Protein AF-A0A535MNW2-F1 (afdb_monomer_lite)

pLDDT: mean 70.36, std 29.39, range [22.08, 98.69]

Secondary structure (DSSP, 8-state):
-TT--EEEEE--SSTTSSHHHHHHHHHHHHHHTT--EEEEE--TT-HHHHHTT--TTSSS--HHHHHHTSS-GGGG-EE-SSTTEEEE---GGGGGHHHHS-S-TTGGGHHHHHTTSSHHHH-SEEEEE--SSSSHHHHHHHHH-SEEEEEEE-STTHHHHHHHHHHHHHHHHHHT-TT-EEEEEEEES--SSHHHHHHHHHHHTSTT-PBPS--B---HHHHHHHHHTS-HHHH-TTSHHHHHHHHHHHHHHHHHGGGSPPP--S-------------PPPPPPPP--PPP-------------------EEE---SSTT-PPEEESSHHHHHHHHHTS---S-PEEEEEETTTEEEEEEPPP----------------------TTSHHHHHHTTS------------

Sequence (410 aa):
MAGQAWRVAVIAGKGGVGKTTTVINLGAGLAALGRRVLLVDCDPQGNLTSGLGLDPYARRRTIADVIVGRCAAVDAILETETPGLHLIPAHPDLSAVESELPARVNAELRLRNALREGLDAHYDVVLFDTPPNFGFHTISALGAARSALVPLQMSAFALRGLKEVIRVIAAARRHLNPELELLGVVPTFVNNTRFSRDMLEALSDVSQVRVFRSEIGLTVKLQESALQGVPVLVSAPSSKAARGYAALATEVCEVAGSRLRPVRHGRAARVEEAPAIVEEPAPEPVDATVPEDDAADPTMEMAAAEDLDDGYAVTLAGEPTHGAVPLGNAAEAIHHLEGQPVRNRVMLELEVGHGGIAIAELPPLELHAVEEHSGNGHDDVEDDEDAAEVTREAETRQRRRFLFFGRKAS

Structure (mmCIF, N/CA/C/O backbone):
data_AF-A0A535MNW2-F1
#
_entry.id   AF-A0A535MNW2-F1
#
loop_
_atom_site.group_PDB
_atom_site.id
_atom_site.type_symbol
_atom_site.label_atom_id
_atom_site.label_alt_id
_atom_site.label_comp_id
_atom_site.label_asym_id
_atom_site.label_entity_id
_atom_site.label_seq_id
_atom_site.pdbx_PDB_ins_code
_atom_site.Cartn_x
_atom_site.Cartn_y
_atom_site.Cartn_z
_atom_site.occupancy
_atom_site.B_iso_or_equiv
_atom_site.auth_seq_id
_atom_site.auth_comp_id
_atom_site.auth_asym_id
_atom_site.auth_atom_id
_atom_site.pdbx_PDB_model_num
ATOM 1 N N . MET A 1 1 ? -15.260 2.009 -19.936 1.00 43.75 1 MET A N 1
ATOM 2 C CA . MET A 1 1 ? -14.993 1.994 -18.479 1.00 43.75 1 MET A CA 1
ATOM 3 C C . MET A 1 1 ? -15.540 0.748 -17.786 1.00 43.75 1 MET A C 1
ATOM 5 O O . MET A 1 1 ? -14.897 0.282 -16.857 1.00 43.75 1 MET A O 1
ATOM 9 N N . ALA A 1 2 ? -16.664 0.156 -18.219 1.00 39.72 2 ALA A N 1
ATOM 10 C CA . ALA A 1 2 ? -17.061 -1.164 -17.721 1.00 39.72 2 ALA A CA 1
ATOM 11 C C . ALA A 1 2 ? -16.024 -2.213 -18.163 1.00 39.72 2 ALA A C 1
ATOM 13 O O . ALA A 1 2 ? -15.814 -2.381 -19.361 1.00 39.72 2 ALA A O 1
ATOM 14 N N . GLY A 1 3 ? -15.348 -2.864 -17.212 1.00 61.97 3 GLY A N 1
ATOM 15 C CA . GLY A 1 3 ? -14.419 -3.959 -17.515 1.00 61.97 3 GLY A CA 1
ATOM 16 C C . GLY A 1 3 ? -12.938 -3.734 -17.197 1.00 61.97 3 GLY A C 1
ATOM 17 O O . GLY A 1 3 ? -12.155 -4.611 -17.539 1.00 61.97 3 GLY A O 1
ATOM 18 N N . GLN A 1 4 ? -12.543 -2.683 -16.458 1.00 76.88 4 GLN A N 1
ATOM 19 C CA . GLN A 1 4 ? -11.182 -2.572 -15.879 1.00 76.88 4 GLN A CA 1
ATOM 20 C C . GLN A 1 4 ? -11.170 -2.721 -14.353 1.00 76.88 4 GLN A C 1
ATOM 22 O O . GLN A 1 4 ? -12.219 -2.537 -13.729 1.00 76.88 4 GLN A O 1
ATOM 27 N N . ALA A 1 5 ? -10.055 -3.179 -13.778 1.00 88.81 5 ALA A N 1
ATOM 28 C CA . ALA A 1 5 ? -9.879 -3.230 -12.328 1.00 88.81 5 ALA A CA 1
ATOM 29 C C . ALA A 1 5 ? -9.635 -1.808 -11.806 1.00 88.81 5 ALA A C 1
ATOM 31 O O . ALA A 1 5 ? -8.985 -0.999 -12.475 1.00 88.81 5 ALA A O 1
ATOM 32 N N . TRP A 1 6 ? -10.131 -1.477 -10.615 1.00 93.75 6 TRP A N 1
ATOM 33 C CA . TRP A 1 6 ? -9.832 -0.182 -10.014 1.00 93.75 6 TRP A CA 1
ATOM 34 C C . TRP A 1 6 ? -8.443 -0.209 -9.375 1.00 93.75 6 TRP A C 1
ATOM 36 O O . TRP A 1 6 ? -8.200 -0.938 -8.417 1.00 93.75 6 TRP A O 1
ATOM 46 N N . ARG A 1 7 ? -7.516 0.574 -9.928 1.00 95.31 7 ARG A N 1
ATOM 47 C CA . ARG A 1 7 ? -6.107 0.578 -9.523 1.00 95.31 7 ARG A CA 1
ATOM 48 C C . ARG A 1 7 ? -5.820 1.766 -8.613 1.00 95.31 7 ARG A C 1
ATOM 50 O O . ARG A 1 7 ? -6.065 2.908 -9.011 1.00 95.31 7 ARG A O 1
ATOM 57 N N . VAL A 1 8 ? -5.293 1.513 -7.423 1.00 98.00 8 VAL A N 1
ATOM 58 C CA . VAL A 1 8 ? -5.051 2.530 -6.398 1.00 98.00 8 VAL A CA 1
ATOM 59 C C . VAL A 1 8 ? -3.600 2.456 -5.942 1.00 98.00 8 VAL A C 1
ATOM 61 O O . VAL A 1 8 ? -3.157 1.426 -5.445 1.00 98.00 8 VAL A O 1
ATOM 64 N N . ALA A 1 9 ? -2.852 3.544 -6.097 1.00 98.44 9 ALA A N 1
ATOM 65 C CA . ALA A 1 9 ? -1.517 3.660 -5.521 1.00 98.44 9 ALA A CA 1
ATOM 66 C C . ALA A 1 9 ? -1.619 4.176 -4.086 1.00 98.44 9 ALA A C 1
ATOM 68 O O . ALA A 1 9 ? -2.278 5.188 -3.838 1.00 98.44 9 ALA A O 1
ATOM 69 N N . VAL A 1 10 ? -0.973 3.495 -3.143 1.00 98.38 10 VAL A N 1
ATOM 70 C CA . VAL A 1 10 ? -0.888 3.949 -1.755 1.00 98.38 10 VAL A CA 1
ATOM 71 C C . VAL A 1 10 ? 0.469 4.612 -1.564 1.00 98.38 10 VAL A C 1
ATOM 73 O O . VAL A 1 10 ? 1.495 3.944 -1.609 1.00 98.38 10 VAL A O 1
ATOM 76 N N . ILE A 1 11 ? 0.463 5.932 -1.377 1.00 96.31 11 ILE A N 1
ATOM 77 C CA . ILE A 1 11 ? 1.660 6.783 -1.393 1.00 96.31 11 ILE A CA 1
ATOM 78 C C . ILE A 1 11 ? 1.781 7.582 -0.097 1.00 96.31 11 ILE A C 1
ATOM 80 O O . ILE A 1 11 ? 0.788 8.039 0.467 1.00 96.31 11 ILE A O 1
ATOM 84 N N . ALA A 1 12 ? 3.013 7.787 0.361 1.00 89.81 12 ALA A N 1
ATOM 85 C CA . ALA A 1 12 ? 3.322 8.612 1.518 1.00 89.81 12 ALA A CA 1
ATOM 86 C C . ALA A 1 12 ? 4.639 9.363 1.312 1.00 89.81 12 ALA A C 1
ATOM 88 O O . ALA A 1 12 ? 5.546 8.835 0.685 1.00 89.81 12 ALA A O 1
ATOM 89 N N . GLY A 1 13 ? 4.752 10.570 1.872 1.00 74.88 13 GLY A N 1
ATOM 90 C CA . GLY A 1 13 ? 5.968 11.390 1.776 1.00 74.88 13 GLY A CA 1
ATOM 91 C C . GLY A 1 13 ? 7.012 11.128 2.856 1.00 74.88 13 GLY A C 1
ATOM 92 O O . GLY A 1 13 ? 7.938 11.911 3.009 1.00 74.88 13 GLY A O 1
ATOM 93 N N . LYS A 1 14 ? 6.832 10.083 3.667 1.00 78.88 14 LYS A N 1
ATOM 94 C CA . LYS A 1 14 ? 7.829 9.648 4.647 1.00 78.88 14 LYS A CA 1
ATOM 95 C C . LYS A 1 14 ? 7.695 8.156 4.928 1.00 78.88 14 LYS A C 1
ATOM 97 O O . LYS A 1 14 ? 6.602 7.586 4.825 1.00 78.88 14 LYS A O 1
ATOM 102 N N . GLY A 1 15 ? 8.799 7.545 5.348 1.00 79.00 15 GLY A N 1
ATOM 103 C CA . GLY A 1 15 ? 8.806 6.184 5.875 1.00 79.00 15 GLY A CA 1
ATOM 104 C C . GLY A 1 15 ? 7.967 6.051 7.150 1.00 79.00 15 GLY A C 1
ATOM 105 O O . GLY A 1 15 ? 7.748 7.014 7.883 1.00 79.00 15 GLY A O 1
ATOM 106 N N . GLY A 1 16 ? 7.468 4.842 7.412 1.00 81.69 16 GLY A N 1
ATOM 107 C CA . GLY A 1 16 ? 6.862 4.506 8.704 1.00 81.69 16 GLY A CA 1
ATOM 108 C C . GLY A 1 16 ? 5.458 5.058 8.979 1.00 81.69 16 GLY A C 1
ATOM 109 O O . GLY A 1 16 ? 4.991 4.932 10.101 1.00 81.69 16 GLY A O 1
ATOM 110 N N . VAL A 1 17 ? 4.728 5.612 8.002 1.00 85.94 17 VAL A N 1
ATOM 111 C CA . VAL A 1 17 ? 3.342 6.110 8.219 1.00 85.94 17 VAL A CA 1
ATOM 112 C C . VAL A 1 17 ? 2.262 5.024 8.274 1.00 85.94 17 VAL A C 1
ATOM 114 O O . VAL A 1 17 ? 1.075 5.336 8.357 1.00 85.94 17 VAL A O 1
ATOM 117 N N . GLY A 1 18 ? 2.642 3.752 8.155 1.00 90.62 18 GLY A N 1
ATOM 118 C CA . GLY A 1 18 ? 1.695 2.641 8.038 1.00 90.62 18 GLY A CA 1
ATOM 119 C C . GLY A 1 18 ? 1.168 2.407 6.618 1.00 90.62 18 GLY A C 1
ATOM 120 O O . GLY A 1 18 ? 0.078 1.867 6.468 1.00 90.62 18 GLY A O 1
ATOM 121 N N . LYS A 1 19 ? 1.919 2.791 5.577 1.00 95.56 19 LYS A N 1
ATOM 122 C CA . LYS A 1 19 ? 1.565 2.586 4.159 1.00 95.56 19 LYS A CA 1
ATOM 123 C C . LYS A 1 19 ? 1.397 1.105 3.803 1.00 95.56 19 LYS A C 1
AT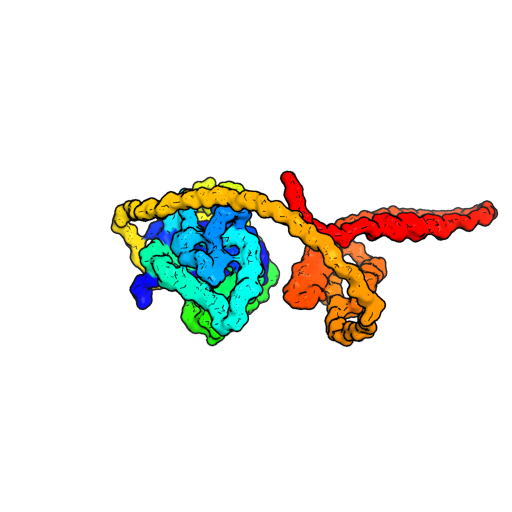OM 125 O O . LYS A 1 19 ? 0.287 0.686 3.501 1.00 95.56 19 LYS A O 1
ATOM 130 N N . THR A 1 20 ? 2.450 0.308 3.962 1.00 96.81 20 THR A N 1
ATOM 131 C CA . THR A 1 20 ? 2.425 -1.146 3.734 1.00 96.81 20 THR A CA 1
ATOM 132 C C . THR A 1 20 ? 1.375 -1.833 4.606 1.00 96.81 20 THR A C 1
ATOM 134 O O . THR A 1 20 ? 0.569 -2.626 4.127 1.00 96.81 20 THR A O 1
ATOM 137 N N . THR A 1 21 ? 1.295 -1.449 5.885 1.00 96.88 21 THR A N 1
ATOM 138 C CA . THR A 1 21 ? 0.258 -1.934 6.807 1.00 96.88 21 THR A CA 1
ATOM 139 C C . THR A 1 21 ? -1.149 -1.620 6.296 1.00 96.88 21 THR A C 1
ATOM 141 O O . THR A 1 21 ? -2.042 -2.458 6.415 1.00 96.88 21 THR A O 1
ATOM 144 N N . THR A 1 22 ? -1.349 -0.437 5.713 1.00 98.19 22 THR A N 1
ATOM 145 C CA . THR A 1 22 ? -2.621 -0.049 5.103 1.00 98.19 22 THR A CA 1
ATOM 146 C C . THR A 1 22 ? -2.906 -0.895 3.876 1.00 98.19 22 THR A C 1
ATOM 148 O O . THR A 1 22 ? -4.011 -1.410 3.778 1.00 98.19 22 THR A O 1
ATOM 151 N N . VAL A 1 23 ? -1.935 -1.105 2.983 1.00 98.62 23 VAL A N 1
ATOM 152 C CA . VAL A 1 23 ? -2.110 -1.925 1.771 1.00 98.62 23 VAL A CA 1
ATOM 153 C C . VAL A 1 23 ? -2.551 -3.348 2.121 1.00 98.62 23 VAL A C 1
ATOM 155 O O . VAL A 1 23 ? -3.569 -3.805 1.603 1.00 98.62 23 VAL A O 1
ATOM 158 N N . ILE A 1 24 ? -1.856 -4.005 3.056 1.00 98.50 24 ILE A N 1
ATOM 159 C CA . ILE A 1 24 ? -2.179 -5.369 3.511 1.00 98.50 24 ILE A CA 1
ATOM 160 C C . ILE A 1 24 ? -3.611 -5.438 4.049 1.00 98.50 24 ILE A C 1
ATOM 162 O O . ILE A 1 24 ? -4.422 -6.257 3.615 1.00 98.50 24 ILE A O 1
ATOM 166 N N . ASN A 1 25 ? -3.940 -4.568 5.006 1.00 98.50 25 ASN A N 1
ATOM 167 C CA . ASN A 1 25 ? -5.178 -4.706 5.769 1.00 98.50 25 ASN A CA 1
ATOM 168 C C . ASN A 1 25 ? -6.397 -4.117 5.054 1.00 98.50 25 ASN A C 1
ATOM 170 O O . ASN A 1 25 ? -7.495 -4.656 5.187 1.00 98.50 25 ASN A O 1
ATOM 174 N N . LEU A 1 26 ? -6.217 -3.064 4.253 1.00 98.62 26 LEU A N 1
ATOM 175 C CA . LEU A 1 26 ? -7.245 -2.600 3.324 1.00 98.62 26 LEU A CA 1
ATOM 176 C C . LEU A 1 26 ? -7.518 -3.668 2.265 1.00 98.62 26 LEU A C 1
ATOM 178 O O . LEU A 1 26 ? -8.679 -3.953 1.989 1.00 98.62 26 LEU A O 1
ATOM 182 N N . GLY A 1 27 ? -6.471 -4.292 1.715 1.00 98.56 27 GLY A N 1
ATOM 183 C CA . GLY A 1 27 ? -6.601 -5.391 0.763 1.00 98.56 27 GLY A CA 1
ATOM 184 C C . GLY A 1 27 ? -7.412 -6.555 1.325 1.00 98.56 27 GLY A C 1
ATOM 185 O O . GLY A 1 27 ? -8.404 -6.963 0.722 1.00 98.56 27 GLY A O 1
ATOM 186 N N . ALA A 1 28 ? -7.058 -7.021 2.524 1.00 98.44 28 ALA A N 1
ATOM 187 C CA . ALA A 1 28 ? -7.803 -8.061 3.230 1.00 98.44 28 ALA A CA 1
ATOM 188 C C . ALA A 1 28 ? -9.254 -7.647 3.537 1.00 98.44 28 ALA A C 1
ATOM 190 O O . ALA A 1 28 ? -10.172 -8.449 3.381 1.00 98.44 28 ALA A O 1
ATOM 191 N N . GLY A 1 29 ? -9.490 -6.389 3.927 1.00 98.31 29 GLY A N 1
ATOM 192 C CA . GLY A 1 29 ? -10.838 -5.871 4.176 1.00 98.31 29 GLY A CA 1
ATOM 193 C C . GLY A 1 29 ? -11.700 -5.827 2.918 1.00 98.31 29 GLY A C 1
ATOM 194 O O . GLY A 1 29 ? -12.860 -6.228 2.948 1.00 98.31 29 GLY A O 1
ATOM 195 N N . LEU A 1 30 ? -11.133 -5.405 1.788 1.00 98.06 30 LEU A N 1
ATOM 196 C CA . LEU A 1 30 ? -11.813 -5.432 0.493 1.00 98.06 30 LEU A CA 1
ATOM 197 C C . LEU A 1 30 ? -12.106 -6.874 0.050 1.00 98.06 30 LEU A C 1
ATOM 199 O O . LEU A 1 30 ? -13.207 -7.145 -0.429 1.00 98.06 30 LEU A O 1
ATOM 203 N N . ALA A 1 31 ? -11.171 -7.804 0.259 1.00 97.44 31 ALA A N 1
ATOM 204 C CA . ALA A 1 31 ? -11.391 -9.224 -0.012 1.00 97.44 31 ALA A CA 1
ATOM 205 C C . ALA A 1 31 ? -12.531 -9.803 0.843 1.00 97.44 31 ALA A C 1
ATOM 207 O O . ALA A 1 31 ? -13.416 -10.479 0.317 1.00 97.44 31 ALA A O 1
ATOM 208 N N . ALA A 1 32 ? -12.597 -9.443 2.130 1.00 96.62 32 ALA A N 1
ATOM 209 C CA . ALA A 1 32 ? -13.692 -9.821 3.026 1.00 96.62 32 ALA A CA 1
ATOM 210 C C . ALA A 1 32 ? -15.061 -9.255 2.590 1.00 96.62 32 ALA A C 1
ATOM 212 O O . ALA A 1 32 ? -16.093 -9.869 2.852 1.00 96.62 32 ALA A O 1
ATOM 213 N N . LEU A 1 33 ? -15.080 -8.127 1.869 1.00 96.31 33 LEU A N 1
ATOM 214 C CA . LEU A 1 33 ? -16.276 -7.570 1.219 1.00 96.31 33 LEU A CA 1
ATOM 215 C C . LEU A 1 33 ? -16.599 -8.236 -0.138 1.00 96.31 33 LEU A C 1
ATOM 217 O O . LEU A 1 33 ? -17.435 -7.739 -0.896 1.00 96.31 33 LEU A O 1
ATOM 221 N N . GLY A 1 34 ? -15.940 -9.350 -0.469 1.00 95.00 34 GLY A N 1
ATOM 222 C CA . GLY A 1 34 ? -16.174 -10.134 -1.683 1.00 95.00 34 GLY A CA 1
ATOM 223 C C . GLY A 1 34 ? -15.477 -9.593 -2.933 1.00 95.00 34 GLY A C 1
ATOM 224 O O . GLY A 1 34 ? -15.865 -9.954 -4.046 1.00 95.00 34 GLY A O 1
ATOM 225 N N . ARG A 1 35 ? -14.482 -8.707 -2.789 1.00 94.94 35 ARG A N 1
ATOM 226 C CA . ARG A 1 35 ? -13.674 -8.216 -3.917 1.00 94.94 35 ARG A CA 1
ATOM 227 C C . ARG A 1 35 ? -12.548 -9.190 -4.236 1.00 94.94 35 ARG A C 1
ATOM 229 O O . ARG A 1 35 ? -11.900 -9.700 -3.332 1.00 94.94 35 ARG A O 1
ATOM 236 N N . ARG A 1 36 ? -12.244 -9.382 -5.520 1.00 96.00 36 ARG A N 1
ATOM 237 C CA . ARG A 1 36 ? -10.958 -9.975 -5.917 1.00 96.00 36 ARG A CA 1
ATOM 238 C C . ARG A 1 36 ? -9.899 -8.883 -5.920 1.00 96.00 36 ARG A C 1
ATOM 240 O O . ARG A 1 36 ? -9.994 -7.943 -6.715 1.00 96.00 36 ARG A O 1
ATOM 247 N N . VAL A 1 37 ? -8.916 -9.002 -5.034 1.00 97.81 37 VAL A N 1
ATOM 248 C CA . VAL A 1 37 ? -7.900 -7.975 -4.792 1.00 97.81 37 VAL A CA 1
ATOM 249 C C . VAL A 1 37 ? -6.523 -8.497 -5.182 1.00 97.81 37 VAL A C 1
ATOM 251 O O . VAL A 1 37 ? -6.142 -9.604 -4.802 1.00 97.81 37 VAL A O 1
ATOM 254 N N . LEU A 1 38 ? -5.783 -7.680 -5.925 1.00 98.06 38 LEU A N 1
ATOM 255 C CA . LEU A 1 38 ? -4.365 -7.876 -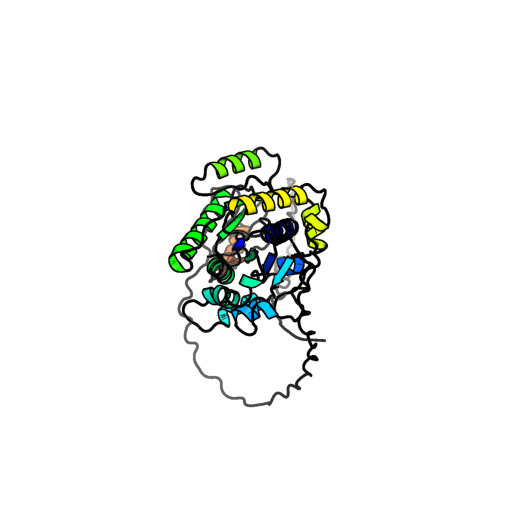6.190 1.00 98.06 38 LEU A CA 1
ATOM 256 C C . LEU A 1 38 ? -3.566 -6.795 -5.468 1.00 98.06 38 LEU A C 1
ATOM 258 O O . LEU A 1 38 ? -3.828 -5.606 -5.644 1.00 98.06 38 LEU A O 1
ATOM 262 N N . LEU A 1 39 ? -2.586 -7.196 -4.676 1.00 98.69 39 LEU A N 1
ATOM 263 C CA . LEU A 1 39 ? -1.581 -6.299 -4.126 1.00 98.69 39 LEU A CA 1
ATOM 264 C C . LEU A 1 39 ? -0.336 -6.370 -5.006 1.00 98.69 39 LEU A C 1
ATOM 266 O O . LEU A 1 39 ? -0.001 -7.430 -5.527 1.00 98.69 39 LEU A O 1
ATOM 270 N N . VAL A 1 40 ? 0.338 -5.246 -5.195 1.00 98.44 40 VAL A N 1
ATOM 271 C CA . VAL A 1 40 ? 1.573 -5.166 -5.973 1.00 98.44 40 VAL A CA 1
ATOM 272 C C . VAL A 1 40 ? 2.596 -4.433 -5.125 1.00 98.44 40 VAL A C 1
ATOM 274 O O . VAL A 1 40 ? 2.399 -3.265 -4.782 1.00 98.44 40 VAL A O 1
ATOM 277 N N . ASP A 1 41 ? 3.661 -5.135 -4.760 1.00 98.44 41 ASP A N 1
ATOM 278 C CA . ASP A 1 41 ? 4.761 -4.576 -3.985 1.00 98.44 41 ASP A CA 1
ATOM 279 C C . ASP A 1 41 ? 5.714 -3.853 -4.935 1.00 98.44 41 ASP A C 1
ATOM 281 O O . ASP A 1 41 ? 6.411 -4.492 -5.713 1.00 98.44 41 ASP A O 1
ATOM 285 N N . CYS A 1 42 ? 5.688 -2.521 -4.934 1.00 97.69 42 CYS A N 1
ATOM 286 C CA . CYS A 1 42 ? 6.575 -1.688 -5.745 1.00 97.69 42 CYS A CA 1
ATOM 287 C C . CYS A 1 42 ? 7.741 -1.121 -4.920 1.00 97.69 42 CYS A C 1
ATOM 289 O O . CYS A 1 42 ? 8.469 -0.266 -5.426 1.00 97.69 42 CYS A O 1
ATOM 291 N N . ASP A 1 43 ? 7.903 -1.533 -3.661 1.00 96.31 43 ASP A N 1
ATOM 292 C CA . ASP A 1 43 ? 8.987 -1.091 -2.791 1.00 96.31 43 ASP A CA 1
ATOM 293 C C . ASP A 1 43 ? 10.127 -2.125 -2.837 1.00 96.31 43 ASP A C 1
ATOM 295 O O . ASP A 1 43 ? 9.914 -3.278 -2.456 1.00 96.31 43 ASP A O 1
ATOM 299 N N . PRO A 1 44 ? 11.352 -1.756 -3.263 1.00 93.88 44 PRO A N 1
ATOM 300 C CA . PRO A 1 44 ? 12.476 -2.692 -3.281 1.00 93.88 44 PRO A CA 1
ATOM 301 C C . PRO A 1 44 ? 12.804 -3.315 -1.917 1.00 93.88 44 PRO A C 1
ATOM 303 O O . PRO A 1 44 ? 13.471 -4.343 -1.863 1.00 93.88 44 PRO A O 1
ATOM 306 N N . GLN A 1 45 ? 12.331 -2.723 -0.814 1.00 94.06 45 GLN A N 1
ATOM 307 C CA . GLN A 1 45 ? 12.468 -3.303 0.524 1.00 94.06 45 GLN A CA 1
ATOM 308 C C . GLN A 1 45 ? 11.606 -4.559 0.741 1.00 94.06 45 GLN A C 1
ATOM 310 O O . GLN A 1 45 ? 11.824 -5.274 1.715 1.00 94.06 45 GLN A O 1
ATOM 315 N N . GLY A 1 46 ? 10.614 -4.835 -0.114 1.00 95.31 46 GLY A N 1
ATOM 316 C CA . GLY A 1 46 ? 9.815 -6.061 -0.034 1.00 95.31 46 GLY A CA 1
ATOM 317 C C . GLY A 1 46 ? 8.968 -6.183 1.236 1.00 95.31 46 GLY A C 1
ATOM 318 O O . GLY A 1 46 ? 8.666 -7.293 1.685 1.00 95.31 46 GLY A O 1
ATOM 319 N N . ASN A 1 47 ? 8.612 -5.057 1.865 1.00 95.94 47 ASN A N 1
ATOM 320 C CA . ASN A 1 47 ? 7.890 -5.047 3.139 1.00 95.94 47 ASN A CA 1
ATOM 321 C C . ASN A 1 47 ? 6.462 -5.593 3.007 1.00 95.94 47 ASN A C 1
ATOM 323 O O . ASN A 1 47 ? 5.966 -6.229 3.938 1.00 95.94 47 ASN A O 1
ATOM 327 N N . LEU A 1 48 ? 5.787 -5.351 1.877 1.00 97.88 48 LEU A N 1
ATOM 328 C CA . LEU A 1 48 ? 4.464 -5.923 1.622 1.00 97.88 48 LEU A CA 1
ATOM 329 C C . LEU A 1 48 ? 4.572 -7.439 1.430 1.00 97.88 48 LEU A C 1
ATOM 331 O O . LEU A 1 48 ? 3.789 -8.182 2.018 1.00 97.88 48 LEU A O 1
ATOM 335 N N . THR A 1 49 ? 5.568 -7.885 0.663 1.00 97.38 49 THR A N 1
ATOM 336 C 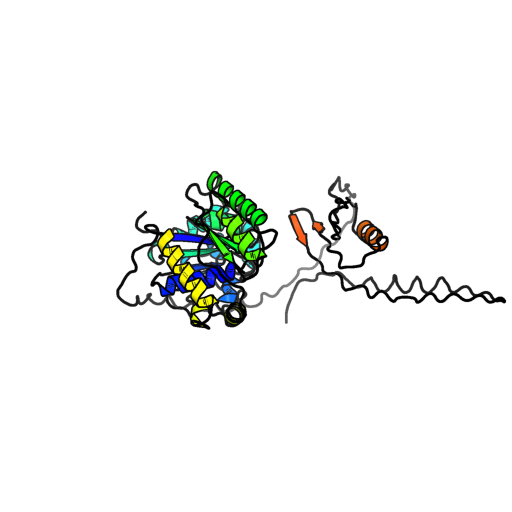CA . THR A 1 49 ? 5.861 -9.306 0.430 1.00 97.38 49 THR A CA 1
ATOM 337 C C . THR A 1 49 ? 6.115 -10.041 1.747 1.00 97.38 49 THR A C 1
ATOM 339 O O . THR A 1 49 ? 5.412 -11.000 2.070 1.00 97.38 49 THR A O 1
ATOM 342 N N . SER A 1 50 ? 7.030 -9.517 2.564 1.00 96.00 50 SER A N 1
ATOM 343 C CA . SER A 1 50 ? 7.363 -10.081 3.879 1.00 96.00 50 SER A CA 1
ATOM 344 C C . SER A 1 50 ? 6.186 -10.025 4.854 1.00 96.00 50 SER A C 1
ATOM 346 O O . SER A 1 50 ? 5.929 -10.979 5.583 1.00 96.00 50 SER A O 1
ATOM 348 N N . GLY A 1 51 ? 5.423 -8.927 4.845 1.00 95.19 51 GLY A N 1
ATOM 349 C CA . GLY A 1 51 ? 4.251 -8.743 5.705 1.00 95.19 51 GLY A CA 1
ATOM 350 C C . GLY A 1 51 ? 3.082 -9.688 5.402 1.00 95.19 51 GLY A C 1
ATOM 351 O O . GLY A 1 51 ? 2.136 -9.740 6.187 1.00 95.19 51 GLY A O 1
ATOM 352 N N . LEU A 1 52 ? 3.151 -10.432 4.294 1.00 96.38 52 LEU A N 1
ATOM 353 C CA . LEU A 1 52 ? 2.235 -11.515 3.924 1.00 96.38 52 LEU A CA 1
ATOM 354 C C . LEU A 1 52 ? 2.861 -12.912 4.086 1.00 96.38 52 LEU A C 1
ATOM 356 O O . LEU A 1 52 ? 2.361 -13.881 3.519 1.00 96.38 52 LEU A O 1
ATOM 360 N N . GLY A 1 53 ? 3.964 -13.016 4.834 1.00 94.69 53 GLY A N 1
ATOM 361 C CA . GLY A 1 53 ? 4.597 -14.292 5.180 1.00 94.69 53 GLY A CA 1
ATOM 362 C C . GLY A 1 53 ? 5.463 -14.889 4.072 1.00 94.69 53 GLY A C 1
ATOM 363 O O . GLY A 1 53 ? 5.888 -16.037 4.181 1.00 94.69 53 GLY A O 1
ATOM 364 N N . LEU A 1 54 ? 5.741 -14.135 3.005 1.00 94.88 54 LEU A N 1
ATOM 365 C CA . LEU A 1 54 ? 6.543 -14.594 1.874 1.00 94.88 54 LEU A CA 1
ATOM 366 C C . LEU A 1 54 ? 7.965 -14.037 1.961 1.00 94.88 54 LEU A C 1
ATOM 368 O O . LEU A 1 54 ? 8.158 -12.846 2.172 1.00 94.88 54 LEU A O 1
ATOM 372 N N . ASP A 1 55 ? 8.963 -14.892 1.738 1.00 94.06 55 ASP A N 1
ATOM 373 C CA . ASP A 1 55 ? 10.371 -14.479 1.709 1.00 94.06 55 ASP A CA 1
ATOM 374 C C . ASP A 1 55 ? 10.682 -13.574 0.491 1.00 94.06 55 ASP A C 1
ATOM 376 O O . ASP A 1 55 ? 10.625 -14.057 -0.649 1.00 94.06 55 ASP A O 1
ATOM 380 N N . PRO A 1 56 ? 11.046 -12.291 0.678 1.00 92.00 56 PRO A N 1
ATOM 381 C CA . PRO A 1 56 ? 11.346 -11.381 -0.428 1.00 92.00 56 PRO A CA 1
ATOM 382 C C . PRO A 1 56 ? 12.638 -11.735 -1.182 1.00 92.00 56 PRO A C 1
ATOM 384 O O . PRO A 1 56 ? 12.862 -11.185 -2.255 1.00 92.00 56 PRO A O 1
ATOM 387 N N . TYR A 1 57 ? 13.476 -12.639 -0.658 1.00 92.81 57 TYR A N 1
ATOM 388 C CA . TYR A 1 57 ? 14.729 -13.082 -1.285 1.00 92.81 57 TYR A CA 1
ATOM 389 C C . TYR A 1 57 ? 14.595 -14.403 -2.052 1.00 92.81 57 TYR A C 1
ATOM 391 O O . TYR A 1 57 ? 15.542 -14.842 -2.712 1.00 92.81 57 TYR A O 1
ATOM 399 N N . ALA A 1 58 ? 13.437 -15.063 -1.980 1.00 92.75 58 ALA A N 1
ATOM 400 C CA . ALA A 1 58 ? 13.239 -16.305 -2.708 1.00 92.75 58 ALA A CA 1
ATOM 401 C C . ALA A 1 58 ? 13.231 -16.046 -4.220 1.00 92.75 58 ALA A C 1
ATOM 403 O O . ALA A 1 58 ? 12.608 -15.096 -4.701 1.00 92.75 58 ALA A O 1
ATOM 404 N N . ARG A 1 59 ? 13.871 -16.937 -4.983 1.00 90.94 59 ARG A N 1
ATOM 405 C CA . ARG A 1 59 ? 13.910 -16.856 -6.447 1.00 90.94 59 ARG A CA 1
ATOM 406 C C . ARG A 1 59 ? 12.528 -17.129 -7.028 1.00 90.94 59 ARG A C 1
ATOM 408 O O . ARG A 1 59 ? 12.074 -18.269 -7.062 1.00 90.94 59 ARG A O 1
ATOM 415 N N . ARG A 1 60 ? 11.866 -16.073 -7.490 1.00 94.38 60 ARG A N 1
ATOM 416 C CA . ARG A 1 60 ? 10.544 -16.115 -8.121 1.00 94.38 60 ARG A CA 1
ATOM 417 C C . ARG A 1 60 ? 10.391 -14.935 -9.076 1.00 94.38 60 ARG A C 1
ATOM 419 O O . ARG A 1 60 ? 11.134 -13.964 -8.974 1.00 94.38 60 ARG A O 1
ATOM 426 N N . ARG A 1 61 ? 9.404 -15.004 -9.970 1.00 97.25 61 ARG A N 1
ATOM 427 C CA . ARG A 1 61 ? 9.017 -13.853 -10.798 1.00 97.25 61 ARG A CA 1
ATOM 428 C C . ARG A 1 61 ? 8.435 -12.762 -9.900 1.00 97.25 61 ARG A C 1
ATOM 430 O O . ARG A 1 61 ? 7.584 -13.045 -9.058 1.00 97.25 61 ARG A O 1
ATOM 437 N N . THR A 1 62 ? 8.893 -11.532 -10.081 1.00 97.56 62 THR A N 1
ATOM 438 C CA . THR A 1 62 ? 8.520 -10.377 -9.254 1.00 97.56 62 THR A CA 1
ATOM 439 C C . THR A 1 62 ? 8.060 -9.207 -10.109 1.00 97.56 62 THR A C 1
ATOM 441 O O . THR A 1 62 ? 8.107 -9.248 -11.341 1.00 97.56 62 THR A O 1
ATOM 444 N N . ILE A 1 63 ? 7.649 -8.114 -9.465 1.00 97.00 63 ILE A N 1
ATOM 445 C CA . ILE A 1 63 ? 7.316 -6.882 -10.178 1.00 97.00 63 ILE A CA 1
ATOM 446 C C . ILE A 1 63 ? 8.487 -6.350 -11.024 1.00 97.00 63 ILE A C 1
ATOM 448 O O . ILE A 1 63 ? 8.251 -5.705 -12.045 1.00 97.00 63 ILE A O 1
ATOM 452 N N . ALA A 1 64 ? 9.738 -6.635 -10.636 1.00 95.81 64 ALA A N 1
ATOM 453 C CA . ALA A 1 64 ? 10.918 -6.224 -11.392 1.00 95.81 64 ALA A CA 1
ATOM 454 C C . ALA A 1 64 ? 10.924 -6.874 -12.783 1.00 95.81 64 ALA A C 1
ATOM 456 O O . ALA A 1 64 ? 11.065 -6.186 -13.796 1.00 95.81 64 ALA A O 1
ATOM 457 N N . ASP A 1 65 ? 10.659 -8.181 -12.841 1.00 95.56 65 ASP A N 1
ATOM 458 C CA . ASP A 1 65 ? 10.580 -8.947 -14.086 1.00 95.56 65 ASP A CA 1
ATOM 459 C C . ASP A 1 65 ? 9.454 -8.443 -14.990 1.00 95.56 65 ASP A C 1
ATOM 461 O O . ASP A 1 65 ? 9.639 -8.304 -16.201 1.00 95.56 65 ASP A O 1
ATOM 465 N N . VAL A 1 66 ? 8.313 -8.092 -14.395 1.00 94.94 66 VAL A N 1
ATOM 466 C CA . VAL A 1 66 ? 7.157 -7.535 -15.108 1.00 94.94 66 VAL A CA 1
ATOM 467 C C . VAL A 1 66 ? 7.481 -6.166 -15.717 1.00 94.94 66 VAL A C 1
ATOM 469 O O . VAL A 1 66 ? 7.140 -5.908 -16.870 1.00 94.94 66 VAL A O 1
ATOM 472 N N . ILE A 1 67 ? 8.158 -5.277 -14.980 1.00 94.12 67 ILE A N 1
ATOM 473 C CA . ILE A 1 67 ? 8.511 -3.931 -15.472 1.00 94.12 67 ILE A CA 1
ATOM 474 C C . ILE A 1 67 ? 9.564 -4.005 -16.588 1.00 94.12 67 ILE A C 1
ATOM 476 O O . ILE A 1 67 ? 9.453 -3.300 -17.602 1.00 94.12 67 ILE A O 1
ATOM 480 N N . VAL A 1 68 ? 10.574 -4.863 -16.425 1.00 93.38 68 VAL A N 1
ATOM 481 C CA . VAL A 1 68 ? 11.626 -5.066 -17.433 1.00 93.38 68 VAL A CA 1
ATOM 482 C C . VAL A 1 68 ? 11.061 -5.752 -18.685 1.00 93.38 68 VAL A C 1
ATOM 484 O O . VAL A 1 68 ? 11.488 -5.444 -19.802 1.00 93.38 68 VAL A O 1
ATOM 487 N N . GLY A 1 69 ? 10.027 -6.583 -18.523 1.00 91.69 69 GLY A N 1
ATOM 488 C CA . GLY A 1 69 ? 9.364 -7.322 -19.599 1.00 91.69 69 GLY A CA 1
ATOM 489 C C . GLY A 1 69 ? 9.893 -8.747 -19.770 1.00 91.69 69 GLY A C 1
ATOM 490 O O . GLY A 1 69 ? 9.868 -9.275 -20.877 1.00 91.69 69 GLY A O 1
ATOM 491 N N . ARG A 1 70 ? 10.400 -9.357 -18.691 1.00 93.69 70 ARG A N 1
ATOM 492 C CA . ARG A 1 70 ? 10.880 -10.749 -18.664 1.00 93.69 70 ARG A CA 1
ATOM 493 C C . ARG A 1 70 ? 9.738 -11.762 -18.508 1.00 93.69 70 ARG A C 1
ATOM 495 O O . ARG A 1 70 ? 9.895 -12.912 -18.902 1.00 93.69 70 ARG A O 1
ATOM 502 N N . CYS A 1 71 ? 8.596 -11.348 -17.956 1.00 93.94 71 CYS A N 1
ATOM 503 C CA . CYS A 1 71 ? 7.376 -12.155 -17.870 1.00 93.94 71 CYS A CA 1
ATOM 504 C C . CYS A 1 71 ? 6.115 -11.283 -17.957 1.00 93.94 71 CYS A C 1
ATOM 506 O O . CYS A 1 71 ? 6.180 -10.058 -17.801 1.00 93.94 71 CYS A O 1
ATOM 508 N N . ALA A 1 72 ? 4.957 -11.908 -18.194 1.00 93.44 72 ALA A N 1
ATOM 509 C CA . ALA A 1 72 ? 3.679 -11.217 -18.078 1.00 93.44 72 ALA A CA 1
ATOM 510 C C . ALA A 1 72 ? 3.303 -11.032 -16.599 1.00 93.44 72 ALA A C 1
ATOM 512 O O . ALA A 1 72 ? 3.696 -11.815 -15.737 1.00 93.44 72 ALA A O 1
ATOM 513 N N . ALA A 1 73 ? 2.483 -10.024 -16.287 1.00 93.88 73 ALA A N 1
ATOM 514 C CA . ALA A 1 73 ? 2.082 -9.758 -14.903 1.00 93.88 73 ALA A CA 1
ATOM 515 C C . ALA A 1 73 ? 1.371 -10.950 -14.240 1.00 93.88 73 ALA A C 1
ATOM 517 O O . ALA A 1 73 ? 1.569 -11.199 -13.056 1.00 93.88 73 ALA A O 1
ATOM 518 N N . VAL A 1 74 ? 0.576 -11.701 -15.011 1.00 93.69 74 VAL A N 1
ATOM 519 C CA . VAL A 1 74 ? -0.140 -12.897 -14.538 1.00 93.69 74 VAL A CA 1
ATOM 520 C C . VAL A 1 74 ? 0.797 -14.006 -14.059 1.00 93.69 74 VAL A C 1
ATOM 522 O O . VAL A 1 74 ? 0.447 -14.738 -13.141 1.00 93.69 74 VAL A O 1
ATOM 525 N N . ASP A 1 75 ? 2.000 -14.082 -14.627 1.00 93.88 75 ASP A N 1
ATOM 526 C CA . ASP A 1 75 ? 3.006 -15.095 -14.305 1.00 93.88 75 ASP A CA 1
ATOM 527 C C . ASP A 1 75 ? 3.743 -14.817 -12.988 1.00 93.88 75 ASP A C 1
ATOM 529 O O . ASP A 1 75 ? 4.484 -15.673 -12.506 1.00 93.88 75 ASP A O 1
ATOM 533 N N . ALA A 1 76 ? 3.601 -13.604 -12.448 1.00 95.75 76 ALA A N 1
ATOM 534 C CA . ALA A 1 76 ? 4.220 -13.164 -11.200 1.00 95.75 76 ALA A CA 1
ATOM 535 C C . ALA A 1 76 ? 3.218 -13.107 -10.032 1.00 95.75 76 ALA A C 1
ATOM 537 O O . ALA A 1 76 ? 3.574 -12.671 -8.938 1.00 95.75 76 ALA A O 1
ATOM 538 N N . ILE A 1 77 ? 1.962 -13.509 -10.254 1.00 96.31 77 ILE A N 1
ATOM 539 C CA . ILE A 1 77 ? 0.931 -13.517 -9.215 1.00 96.31 77 ILE A CA 1
ATOM 540 C C . ILE A 1 77 ? 1.110 -14.729 -8.310 1.00 96.31 77 ILE A C 1
ATOM 542 O O . ILE A 1 77 ? 1.196 -15.864 -8.771 1.00 96.31 77 ILE A O 1
ATOM 546 N N . LEU A 1 78 ? 1.068 -14.472 -7.009 1.00 96.56 78 LEU A N 1
ATOM 547 C CA . LEU A 1 78 ? 1.041 -15.466 -5.953 1.00 96.56 78 LEU A CA 1
ATOM 548 C C . LEU A 1 78 ? -0.302 -15.430 -5.225 1.00 96.56 78 LEU A C 1
ATOM 550 O O . LEU A 1 78 ? -0.873 -14.360 -4.974 1.00 96.56 78 LEU A O 1
ATOM 554 N N . GLU A 1 79 ? -0.783 -16.609 -4.848 1.00 95.19 79 GLU A N 1
ATOM 555 C CA . GLU A 1 79 ? -1.850 -16.733 -3.861 1.00 95.19 79 GLU A CA 1
ATOM 556 C C . GLU A 1 79 ? -1.315 -16.373 -2.472 1.00 95.19 79 GLU A C 1
ATOM 558 O O . GLU A 1 79 ? -0.159 -16.636 -2.139 1.00 95.19 79 GLU A O 1
ATOM 563 N N . THR A 1 80 ? -2.166 -15.750 -1.662 1.00 95.38 80 THR A N 1
ATOM 564 C CA . THR A 1 80 ? -1.892 -15.544 -0.236 1.00 95.38 80 THR A CA 1
ATOM 565 C C . THR A 1 80 ? -2.745 -16.508 0.578 1.00 95.38 80 THR A C 1
ATOM 567 O O . THR A 1 80 ? -3.735 -17.042 0.082 1.00 95.38 80 THR A O 1
ATOM 570 N N . GLU A 1 81 ? -2.437 -16.670 1.864 1.00 90.75 81 GLU A N 1
ATOM 571 C CA . GLU A 1 81 ? -3.296 -17.445 2.771 1.00 90.75 81 GLU A CA 1
ATOM 572 C C . GLU A 1 81 ? -4.699 -16.832 2.951 1.00 90.75 81 GLU A C 1
ATOM 574 O O . GLU A 1 81 ? -5.610 -17.484 3.460 1.00 90.75 81 GLU A O 1
ATOM 579 N N . THR A 1 82 ? -4.900 -15.572 2.544 1.00 93.31 82 THR A N 1
ATOM 580 C CA . THR A 1 82 ? -6.188 -14.878 2.643 1.00 93.31 82 THR A CA 1
ATOM 581 C C . THR A 1 82 ? -7.004 -15.065 1.355 1.00 93.31 82 THR A C 1
ATOM 583 O O . THR A 1 82 ? -6.620 -14.545 0.304 1.00 93.31 82 THR A O 1
ATOM 586 N N . PRO A 1 83 ? -8.176 -15.731 1.402 1.00 94.38 83 PRO A N 1
ATOM 587 C CA . PRO A 1 83 ? -8.987 -15.970 0.211 1.00 94.38 83 PRO A CA 1
ATOM 588 C C . PRO A 1 83 ? -9.385 -14.678 -0.512 1.00 94.38 83 PRO A C 1
ATOM 590 O O . PRO A 1 83 ? -9.862 -13.724 0.100 1.00 94.38 83 PRO A O 1
ATOM 593 N N . GLY A 1 84 ? -9.226 -14.664 -1.838 1.00 95.06 84 GLY A N 1
ATOM 594 C CA . GLY A 1 84 ? -9.549 -13.503 -2.676 1.00 95.06 84 GLY A CA 1
ATOM 595 C C . GLY A 1 84 ? -8.488 -12.396 -2.679 1.00 95.06 84 GLY A C 1
ATOM 596 O O . GLY A 1 84 ? -8.653 -11.425 -3.423 1.00 95.06 84 GLY A O 1
ATOM 597 N N . LEU A 1 85 ? -7.401 -12.557 -1.915 1.00 97.88 85 LEU A N 1
ATOM 598 C CA . LEU A 1 85 ? -6.255 -11.655 -1.870 1.00 97.88 85 LEU A CA 1
ATOM 599 C C . LEU A 1 85 ? -5.033 -12.319 -2.520 1.00 97.88 85 LEU A C 1
ATOM 601 O O . LEU A 1 85 ? -4.623 -13.410 -2.130 1.00 97.88 85 LEU A O 1
ATOM 605 N N . HIS A 1 86 ? -4.447 -11.639 -3.499 1.00 97.94 86 HIS A N 1
ATOM 606 C CA . HIS A 1 86 ? -3.268 -12.102 -4.231 1.00 97.94 86 HIS A CA 1
ATOM 607 C C . HIS A 1 86 ? -2.167 -11.046 -4.191 1.00 97.94 86 HIS A C 1
ATOM 609 O O . HIS A 1 86 ? -2.438 -9.880 -3.891 1.00 97.94 86 HIS A O 1
ATOM 615 N N . LEU A 1 87 ? -0.943 -11.438 -4.538 1.00 98.31 87 LEU A N 1
ATOM 616 C CA . LEU A 1 87 ? 0.232 -10.572 -4.502 1.00 98.31 87 LEU A CA 1
ATOM 617 C C . LEU A 1 87 ? 1.074 -10.725 -5.777 1.00 98.31 87 LEU A C 1
ATOM 619 O O . LEU A 1 87 ? 1.370 -11.844 -6.172 1.00 98.31 87 LEU A O 1
ATOM 623 N N . ILE A 1 88 ? 1.536 -9.618 -6.362 1.00 98.12 88 ILE A N 1
ATOM 624 C CA . ILE A 1 88 ? 2.781 -9.603 -7.143 1.00 98.12 88 ILE A CA 1
ATOM 625 C C . ILE A 1 88 ? 3.895 -9.112 -6.207 1.00 98.12 88 ILE A C 1
ATOM 627 O O . ILE A 1 88 ? 3.818 -7.968 -5.742 1.00 98.12 88 ILE A O 1
ATOM 631 N N . PRO A 1 89 ? 4.888 -9.958 -5.887 1.00 98.31 89 PRO A N 1
ATOM 632 C CA . PRO A 1 89 ? 5.904 -9.657 -4.885 1.00 98.31 89 PRO A CA 1
ATOM 633 C C . PRO A 1 89 ? 6.993 -8.729 -5.436 1.00 98.31 89 PRO A C 1
ATOM 635 O O . PRO A 1 89 ? 7.187 -8.621 -6.652 1.00 98.31 89 PRO A O 1
ATOM 638 N N . ALA A 1 90 ? 7.746 -8.118 -4.525 1.00 97.25 90 ALA A N 1
ATOM 639 C CA . ALA A 1 90 ? 8.987 -7.413 -4.820 1.00 97.25 90 ALA A CA 1
ATOM 640 C C . ALA A 1 90 ? 10.200 -8.292 -4.492 1.00 97.25 90 ALA A C 1
ATOM 642 O O . ALA A 1 90 ? 10.105 -9.267 -3.748 1.00 97.25 90 ALA A O 1
ATOM 643 N N . HIS A 1 91 ? 11.345 -7.903 -5.045 1.00 95.38 91 HIS A N 1
ATOM 644 C CA . HIS A 1 91 ? 12.671 -8.421 -4.719 1.00 95.38 91 HIS A CA 1
ATOM 645 C C . HIS A 1 91 ? 13.640 -7.225 -4.655 1.00 95.38 91 HIS A C 1
ATOM 647 O O . HIS A 1 91 ? 13.411 -6.253 -5.384 1.00 95.38 91 HIS A O 1
ATOM 653 N N . PRO A 1 92 ? 14.722 -7.264 -3.853 1.00 93.19 92 PRO A N 1
ATOM 654 C CA . PRO A 1 92 ? 15.705 -6.173 -3.771 1.00 93.19 92 PRO A CA 1
ATOM 655 C C . PRO A 1 92 ? 16.264 -5.686 -5.116 1.00 93.19 92 PRO A C 1
ATOM 657 O O . PRO A 1 92 ? 16.548 -4.493 -5.272 1.00 93.19 92 PRO A O 1
ATOM 660 N N . ASP A 1 93 ? 16.346 -6.580 -6.106 1.00 91.25 93 ASP A N 1
ATOM 661 C CA . ASP A 1 93 ? 16.754 -6.272 -7.489 1.00 91.25 93 ASP A CA 1
ATOM 662 C C . ASP A 1 93 ? 15.849 -5.234 -8.170 1.00 91.25 93 ASP A C 1
ATOM 664 O O . ASP A 1 93 ? 16.259 -4.606 -9.144 1.00 91.25 93 ASP A O 1
ATOM 668 N N . LEU A 1 94 ? 14.642 -4.987 -7.644 1.00 94.00 94 LEU A N 1
ATOM 669 C CA . LEU A 1 94 ? 13.774 -3.903 -8.099 1.00 94.00 94 LEU A CA 1
ATOM 670 C C . LEU A 1 94 ? 14.515 -2.555 -8.110 1.00 94.00 94 LEU A C 1
ATOM 672 O O . LEU A 1 94 ? 14.293 -1.766 -9.023 1.00 94.00 94 LEU A O 1
ATOM 676 N N . SER A 1 95 ? 15.452 -2.334 -7.179 1.00 92.12 95 SER A N 1
ATOM 677 C CA . SER A 1 95 ? 16.282 -1.118 -7.114 1.00 92.12 95 SER A CA 1
ATOM 678 C C . SER A 1 95 ? 17.127 -0.874 -8.373 1.00 92.12 95 SER A C 1
ATOM 680 O O . SER A 1 95 ? 17.473 0.267 -8.658 1.00 92.12 95 SER A O 1
ATOM 682 N N . ALA A 1 96 ? 17.476 -1.928 -9.120 1.00 91.56 96 ALA A N 1
ATOM 683 C CA . ALA A 1 96 ? 18.278 -1.835 -10.342 1.00 91.56 96 ALA A CA 1
ATOM 684 C C . ALA A 1 96 ? 17.427 -1.627 -11.605 1.00 91.56 96 ALA A C 1
ATOM 686 O O . ALA A 1 96 ? 17.961 -1.323 -12.668 1.00 91.56 96 ALA A O 1
ATOM 687 N N . VAL A 1 97 ? 16.099 -1.752 -11.516 1.00 92.12 97 VAL A N 1
ATOM 688 C CA . VAL A 1 97 ? 15.231 -1.726 -12.702 1.00 92.12 97 VAL A CA 1
ATOM 689 C C . VAL A 1 97 ? 15.358 -0.420 -13.479 1.00 92.12 97 VAL A C 1
ATOM 691 O O . VAL A 1 97 ? 15.367 -0.458 -14.703 1.00 92.12 97 VAL A O 1
ATOM 694 N N . GLU A 1 98 ? 15.482 0.727 -12.810 1.00 89.00 98 GLU A N 1
ATOM 695 C CA . GLU A 1 98 ? 15.609 2.016 -13.501 1.00 89.00 98 GLU A CA 1
ATOM 696 C C . GLU A 1 98 ? 16.840 2.069 -14.420 1.00 89.00 98 GLU A C 1
ATOM 698 O O . GLU A 1 98 ? 16.727 2.538 -15.552 1.00 89.00 98 GLU A O 1
ATOM 703 N N . SER A 1 99 ? 17.983 1.530 -13.982 1.00 88.19 99 SER A N 1
ATOM 704 C CA . SER A 1 99 ? 19.220 1.522 -14.774 1.00 88.19 99 SER A CA 1
ATOM 705 C C . SER A 1 99 ? 19.249 0.430 -15.847 1.00 88.19 99 SER A C 1
ATOM 707 O O . SER A 1 99 ? 19.931 0.583 -16.859 1.00 88.19 99 SER A O 1
ATOM 709 N N . GLU A 1 100 ? 18.496 -0.657 -15.667 1.00 87.69 100 GLU A N 1
ATOM 710 C CA . GLU A 1 100 ? 18.345 -1.714 -16.674 1.00 87.69 100 GLU A CA 1
ATOM 711 C C . GLU A 1 100 ? 17.443 -1.312 -17.847 1.00 87.69 100 GLU A C 1
ATOM 713 O O . GLU A 1 100 ? 17.539 -1.865 -18.950 1.00 87.69 100 GLU A O 1
ATOM 718 N N . LEU A 1 101 ? 16.517 -0.379 -17.622 1.00 86.94 101 LEU A N 1
ATOM 719 C CA . LEU A 1 101 ? 15.600 0.048 -18.662 1.00 86.94 101 LEU A CA 1
ATOM 720 C C . LEU A 1 101 ? 16.349 0.870 -19.722 1.00 86.94 101 LEU A C 1
ATOM 722 O O . LEU A 1 101 ? 17.062 1.815 -19.393 1.00 86.94 101 LEU A O 1
ATOM 726 N N . PRO A 1 102 ? 16.152 0.578 -21.025 1.00 77.94 102 PRO A N 1
ATOM 727 C CA . PRO A 1 102 ? 16.722 1.411 -22.073 1.00 77.94 102 PRO A CA 1
ATOM 728 C C . PRO A 1 102 ? 16.261 2.856 -21.886 1.00 77.94 102 PRO A C 1
ATOM 730 O O . PRO A 1 102 ? 15.063 3.060 -21.669 1.00 77.94 102 PRO A O 1
ATOM 733 N N . ALA A 1 103 ? 17.171 3.826 -22.041 1.00 69.81 103 ALA A N 1
ATOM 734 C CA . ALA A 1 103 ? 16.872 5.258 -22.020 1.00 69.81 103 ALA A CA 1
ATOM 735 C C . ALA A 1 103 ? 15.838 5.597 -23.111 1.00 69.81 103 ALA A C 1
ATOM 737 O O . ALA A 1 103 ? 16.155 5.890 -24.264 1.00 69.81 103 ALA A O 1
ATOM 738 N N . ARG A 1 104 ? 14.563 5.450 -22.763 1.00 66.44 104 ARG A N 1
ATOM 739 C CA . ARG A 1 104 ? 13.405 5.598 -23.637 1.00 66.44 104 ARG A CA 1
ATOM 740 C C . ARG A 1 104 ? 12.415 6.502 -22.939 1.00 66.44 104 ARG A C 1
ATOM 742 O O . ARG A 1 104 ? 12.221 6.431 -21.730 1.00 66.44 104 ARG A O 1
ATOM 749 N N . VAL A 1 105 ? 11.731 7.299 -23.744 1.00 71.25 105 VAL A N 1
ATOM 750 C CA . VAL A 1 105 ? 10.600 8.104 -23.292 1.00 71.25 105 VAL A CA 1
ATOM 751 C C . VAL A 1 105 ? 9.547 7.174 -22.672 1.00 71.25 105 VAL A C 1
ATOM 753 O O . VAL A 1 105 ? 9.184 6.166 -23.284 1.00 71.25 105 VAL A O 1
ATOM 756 N N . ASN A 1 106 ? 9.029 7.535 -21.493 1.00 81.38 106 ASN A N 1
ATOM 757 C CA . ASN A 1 106 ? 7.959 6.837 -20.767 1.00 81.38 106 ASN A CA 1
ATOM 758 C C . ASN A 1 106 ? 8.339 5.495 -20.108 1.00 81.38 106 ASN A C 1
ATOM 760 O O . ASN A 1 106 ? 7.506 4.580 -20.063 1.00 81.38 106 ASN A O 1
ATOM 764 N N . ALA A 1 107 ? 9.560 5.349 -19.589 1.00 87.81 107 ALA A N 1
ATOM 765 C CA . ALA A 1 107 ? 9.963 4.167 -18.819 1.00 87.81 107 ALA A CA 1
ATOM 766 C C . ALA A 1 107 ? 9.000 3.874 -17.644 1.00 87.81 107 ALA A C 1
ATOM 768 O O . ALA A 1 107 ? 8.633 2.725 -17.399 1.00 87.81 107 ALA A O 1
ATOM 769 N N . GLU A 1 108 ? 8.483 4.922 -17.008 1.00 90.31 108 GLU A N 1
ATOM 770 C CA . GLU A 1 108 ? 7.534 4.897 -15.892 1.00 90.31 108 GLU A CA 1
ATOM 771 C C . GLU A 1 108 ? 6.153 4.357 -16.302 1.00 90.31 108 GLU A C 1
ATOM 773 O O . GLU A 1 108 ? 5.370 3.914 -15.468 1.00 90.31 108 GLU A O 1
ATOM 778 N N . LEU A 1 109 ? 5.827 4.347 -17.600 1.00 92.25 109 LEU A N 1
ATOM 779 C CA . LEU A 1 109 ? 4.564 3.792 -18.097 1.00 92.25 109 LEU A CA 1
ATOM 780 C C . LEU A 1 109 ? 4.631 2.288 -18.371 1.00 92.25 109 LEU A C 1
ATOM 782 O O . LEU A 1 109 ? 3.600 1.689 -18.691 1.00 92.25 109 LEU A O 1
ATOM 786 N N . ARG A 1 110 ? 5.801 1.653 -18.226 1.00 91.50 110 ARG A N 1
ATOM 787 C CA . ARG A 1 110 ? 5.954 0.207 -18.439 1.00 91.50 110 ARG A CA 1
ATOM 788 C C . ARG A 1 110 ? 5.080 -0.609 -17.504 1.00 91.50 110 ARG A C 1
ATOM 790 O O . ARG A 1 110 ? 4.374 -1.487 -17.990 1.00 91.50 110 ARG A O 1
ATOM 797 N N . LEU A 1 111 ? 5.031 -0.256 -16.217 1.00 93.31 111 LEU A N 1
ATOM 798 C CA . LEU A 1 111 ? 4.140 -0.917 -15.264 1.00 93.31 111 LEU A CA 1
ATOM 799 C C . LEU A 1 111 ? 2.678 -0.799 -15.708 1.00 93.31 111 LEU A C 1
ATOM 801 O O . LEU A 1 111 ? 1.971 -1.799 -15.793 1.00 93.31 111 LEU A O 1
ATOM 805 N N . ARG A 1 112 ? 2.224 0.407 -16.078 1.00 92.88 112 ARG A N 1
ATOM 806 C CA . ARG A 1 112 ? 0.855 0.605 -16.584 1.00 92.88 112 ARG A CA 1
ATOM 807 C C . ARG A 1 112 ? 0.554 -0.330 -17.751 1.00 92.88 112 ARG A C 1
ATOM 809 O O . ARG A 1 112 ? -0.524 -0.921 -17.781 1.00 92.88 112 ARG A O 1
ATOM 816 N N . ASN A 1 113 ? 1.474 -0.414 -18.708 1.00 90.50 113 ASN A N 1
ATOM 817 C CA . ASN A 1 113 ? 1.299 -1.192 -19.927 1.00 90.50 113 ASN A CA 1
ATOM 818 C C . ASN A 1 113 ? 1.294 -2.697 -19.635 1.00 90.50 113 ASN A C 1
ATOM 820 O O . ASN A 1 113 ? 0.370 -3.374 -20.073 1.00 90.50 113 ASN A O 1
ATOM 824 N N . ALA A 1 114 ? 2.232 -3.190 -18.824 1.00 90.06 114 ALA A N 1
ATOM 825 C CA . ALA A 1 114 ? 2.311 -4.598 -18.438 1.00 90.06 114 ALA A CA 1
ATOM 826 C C . ALA A 1 114 ? 1.050 -5.083 -17.700 1.00 90.06 114 ALA A C 1
ATOM 828 O O . ALA A 1 114 ? 0.628 -6.222 -17.860 1.00 90.06 114 ALA A O 1
ATOM 829 N N . LEU A 1 115 ? 0.396 -4.203 -16.933 1.00 87.69 115 LEU A N 1
ATOM 830 C CA . LEU A 1 115 ? -0.834 -4.530 -16.204 1.00 87.69 115 LEU A CA 1
ATOM 831 C C . LEU A 1 115 ? -2.116 -4.397 -17.048 1.00 87.69 115 LEU A C 1
ATOM 833 O O . LEU A 1 115 ? -3.201 -4.702 -16.552 1.00 87.69 115 LEU A O 1
ATOM 837 N N . ARG A 1 116 ? -2.063 -3.863 -18.279 1.00 82.38 116 ARG A N 1
ATOM 838 C CA . ARG A 1 116 ? -3.251 -3.782 -19.162 1.00 82.38 116 ARG A CA 1
ATOM 839 C C . ARG A 1 116 ? -3.653 -5.149 -19.703 1.00 82.38 116 ARG A C 1
ATOM 841 O O . ARG A 1 116 ? -4.829 -5.368 -19.982 1.00 82.38 116 ARG A O 1
ATOM 848 N N . GLU A 1 117 ? -2.693 -6.051 -19.845 1.00 70.19 117 GLU A N 1
ATOM 849 C CA . GLU A 1 117 ? -2.910 -7.378 -20.400 1.00 70.19 117 GLU A CA 1
ATOM 850 C C . GLU A 1 117 ? -3.310 -8.348 -19.274 1.00 70.19 117 GLU A C 1
ATOM 852 O O . GLU A 1 117 ? -2.590 -8.551 -18.300 1.00 70.19 117 GLU A O 1
ATOM 857 N N . GLY A 1 118 ? -4.518 -8.909 -19.363 1.00 68.19 118 GLY A N 1
ATOM 858 C CA . GLY A 1 118 ? -4.994 -9.985 -18.485 1.00 68.19 118 GLY A CA 1
ATOM 859 C C . GLY A 1 118 ? -5.622 -9.543 -17.159 1.00 68.19 118 GLY A C 1
ATOM 860 O O . GLY A 1 118 ? -6.730 -9.973 -16.848 1.00 68.19 118 GLY A O 1
ATOM 861 N N . LEU A 1 119 ? -4.995 -8.655 -16.383 1.00 77.94 119 LEU A N 1
ATOM 862 C CA . LEU A 1 119 ? -5.395 -8.427 -14.978 1.00 77.94 119 LEU A CA 1
ATOM 863 C C . LEU A 1 119 ? -6.805 -7.868 -14.782 1.00 77.94 119 LEU A C 1
ATOM 865 O O . LEU A 1 119 ? -7.512 -8.245 -13.843 1.00 77.94 119 LEU A O 1
ATOM 869 N N . ASP A 1 120 ? -7.233 -6.996 -15.687 1.00 75.38 120 ASP A N 1
ATOM 870 C CA . ASP A 1 120 ? -8.524 -6.324 -15.602 1.00 75.38 120 ASP A CA 1
ATOM 871 C C . ASP A 1 120 ? -9.705 -7.316 -15.611 1.00 75.38 120 ASP A C 1
ATOM 873 O O . ASP A 1 120 ? -10.754 -7.037 -15.035 1.00 75.38 120 ASP A O 1
ATOM 877 N N . ALA A 1 121 ? -9.571 -8.509 -16.195 1.00 77.19 121 ALA A N 1
ATOM 878 C CA . ALA A 1 121 ? -10.638 -9.514 -16.176 1.00 77.19 121 ALA A CA 1
ATOM 879 C C . ALA A 1 121 ? -10.758 -10.249 -14.822 1.00 77.19 121 ALA A C 1
ATOM 881 O O . ALA A 1 121 ? -11.853 -10.689 -14.437 1.00 77.19 121 ALA A O 1
ATOM 882 N N . HIS A 1 122 ? -9.656 -10.353 -14.076 1.00 86.31 122 HIS A N 1
ATOM 883 C CA . HIS A 1 122 ? -9.539 -11.211 -12.893 1.00 86.31 122 HIS A CA 1
ATOM 884 C C . HIS A 1 122 ? -9.648 -10.457 -11.571 1.00 86.31 122 HIS A C 1
ATOM 886 O O . HIS A 1 122 ? -10.039 -11.061 -10.576 1.00 86.31 122 HIS A O 1
ATOM 892 N N . TYR A 1 123 ? -9.421 -9.146 -11.561 1.00 93.06 123 TYR A N 1
ATOM 893 C CA . TYR A 1 123 ? -9.437 -8.357 -10.332 1.00 93.06 123 TYR A CA 1
ATOM 894 C C . TYR A 1 123 ? -10.474 -7.241 -10.364 1.00 93.06 123 TYR A C 1
ATOM 896 O O . TYR A 1 123 ? -10.787 -6.666 -11.408 1.00 93.06 123 TYR A O 1
ATOM 904 N N . ASP A 1 124 ? -11.032 -6.955 -9.192 1.00 94.12 124 ASP A N 1
ATOM 905 C CA . ASP A 1 124 ? -11.892 -5.795 -8.977 1.00 94.12 124 ASP A CA 1
ATOM 906 C C . ASP A 1 124 ? -11.058 -4.599 -8.510 1.00 94.12 124 ASP A C 1
ATOM 908 O O . ASP A 1 124 ? -11.353 -3.465 -8.891 1.00 94.12 124 ASP A O 1
ATOM 912 N N . VAL A 1 125 ? -10.007 -4.860 -7.720 1.00 96.12 125 VAL A N 1
ATOM 913 C CA . VAL A 1 125 ? -9.108 -3.847 -7.154 1.00 96.12 125 VAL A CA 1
ATOM 914 C C . VAL A 1 125 ? -7.652 -4.281 -7.285 1.00 96.12 125 VAL A C 1
ATOM 916 O O . VAL A 1 125 ? -7.324 -5.435 -7.014 1.00 96.12 125 VAL A O 1
ATOM 919 N N . VAL A 1 126 ? -6.782 -3.338 -7.646 1.00 97.25 126 VAL A N 1
ATOM 920 C CA . VAL A 1 126 ? -5.323 -3.480 -7.562 1.00 97.25 126 VAL A CA 1
ATOM 921 C C . VAL A 1 126 ? -4.784 -2.396 -6.632 1.00 97.25 126 VAL A C 1
ATOM 923 O O . VAL A 1 126 ? -5.057 -1.220 -6.868 1.00 97.25 126 VAL A O 1
ATOM 926 N N . LEU A 1 127 ? -4.035 -2.764 -5.593 1.00 98.56 127 LEU A N 1
ATOM 927 C CA . LEU A 1 127 ? -3.381 -1.821 -4.681 1.00 98.56 127 LEU A CA 1
ATOM 928 C C . LEU A 1 127 ? -1.864 -1.869 -4.880 1.00 98.56 127 LEU A C 1
ATOM 930 O O . LEU A 1 127 ? -1.272 -2.938 -4.763 1.00 98.56 127 LEU A O 1
ATOM 934 N N . PHE A 1 128 ? -1.237 -0.722 -5.136 1.00 98.62 128 PHE A N 1
ATOM 935 C CA . PHE A 1 128 ? 0.224 -0.612 -5.198 1.00 98.62 128 PHE A CA 1
ATOM 936 C C . PHE A 1 128 ? 0.779 -0.118 -3.864 1.00 98.62 128 PHE A C 1
ATOM 938 O O . PHE A 1 128 ? 0.363 0.945 -3.393 1.00 98.62 128 PHE A O 1
ATOM 945 N N . ASP A 1 129 ? 1.736 -0.849 -3.293 1.00 98.44 129 ASP A N 1
ATOM 946 C CA . ASP A 1 129 ? 2.563 -0.370 -2.185 1.00 98.44 129 ASP A CA 1
ATOM 947 C C . ASP A 1 129 ? 3.822 0.297 -2.747 1.00 98.44 129 ASP A C 1
ATOM 949 O O . ASP A 1 129 ? 4.664 -0.369 -3.338 1.00 98.44 129 ASP A O 1
ATOM 953 N N . THR A 1 130 ? 3.938 1.620 -2.634 1.00 97.38 13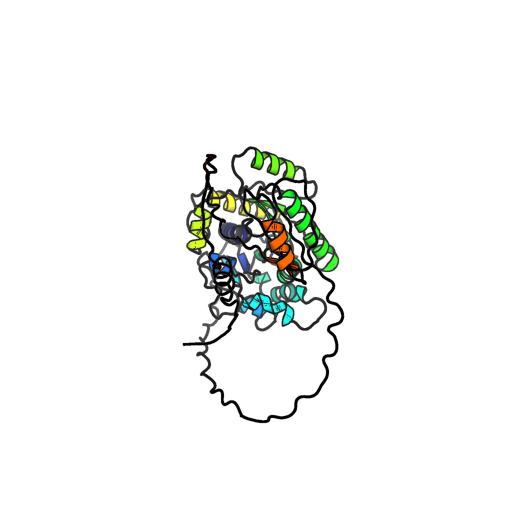0 THR A N 1
ATOM 954 C CA . THR A 1 130 ? 5.077 2.368 -3.205 1.00 97.38 130 THR A CA 1
ATOM 955 C C . THR A 1 130 ? 6.236 2.473 -2.212 1.00 97.38 130 THR A C 1
ATOM 957 O O . THR A 1 130 ? 5.993 2.351 -1.016 1.00 97.38 130 THR A O 1
ATOM 960 N N . PRO A 1 131 ? 7.478 2.782 -2.620 1.00 94.75 131 PRO A N 1
ATOM 961 C CA . PRO A 1 131 ? 8.525 3.142 -1.663 1.00 94.75 131 PRO A CA 1
ATOM 962 C C . PRO A 1 131 ? 8.219 4.476 -0.946 1.00 94.75 131 PRO A C 1
ATOM 964 O O . PRO A 1 131 ? 7.298 5.202 -1.339 1.00 94.75 131 PRO A O 1
ATOM 967 N N . PRO A 1 132 ? 8.961 4.818 0.129 1.00 89.19 132 PRO A N 1
ATOM 968 C CA . PRO A 1 132 ? 8.772 6.067 0.876 1.00 89.19 132 PRO A CA 1
ATOM 969 C C . PRO A 1 132 ? 9.328 7.316 0.170 1.00 89.19 132 PRO A C 1
ATOM 971 O O . PRO A 1 132 ? 9.128 8.422 0.665 1.00 89.19 132 PRO A O 1
ATOM 974 N N . ASN A 1 133 ? 10.036 7.147 -0.950 1.00 89.44 133 ASN A N 1
ATOM 975 C CA . ASN A 1 133 ? 10.552 8.232 -1.782 1.00 89.44 133 ASN A CA 1
ATOM 976 C C . ASN A 1 133 ? 9.650 8.474 -3.006 1.00 89.44 133 ASN A C 1
ATOM 978 O O . ASN A 1 133 ? 8.794 7.657 -3.350 1.00 89.44 133 ASN A O 1
ATOM 982 N N . PHE A 1 134 ? 9.857 9.594 -3.697 1.00 92.50 134 PHE A N 1
ATOM 983 C CA . PHE A 1 134 ? 9.119 9.945 -4.916 1.00 92.50 134 PHE A CA 1
ATOM 984 C C . PHE A 1 134 ? 9.882 9.603 -6.205 1.00 92.50 134 PHE A C 1
ATOM 986 O O . PHE A 1 134 ? 9.700 10.272 -7.220 1.00 92.50 134 PHE A O 1
ATOM 993 N N . GLY A 1 135 ? 10.740 8.578 -6.158 1.00 92.12 135 GLY A N 1
ATOM 994 C CA . GLY A 1 135 ? 11.542 8.126 -7.295 1.00 92.12 135 GLY A CA 1
ATOM 995 C C . GLY A 1 135 ? 10.763 7.274 -8.302 1.00 92.12 135 GLY A C 1
ATOM 996 O O . GLY A 1 135 ? 9.531 7.171 -8.250 1.00 92.12 135 GLY A O 1
ATOM 997 N N . PHE A 1 136 ? 11.504 6.622 -9.203 1.00 93.88 136 PHE A N 1
ATOM 998 C CA . PHE A 1 136 ? 10.978 5.877 -10.351 1.00 93.88 136 PHE A CA 1
ATOM 999 C C . PHE A 1 136 ? 9.799 4.952 -10.015 1.00 93.88 136 PHE A C 1
ATOM 1001 O O . PHE A 1 136 ? 8.752 5.030 -10.658 1.00 93.88 136 PHE A O 1
ATOM 1008 N N . HIS A 1 137 ? 9.907 4.111 -8.982 1.00 95.94 137 HIS A N 1
ATOM 1009 C CA . HIS A 1 137 ? 8.851 3.144 -8.649 1.00 95.94 137 HIS A CA 1
ATOM 1010 C C . HIS A 1 137 ? 7.550 3.804 -8.176 1.00 95.94 137 HIS A C 1
ATOM 1012 O O . HIS A 1 137 ? 6.461 3.351 -8.537 1.00 95.94 137 HIS A O 1
ATOM 1018 N N . THR A 1 138 ? 7.642 4.904 -7.424 1.00 96.62 138 THR A N 1
ATOM 1019 C CA . THR A 1 138 ? 6.467 5.678 -7.003 1.00 96.62 138 THR A CA 1
ATOM 1020 C C . THR A 1 138 ? 5.798 6.335 -8.204 1.00 96.62 138 THR A C 1
ATOM 1022 O O . THR A 1 138 ? 4.581 6.227 -8.366 1.00 96.62 138 THR A O 1
ATOM 1025 N N . ILE A 1 139 ? 6.577 6.957 -9.092 1.00 96.12 139 ILE A N 1
ATOM 1026 C CA . ILE A 1 139 ? 6.053 7.573 -10.318 1.00 96.12 139 ILE A CA 1
ATOM 1027 C C . ILE A 1 139 ? 5.435 6.519 -11.247 1.00 96.12 139 ILE A C 1
ATOM 1029 O O . ILE A 1 139 ? 4.347 6.734 -11.778 1.00 96.12 139 ILE A O 1
ATOM 1033 N N . SER A 1 140 ? 6.061 5.349 -11.368 1.00 95.81 140 SER A N 1
ATOM 1034 C CA . SER A 1 140 ? 5.560 4.210 -12.142 1.00 95.81 140 SER A CA 1
ATOM 1035 C C . SER A 1 140 ? 4.215 3.693 -11.611 1.00 95.81 140 SER A C 1
ATOM 1037 O O . SER A 1 140 ? 3.257 3.522 -12.374 1.00 95.81 140 SER A O 1
ATOM 1039 N N . ALA A 1 141 ? 4.077 3.552 -10.287 1.00 97.38 141 ALA A N 1
ATOM 1040 C CA . ALA A 1 141 ? 2.813 3.184 -9.647 1.00 97.38 141 ALA A CA 1
ATOM 1041 C C . ALA A 1 141 ? 1.713 4.242 -9.860 1.00 97.38 141 ALA A C 1
ATOM 1043 O O . ALA A 1 141 ? 0.580 3.893 -10.197 1.00 97.38 141 ALA A O 1
ATOM 1044 N N . LEU A 1 142 ? 2.033 5.537 -9.738 1.00 97.69 142 LEU A N 1
ATOM 1045 C CA . LEU A 1 142 ? 1.096 6.630 -10.047 1.00 97.69 142 LEU A CA 1
ATOM 1046 C C . LEU A 1 142 ? 0.709 6.660 -11.533 1.00 97.69 142 LEU A C 1
ATOM 1048 O O . LEU A 1 142 ? -0.438 6.957 -11.874 1.00 97.69 142 LEU A O 1
ATOM 1052 N N . GLY A 1 143 ? 1.644 6.316 -12.420 1.00 96.38 143 GLY A N 1
ATOM 1053 C CA . GLY A 1 143 ? 1.400 6.134 -13.846 1.00 96.38 143 GLY A CA 1
ATOM 1054 C C . GLY A 1 143 ? 0.417 4.998 -14.125 1.00 96.38 143 GLY A C 1
ATOM 1055 O O . GLY A 1 143 ? -0.401 5.119 -15.033 1.00 96.38 143 GLY A O 1
ATOM 1056 N N . ALA A 1 144 ? 0.458 3.923 -13.335 1.00 95.19 144 ALA A N 1
ATOM 1057 C CA . ALA A 1 144 ? -0.403 2.749 -13.472 1.00 95.19 144 ALA A CA 1
ATOM 1058 C C . ALA A 1 144 ? -1.757 2.843 -12.743 1.00 95.19 144 ALA A C 1
ATOM 1060 O O . ALA A 1 144 ? -2.673 2.084 -13.073 1.00 95.19 144 ALA A O 1
ATOM 1061 N N . ALA A 1 145 ? -1.896 3.739 -11.765 1.00 96.25 145 ALA A N 1
ATOM 1062 C CA . ALA A 1 145 ? -3.089 3.867 -10.932 1.00 96.25 145 ALA A CA 1
ATOM 1063 C C . ALA A 1 145 ? -4.162 4.792 -11.534 1.00 96.25 145 ALA A C 1
ATOM 1065 O O . ALA A 1 145 ? -3.875 5.710 -12.293 1.00 96.25 145 ALA A O 1
ATOM 1066 N N . ARG A 1 146 ? -5.425 4.591 -11.145 1.00 94.44 146 ARG A N 1
ATOM 1067 C CA . ARG A 1 146 ? -6.515 5.556 -11.382 1.00 94.44 146 ARG A CA 1
ATOM 1068 C C . ARG A 1 146 ? -6.696 6.500 -10.198 1.00 94.44 146 ARG A C 1
ATOM 1070 O O . ARG A 1 146 ? -7.166 7.625 -10.359 1.00 94.44 146 ARG A O 1
ATOM 1077 N N . SER A 1 147 ? -6.347 6.043 -9.001 1.00 96.75 147 SER A N 1
ATOM 1078 C CA . SER A 1 147 ? -6.501 6.832 -7.787 1.00 96.75 147 SER A CA 1
ATOM 1079 C C . SER A 1 147 ? -5.282 6.716 -6.876 1.00 96.75 147 SER A C 1
ATOM 1081 O O . SER A 1 147 ? -4.591 5.703 -6.891 1.00 96.75 147 SER A O 1
ATOM 1083 N N . ALA A 1 148 ? -5.026 7.742 -6.072 1.00 97.62 148 ALA A N 1
ATOM 1084 C CA . ALA A 1 148 ? -3.985 7.740 -5.050 1.00 97.62 148 ALA A CA 1
ATOM 1085 C C . ALA A 1 148 ? -4.611 7.838 -3.653 1.00 97.62 148 ALA A C 1
ATOM 1087 O O . ALA A 1 148 ? -5.442 8.713 -3.412 1.00 97.62 148 ALA A O 1
ATOM 1088 N N . LEU A 1 149 ? -4.217 6.954 -2.741 1.00 97.94 149 LEU A N 1
ATOM 1089 C CA . LEU A 1 149 ? -4.609 6.962 -1.331 1.00 97.94 149 LEU A CA 1
ATOM 1090 C C . LEU A 1 149 ? -3.399 7.357 -0.483 1.00 97.94 149 LEU A C 1
ATOM 1092 O O . LEU A 1 149 ? -2.305 6.839 -0.705 1.00 97.94 149 LEU A O 1
ATOM 1096 N N . VAL A 1 150 ? -3.591 8.250 0.489 1.00 96.69 150 VAL A N 1
ATOM 1097 C CA . VAL A 1 150 ? -2.484 8.810 1.279 1.00 96.69 150 VAL A CA 1
ATOM 1098 C C . VAL A 1 150 ? -2.647 8.482 2.764 1.00 96.69 150 VAL A C 1
ATOM 1100 O O . VAL A 1 150 ? -3.379 9.179 3.467 1.00 96.69 150 VAL A O 1
ATOM 1103 N N . PRO A 1 151 ? -1.977 7.442 3.283 1.00 95.69 151 PRO A N 1
ATOM 1104 C CA . PRO A 1 151 ? -1.852 7.229 4.718 1.00 95.69 151 PRO A CA 1
ATOM 1105 C C . PRO A 1 151 ? -1.038 8.364 5.335 1.00 95.69 151 PRO A C 1
ATOM 1107 O O . PRO A 1 151 ? 0.075 8.658 4.893 1.00 95.69 151 PRO A O 1
ATOM 1110 N N . LEU A 1 152 ? -1.589 9.009 6.358 1.00 93.50 152 LEU A N 1
ATOM 1111 C CA . LEU A 1 152 ? -0.976 10.168 6.985 1.00 93.50 152 LEU A CA 1
ATOM 1112 C C . LEU A 1 152 ? -0.901 9.991 8.494 1.00 93.50 152 LEU A C 1
ATOM 1114 O O . LEU A 1 152 ? -1.912 10.014 9.188 1.00 93.50 152 LEU A O 1
ATOM 1118 N N . GLN A 1 153 ? 0.322 9.892 9.003 1.00 91.44 153 GLN A N 1
ATOM 1119 C CA . GLN A 1 153 ? 0.568 9.834 10.437 1.00 91.44 153 GLN A CA 1
ATOM 1120 C C . GLN A 1 153 ? 0.287 11.188 11.100 1.00 91.44 153 GLN A C 1
ATOM 1122 O O . GLN A 1 153 ? 0.873 12.200 10.697 1.00 91.44 153 GLN A O 1
ATOM 1127 N N . MET A 1 154 ? -0.495 11.186 12.185 1.00 88.44 154 MET A N 1
ATOM 1128 C CA . MET A 1 154 ? -0.763 12.366 13.023 1.00 88.44 154 MET A CA 1
ATOM 1129 C C . MET A 1 154 ? 0.486 12.807 13.807 1.00 88.44 154 MET A C 1
ATOM 1131 O O . MET A 1 154 ? 0.693 12.457 14.965 1.00 88.44 154 MET A O 1
ATOM 1135 N N . SER A 1 155 ? 1.355 13.565 13.142 1.00 86.12 155 SER A N 1
ATOM 1136 C CA . SER A 1 155 ? 2.617 14.107 13.671 1.00 86.12 155 SER A CA 1
ATOM 1137 C C . SER A 1 155 ? 2.741 15.603 13.375 1.00 86.12 155 SER A C 1
ATOM 1139 O O . SER A 1 155 ? 2.049 16.101 12.490 1.00 86.12 155 SER A O 1
ATOM 1141 N N . ALA A 1 156 ? 3.669 16.308 14.034 1.00 81.69 156 ALA A N 1
ATOM 1142 C CA . ALA A 1 156 ? 3.888 17.751 13.832 1.00 81.69 156 ALA A CA 1
ATOM 1143 C C . ALA A 1 156 ? 4.132 18.137 12.360 1.00 81.69 156 ALA A C 1
ATOM 1145 O O . ALA A 1 156 ? 3.752 19.216 11.916 1.00 81.69 156 ALA A O 1
ATOM 1146 N N . PHE A 1 157 ? 4.700 17.222 11.572 1.00 83.31 157 PHE A N 1
ATOM 1147 C CA . PHE A 1 157 ? 5.013 17.440 10.160 1.00 83.31 157 PHE A CA 1
ATOM 1148 C C . PHE A 1 157 ? 3.948 16.902 9.190 1.00 83.31 157 PHE A C 1
ATOM 1150 O O . PHE A 1 157 ? 4.175 16.903 7.980 1.00 83.31 157 PHE A O 1
ATOM 1157 N N . ALA A 1 158 ? 2.786 16.444 9.678 1.00 84.50 158 ALA A N 1
ATOM 1158 C CA . ALA A 1 158 ? 1.779 15.778 8.845 1.00 84.50 158 ALA A CA 1
ATOM 1159 C C . ALA A 1 158 ? 1.301 16.663 7.682 1.00 84.50 158 ALA A C 1
ATOM 1161 O O . ALA A 1 158 ? 1.327 16.242 6.528 1.00 84.50 158 ALA A O 1
ATOM 1162 N N . LEU A 1 159 ? 0.940 17.920 7.956 1.00 86.00 159 LEU A N 1
ATOM 1163 C CA . LEU A 1 159 ? 0.457 18.841 6.921 1.00 86.00 159 LEU A CA 1
ATOM 1164 C C . LEU A 1 159 ? 1.533 19.179 5.880 1.00 86.00 159 LEU A C 1
ATOM 1166 O O . LEU A 1 159 ? 1.217 19.342 4.702 1.00 86.00 159 LEU A O 1
ATOM 1170 N N . ARG A 1 160 ? 2.806 19.270 6.292 1.00 85.25 160 ARG A N 1
ATOM 1171 C CA . ARG A 1 160 ? 3.930 19.484 5.367 1.00 85.25 160 ARG A CA 1
ATOM 1172 C C . ARG A 1 160 ? 4.090 18.285 4.434 1.00 85.25 160 ARG A C 1
ATOM 1174 O O . ARG A 1 160 ? 4.088 18.479 3.222 1.00 85.25 160 ARG A O 1
ATOM 1181 N N . GLY A 1 161 ? 4.143 17.072 4.990 1.00 86.56 161 GLY A N 1
ATOM 1182 C CA . GLY A 1 161 ? 4.253 15.842 4.201 1.00 86.56 161 GLY A CA 1
ATOM 1183 C C . GLY A 1 161 ? 3.067 15.642 3.253 1.00 86.56 161 GLY A C 1
ATOM 1184 O O . GLY A 1 161 ? 3.249 15.256 2.103 1.00 86.56 161 GLY A O 1
ATOM 1185 N N . LEU A 1 162 ? 1.849 15.992 3.684 1.00 90.31 162 LEU A N 1
ATOM 1186 C CA . LEU A 1 162 ? 0.667 15.939 2.823 1.00 90.31 162 LEU A CA 1
ATOM 1187 C C . LEU A 1 162 ? 0.781 16.893 1.623 1.00 90.31 162 LEU A C 1
ATOM 1189 O O . LEU A 1 162 ? 0.495 16.494 0.495 1.00 90.31 162 LEU A O 1
ATOM 1193 N N . LYS A 1 163 ? 1.220 18.141 1.840 1.00 89.31 163 LYS A N 1
ATOM 1194 C CA . LYS A 1 163 ? 1.414 19.118 0.752 1.00 89.31 163 LYS A CA 1
ATOM 1195 C C . LYS A 1 163 ? 2.404 18.614 -0.295 1.00 89.31 163 LYS A C 1
ATOM 1197 O O . LYS A 1 163 ? 2.200 18.847 -1.483 1.00 89.31 163 LYS A O 1
ATOM 1202 N N . GLU A 1 164 ? 3.458 17.935 0.136 1.00 90.44 164 GLU A N 1
ATOM 1203 C CA . GLU A 1 164 ? 4.457 17.359 -0.757 1.00 90.44 164 GLU A CA 1
ATOM 1204 C C . GLU A 1 164 ? 3.877 16.226 -1.610 1.00 90.44 164 GLU A C 1
ATOM 1206 O O . GLU A 1 164 ? 3.952 16.285 -2.837 1.00 90.44 164 GLU A O 1
ATOM 1211 N N . VAL A 1 165 ? 3.172 15.277 -0.987 1.00 93.38 165 VAL A N 1
ATOM 1212 C CA . VAL A 1 165 ? 2.480 14.194 -1.707 1.00 93.38 165 VAL A CA 1
ATOM 1213 C C . VAL A 1 165 ? 1.480 14.753 -2.726 1.00 93.38 165 VAL A C 1
ATOM 1215 O O . VAL A 1 165 ? 1.432 14.291 -3.865 1.00 93.38 165 VAL A O 1
ATOM 1218 N N . ILE A 1 166 ? 0.714 15.790 -2.364 1.00 93.12 166 ILE A N 1
ATOM 1219 C CA . ILE A 1 166 ? -0.226 16.450 -3.286 1.00 93.12 166 ILE A CA 1
ATOM 1220 C C . ILE A 1 166 ? 0.502 17.042 -4.499 1.00 93.12 166 ILE A C 1
ATOM 1222 O O . ILE A 1 166 ? 0.004 16.919 -5.619 1.00 93.12 166 ILE A O 1
ATOM 1226 N N . ARG A 1 167 ? 1.675 17.665 -4.312 1.00 93.38 167 ARG A N 1
ATOM 1227 C CA . ARG A 1 167 ? 2.475 18.206 -5.426 1.00 93.38 167 ARG A CA 1
ATOM 1228 C C . ARG A 1 167 ? 2.927 17.099 -6.373 1.00 93.38 167 ARG A C 1
ATOM 1230 O O . ARG A 1 167 ? 2.782 17.262 -7.582 1.00 93.38 167 ARG A O 1
ATOM 1237 N N . VAL A 1 168 ? 3.402 15.977 -5.834 1.00 95.00 168 VAL A N 1
ATOM 1238 C CA . VAL A 1 168 ? 3.834 14.814 -6.626 1.00 95.00 168 VAL A CA 1
ATOM 1239 C C . VAL A 1 168 ? 2.665 14.234 -7.422 1.00 95.00 168 VAL A C 1
ATOM 1241 O O . VAL A 1 168 ? 2.778 14.054 -8.633 1.00 95.00 168 VAL A O 1
ATOM 1244 N N . ILE A 1 169 ? 1.503 14.036 -6.789 1.00 95.81 169 ILE A N 1
ATOM 1245 C CA . ILE A 1 169 ? 0.288 13.563 -7.473 1.00 95.81 169 ILE A CA 1
ATOM 1246 C C . ILE A 1 169 ? -0.142 14.551 -8.566 1.00 95.81 169 ILE A C 1
ATOM 1248 O O . ILE A 1 169 ? -0.491 14.136 -9.669 1.00 95.81 169 ILE A O 1
ATOM 1252 N N . ALA A 1 170 ? -0.105 15.859 -8.298 1.00 94.69 170 ALA A N 1
ATOM 1253 C CA . ALA A 1 170 ? -0.474 16.877 -9.278 1.00 94.69 170 ALA A CA 1
ATOM 1254 C C . ALA A 1 170 ? 0.485 16.911 -10.481 1.00 94.69 170 ALA A C 1
ATOM 1256 O O . ALA A 1 170 ? 0.026 17.071 -11.616 1.00 94.69 170 ALA A O 1
ATOM 1257 N N . ALA A 1 171 ? 1.790 16.739 -10.248 1.00 95.19 171 ALA A N 1
ATOM 1258 C CA . ALA A 1 171 ? 2.801 16.645 -11.296 1.00 95.19 171 ALA A CA 1
ATOM 1259 C C . ALA A 1 171 ? 2.612 15.376 -12.141 1.00 95.19 171 ALA A C 1
ATOM 1261 O O . ALA A 1 171 ? 2.501 15.474 -13.364 1.00 95.19 171 ALA A O 1
ATOM 1262 N N . ALA A 1 172 ? 2.460 14.212 -11.498 1.00 95.88 172 ALA A N 1
ATOM 1263 C CA . ALA A 1 172 ? 2.164 12.952 -12.176 1.00 95.88 172 ALA A CA 1
ATOM 1264 C C . ALA A 1 172 ? 0.868 13.051 -12.994 1.00 95.88 172 ALA A C 1
ATOM 1266 O O . ALA A 1 172 ? 0.836 12.653 -14.156 1.00 95.88 172 ALA A O 1
ATOM 1267 N N . ARG A 1 173 ? -0.185 13.673 -12.450 1.00 96.19 173 ARG A N 1
ATOM 1268 C CA . ARG A 1 173 ? -1.430 13.897 -13.190 1.00 96.19 173 ARG A CA 1
ATOM 1269 C C . ARG A 1 173 ? -1.215 14.746 -14.441 1.00 96.19 173 ARG A C 1
ATOM 1271 O O . ARG A 1 173 ? -1.747 14.433 -15.498 1.00 96.19 173 ARG A O 1
ATOM 1278 N N . ARG A 1 174 ? -0.443 15.830 -14.338 1.00 95.50 174 ARG A N 1
ATOM 1279 C CA . ARG A 1 174 ? -0.224 16.760 -15.456 1.00 95.50 174 ARG A CA 1
ATOM 1280 C C . ARG A 1 174 ? 0.641 16.161 -16.565 1.00 95.50 174 ARG A C 1
ATOM 1282 O O . ARG A 1 174 ? 0.362 16.415 -17.731 1.00 95.50 174 ARG A O 1
ATOM 1289 N N . HIS A 1 175 ? 1.682 15.415 -16.204 1.00 91.94 175 HIS A N 1
ATOM 1290 C CA . HIS A 1 175 ? 2.736 15.027 -17.144 1.00 91.94 175 HIS A CA 1
ATOM 1291 C C . HIS A 1 175 ? 2.717 13.546 -17.538 1.00 91.94 175 HIS A C 1
ATOM 1293 O O . HIS A 1 175 ? 3.240 13.206 -18.593 1.00 91.94 175 HIS A O 1
ATOM 1299 N N . LEU A 1 176 ? 2.099 12.674 -16.735 1.00 92.69 176 LEU A N 1
ATOM 1300 C CA . LEU A 1 176 ? 2.176 11.218 -16.905 1.00 92.69 176 LEU A CA 1
ATOM 1301 C C . LEU A 1 176 ? 0.800 10.552 -17.060 1.00 92.69 176 LEU A C 1
ATOM 1303 O O . LEU A 1 176 ? 0.603 9.683 -17.915 1.00 92.69 176 LEU A O 1
ATOM 1307 N N . ASN A 1 177 ? -0.158 10.938 -16.215 1.00 95.50 177 ASN A N 1
ATOM 1308 C CA . ASN A 1 177 ? -1.441 10.257 -16.080 1.00 95.50 177 ASN A CA 1
ATOM 1309 C C . ASN A 1 177 ? -2.596 11.238 -15.785 1.00 95.50 177 ASN A C 1
ATOM 1311 O O . ASN A 1 177 ? -2.993 11.381 -14.628 1.00 95.50 177 ASN A O 1
ATOM 1315 N N . PRO A 1 178 ? -3.185 11.881 -16.813 1.00 95.75 178 PRO A N 1
ATOM 1316 C CA . PRO A 1 178 ? -4.271 12.863 -16.654 1.00 95.75 178 PRO A CA 1
ATOM 1317 C C . PRO A 1 178 ? -5.511 12.356 -15.911 1.00 95.75 178 PRO A C 1
ATOM 1319 O O . PRO A 1 178 ? -6.301 13.149 -15.406 1.00 95.75 178 PRO A O 1
ATOM 1322 N N . GLU A 1 179 ? -5.676 11.038 -15.840 1.00 94.25 179 GLU A N 1
ATOM 1323 C CA . GLU A 1 179 ? -6.787 10.358 -15.187 1.00 94.25 179 GLU A CA 1
ATOM 1324 C C . GLU A 1 179 ? -6.589 10.136 -13.679 1.00 94.25 179 GLU A C 1
ATOM 1326 O O . GLU A 1 179 ? -7.534 9.743 -12.994 1.00 94.25 179 GLU A O 1
ATOM 1331 N N . LEU A 1 180 ? -5.381 10.372 -13.158 1.00 96.50 180 LEU A N 1
ATOM 1332 C CA . LEU A 1 180 ? -5.050 10.161 -11.754 1.00 96.50 180 LEU A CA 1
ATOM 1333 C C . LEU A 1 180 ? -5.818 11.130 -10.846 1.00 96.50 180 LEU A C 1
ATOM 1335 O O . LEU A 1 180 ? -5.717 12.353 -10.969 1.00 96.50 180 LEU A O 1
ATOM 1339 N N . GLU A 1 181 ? -6.536 10.578 -9.874 1.00 94.81 181 GLU A N 1
ATOM 1340 C CA . GLU A 1 181 ? -7.301 11.337 -8.883 1.00 94.81 181 GLU A CA 1
ATOM 1341 C C . GLU A 1 181 ? -6.792 11.064 -7.463 1.00 94.81 181 GLU A C 1
ATOM 1343 O O . GLU A 1 181 ? -6.505 9.926 -7.098 1.00 94.81 181 GLU A O 1
ATOM 1348 N N . LEU A 1 182 ? -6.727 12.094 -6.619 1.00 95.19 182 LEU A N 1
ATOM 1349 C CA . LEU A 1 182 ? -6.526 11.891 -5.185 1.00 95.19 182 LEU A CA 1
ATOM 1350 C C . LEU A 1 182 ? -7.820 11.324 -4.587 1.00 95.19 182 LEU A C 1
ATOM 1352 O O . LEU A 1 182 ? -8.838 12.013 -4.547 1.00 95.19 182 LEU A O 1
ATOM 1356 N N . LEU A 1 183 ? -7.776 10.072 -4.128 1.00 95.81 183 LEU A N 1
ATOM 1357 C CA . LEU A 1 183 ? -8.909 9.400 -3.492 1.00 95.81 183 LEU A CA 1
ATOM 1358 C C . LEU A 1 183 ? -9.217 10.022 -2.130 1.00 95.81 183 LEU A C 1
ATOM 1360 O O . LEU A 1 183 ? -10.376 10.275 -1.802 1.00 95.81 183 LEU A O 1
ATOM 1364 N N . GLY A 1 184 ? -8.165 10.259 -1.348 1.00 95.31 184 GLY A N 1
ATOM 1365 C CA . GLY A 1 184 ? -8.248 10.861 -0.028 1.00 95.31 184 GLY A CA 1
ATOM 1366 C C . GLY A 1 184 ? -7.069 10.499 0.870 1.00 95.31 184 GLY A C 1
ATOM 1367 O O . GLY A 1 184 ? -6.120 9.830 0.456 1.00 95.31 184 GLY A O 1
ATOM 1368 N N . VAL A 1 185 ? -7.158 10.960 2.112 1.00 95.44 185 VAL A N 1
ATOM 1369 C CA . VAL A 1 185 ? -6.171 10.784 3.175 1.00 95.44 185 VAL A CA 1
ATOM 1370 C C . VAL A 1 185 ? -6.740 9.877 4.252 1.00 95.44 185 VAL A C 1
ATOM 1372 O O . VAL A 1 185 ? -7.852 10.109 4.721 1.00 95.44 185 VAL A O 1
ATOM 1375 N N . VAL A 1 186 ? -5.968 8.875 4.662 1.00 96.12 186 VAL A N 1
ATOM 1376 C CA . VAL A 1 186 ? -6.304 7.984 5.778 1.00 96.12 186 VAL A CA 1
ATOM 1377 C C . VAL A 1 186 ? -5.504 8.418 6.998 1.00 96.12 186 VAL A C 1
ATOM 1379 O O . VAL A 1 186 ? -4.276 8.300 6.978 1.00 96.12 186 VAL A O 1
ATOM 1382 N N . PRO A 1 187 ? -6.153 8.900 8.067 1.00 95.00 187 PRO A N 1
ATOM 1383 C CA . PRO A 1 187 ? -5.456 9.194 9.305 1.00 95.00 187 PRO A CA 1
ATOM 1384 C C . PRO A 1 187 ? -4.879 7.926 9.943 1.00 95.00 187 PRO A C 1
ATOM 1386 O O . PRO A 1 187 ? -5.612 6.996 10.291 1.00 95.00 187 PRO A O 1
ATOM 1389 N N . THR A 1 188 ? -3.560 7.895 10.130 1.00 94.31 188 THR A N 1
ATOM 1390 C CA . THR A 1 188 ? -2.852 6.793 10.786 1.00 94.31 188 THR A CA 1
ATOM 1391 C C . THR A 1 188 ? -2.171 7.232 12.077 1.00 94.31 188 THR A C 1
ATOM 1393 O O . THR A 1 188 ? -1.872 8.404 12.321 1.00 94.31 188 THR A O 1
ATOM 1396 N N . PHE A 1 189 ? -1.953 6.239 12.935 1.00 91.94 189 PHE A N 1
ATOM 1397 C CA . PHE A 1 189 ? -1.412 6.351 14.289 1.00 91.94 189 PHE A CA 1
ATOM 1398 C C . PHE A 1 189 ? -2.199 7.337 15.157 1.00 91.94 189 PHE A C 1
ATOM 1400 O O . PHE A 1 189 ? -1.644 8.019 16.018 1.00 91.94 189 PHE A O 1
ATOM 1407 N N . VAL A 1 190 ? -3.514 7.378 14.937 1.00 89.88 190 VAL A N 1
ATOM 1408 C CA . VAL A 1 190 ? -4.430 8.229 15.689 1.00 89.88 190 VAL A CA 1
ATOM 1409 C C . VAL A 1 190 ? -4.519 7.737 17.131 1.00 89.88 190 VAL A C 1
ATOM 1411 O O . VAL A 1 190 ? -4.654 6.539 17.404 1.00 89.88 190 VAL A O 1
ATOM 1414 N N . ASN A 1 191 ? -4.446 8.674 18.069 1.00 89.12 191 ASN A N 1
ATOM 1415 C CA 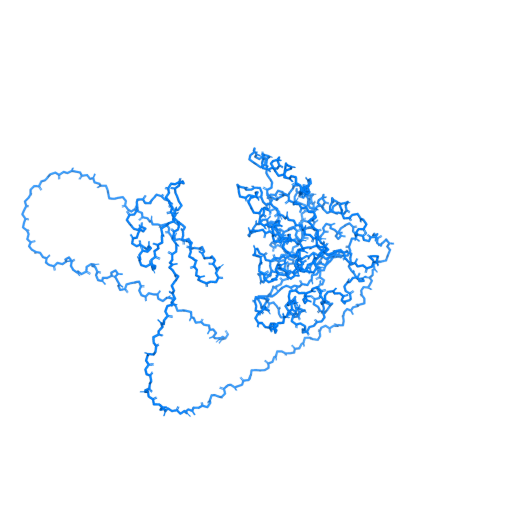. ASN A 1 191 ? -4.570 8.406 19.494 1.00 89.12 191 ASN A CA 1
ATOM 1416 C C . ASN A 1 191 ? -5.517 9.423 20.153 1.00 89.12 191 ASN A C 1
ATOM 1418 O O . ASN A 1 191 ? -5.938 10.401 19.545 1.00 89.12 191 ASN A O 1
ATOM 1422 N N . ASN A 1 192 ? -5.852 9.204 21.425 1.00 88.12 192 ASN A N 1
ATOM 1423 C CA . ASN A 1 192 ? -6.818 10.044 22.140 1.00 88.12 192 ASN A CA 1
ATOM 1424 C C . ASN A 1 192 ? -6.209 11.353 22.690 1.00 88.12 192 ASN A C 1
ATOM 1426 O O . ASN A 1 192 ? -6.823 11.993 23.551 1.00 88.12 192 ASN A O 1
ATOM 1430 N N . THR A 1 193 ? -5.010 11.749 22.255 1.00 90.38 193 THR A N 1
ATOM 1431 C CA . THR A 1 193 ? -4.384 12.996 22.716 1.00 90.38 193 THR A CA 1
ATOM 1432 C C . THR A 1 193 ? -5.065 14.212 22.096 1.00 90.38 193 THR A C 1
ATOM 1434 O O . THR A 1 193 ? -5.676 14.132 21.030 1.00 90.38 193 THR A O 1
ATOM 1437 N N . ARG A 1 194 ? -4.945 15.365 22.763 1.00 89.25 194 ARG A N 1
ATOM 1438 C CA . ARG A 1 194 ? -5.413 16.641 22.211 1.00 89.25 194 ARG A CA 1
ATOM 1439 C C . ARG A 1 194 ? -4.704 16.965 20.895 1.00 89.25 194 ARG A C 1
ATOM 1441 O O . ARG A 1 194 ? -5.374 17.257 19.921 1.00 89.25 194 ARG A O 1
ATOM 1448 N N . PHE A 1 195 ? -3.386 16.777 20.850 1.00 88.50 195 PHE A N 1
ATOM 1449 C CA . PHE A 1 195 ? -2.583 16.981 19.645 1.00 88.50 195 PHE A CA 1
ATOM 1450 C C . PHE A 1 195 ? -3.129 16.212 18.430 1.00 88.50 195 PHE A C 1
ATOM 1452 O O . PHE A 1 195 ? -3.295 16.787 17.361 1.00 88.50 195 PHE A O 1
ATOM 1459 N N . SER A 1 196 ? -3.463 14.925 18.592 1.00 87.31 196 SER A N 1
ATOM 1460 C CA . SER A 1 196 ? -4.018 14.133 17.487 1.00 87.31 196 SER A CA 1
ATOM 1461 C C . SER A 1 196 ? -5.381 14.651 17.020 1.00 87.31 196 SER A C 1
ATOM 1463 O O . SER A 1 196 ? -5.654 14.597 15.826 1.00 87.31 196 SER A O 1
ATOM 1465 N N . ARG A 1 197 ? -6.226 15.155 17.930 1.00 89.12 197 ARG A N 1
ATOM 1466 C CA . ARG A 1 197 ? -7.527 15.749 17.580 1.00 89.12 197 ARG A CA 1
ATOM 1467 C C . ARG A 1 197 ? -7.371 17.085 16.858 1.00 89.12 197 ARG A C 1
ATOM 1469 O O . ARG A 1 197 ? -7.964 17.251 15.801 1.00 89.12 197 ARG A O 1
ATOM 1476 N N . ASP A 1 198 ? -6.524 17.970 17.377 1.00 89.75 198 ASP A N 1
ATOM 1477 C CA . ASP A 1 198 ? -6.251 19.280 16.773 1.00 89.75 198 ASP A CA 1
ATOM 1478 C C . ASP A 1 198 ? -5.686 19.109 15.343 1.00 89.75 198 ASP A C 1
ATOM 1480 O O . ASP A 1 198 ? -6.054 19.832 14.420 1.00 89.75 198 ASP A O 1
ATOM 1484 N N . MET A 1 199 ? -4.838 18.095 15.121 1.00 88.31 199 MET A N 1
ATOM 1485 C CA . MET A 1 199 ? -4.315 17.770 13.788 1.00 88.31 199 MET A CA 1
ATOM 1486 C C . MET A 1 199 ? -5.378 17.205 12.833 1.00 88.31 199 MET A C 1
ATOM 1488 O O . MET A 1 199 ? -5.336 17.511 11.643 1.00 88.31 199 MET A O 1
ATOM 1492 N N . LEU A 1 200 ? -6.317 16.387 13.322 1.00 88.81 200 LEU A N 1
ATOM 1493 C CA . LEU A 1 200 ? -7.438 15.875 12.520 1.00 88.81 200 LEU A CA 1
ATOM 1494 C C . LEU A 1 200 ? -8.394 16.996 12.095 1.00 88.81 200 LEU A C 1
ATOM 1496 O O . LEU A 1 200 ? -8.862 17.011 10.954 1.00 88.81 200 LEU A O 1
ATOM 1500 N N . GLU A 1 201 ? -8.656 17.941 12.996 1.00 88.06 201 GLU A N 1
ATOM 1501 C CA . GLU A 1 201 ? -9.446 19.140 12.709 1.00 88.06 201 GLU A CA 1
ATOM 1502 C C . GLU A 1 201 ? -8.750 19.993 11.642 1.00 88.06 201 GLU A C 1
ATOM 1504 O O . GLU A 1 201 ? -9.314 20.221 10.573 1.00 88.06 201 GLU A O 1
ATOM 1509 N N . ALA A 1 202 ? -7.467 20.312 11.841 1.00 87.19 202 ALA A N 1
ATOM 1510 C CA . ALA A 1 202 ? -6.681 21.070 10.869 1.00 87.19 202 ALA A CA 1
ATOM 1511 C C . ALA A 1 202 ? -6.581 20.381 9.495 1.00 87.19 202 ALA A C 1
ATOM 1513 O O . ALA A 1 202 ? -6.505 21.054 8.469 1.00 87.19 202 ALA A O 1
ATOM 1514 N N . LEU A 1 203 ? -6.568 19.042 9.450 1.00 86.19 203 LEU A N 1
ATOM 1515 C CA . LEU A 1 203 ? -6.615 18.277 8.201 1.00 86.19 203 LEU A CA 1
ATOM 1516 C C . LEU A 1 203 ? -7.961 18.393 7.492 1.00 86.19 203 LEU A C 1
ATOM 1518 O O . LEU A 1 203 ? -7.994 18.463 6.264 1.00 86.19 203 LEU A O 1
ATOM 1522 N N . SER A 1 204 ? -9.051 18.411 8.255 1.00 82.00 204 SER A N 1
ATOM 1523 C CA . SER A 1 204 ? -10.408 18.556 7.724 1.00 82.00 204 SER A CA 1
ATOM 1524 C C . SER A 1 204 ? -10.631 19.941 7.105 1.00 82.00 204 SER A C 1
ATOM 1526 O O . SER A 1 204 ? -11.385 20.064 6.141 1.00 82.00 204 SER A O 1
ATOM 1528 N N . ASP A 1 205 ? -9.903 20.951 7.588 1.00 81.81 205 ASP A N 1
ATOM 1529 C CA . ASP A 1 205 ? -9.904 22.314 7.045 1.00 81.81 205 ASP A CA 1
ATOM 1530 C C . ASP A 1 205 ? -9.086 22.472 5.752 1.00 81.81 205 ASP A C 1
ATOM 1532 O O . ASP A 1 205 ? -9.206 23.486 5.054 1.00 81.81 205 ASP A O 1
ATOM 1536 N N . VAL A 1 206 ? -8.263 21.481 5.378 1.00 79.50 206 VAL A N 1
ATOM 1537 C CA . VAL A 1 206 ? -7.538 21.496 4.099 1.00 79.50 206 VAL A CA 1
ATOM 1538 C C . VAL A 1 206 ? -8.529 21.248 2.962 1.00 79.50 206 VAL A C 1
ATOM 1540 O O . VAL A 1 206 ? -8.708 20.133 2.464 1.00 79.50 206 VAL A O 1
ATOM 1543 N N . SER A 1 207 ? -9.167 22.332 2.516 1.00 58.66 207 SER A N 1
ATOM 1544 C CA . SER A 1 207 ? -10.010 22.337 1.325 1.00 58.66 207 SER A CA 1
ATOM 1545 C C . SER A 1 207 ? -9.215 21.736 0.161 1.00 58.66 207 SER A C 1
ATOM 1547 O O . SER A 1 207 ? -8.074 22.138 -0.054 1.00 58.66 207 SER A O 1
ATOM 1549 N N . GLN A 1 208 ? -9.815 20.786 -0.566 1.00 71.94 208 GLN A N 1
ATOM 1550 C CA . GLN A 1 208 ? -9.274 20.002 -1.701 1.00 71.94 208 GLN A CA 1
ATOM 1551 C C . GLN A 1 208 ? -8.921 18.538 -1.407 1.00 71.94 208 GLN A C 1
ATOM 1553 O O . GLN A 1 208 ? -8.679 17.797 -2.362 1.00 71.94 208 GLN A O 1
ATOM 1558 N N . VAL A 1 209 ? -8.949 18.076 -0.152 1.00 84.31 209 VAL A N 1
ATOM 1559 C CA . VAL A 1 209 ? -8.653 16.667 0.153 1.00 84.31 209 VAL A CA 1
ATOM 1560 C C . VAL A 1 209 ? -9.780 16.017 0.944 1.00 84.31 209 VAL A C 1
ATOM 1562 O O . VAL A 1 209 ? -10.238 16.536 1.954 1.00 84.31 209 VAL A O 1
ATOM 1565 N N . ARG A 1 210 ? -10.227 14.842 0.491 1.00 92.88 210 ARG A N 1
ATOM 1566 C CA . ARG A 1 210 ? -11.119 13.989 1.281 1.00 92.88 210 ARG A CA 1
ATOM 1567 C C . ARG A 1 210 ? -10.315 13.360 2.412 1.00 92.88 210 ARG A C 1
ATOM 1569 O O . ARG A 1 210 ? -9.390 12.604 2.135 1.00 92.88 210 ARG A O 1
ATOM 1576 N N . VAL A 1 211 ? -10.699 13.604 3.657 1.00 94.75 211 VAL A N 1
ATOM 1577 C CA . VAL A 1 211 ? -10.193 12.846 4.807 1.00 94.75 211 VAL A CA 1
ATOM 1578 C C . VAL A 1 211 ? -11.162 11.699 5.084 1.00 94.75 211 VAL A C 1
ATOM 1580 O O . VAL A 1 211 ? -12.368 11.924 5.198 1.00 94.75 211 VAL A O 1
ATOM 1583 N N . PHE A 1 212 ? -10.652 10.468 5.125 1.00 95.94 212 PHE A N 1
ATOM 1584 C CA . PHE A 1 212 ? -11.435 9.300 5.524 1.00 95.94 212 PHE A CA 1
ATOM 1585 C C . PHE A 1 212 ? -11.763 9.396 7.016 1.00 95.94 212 PHE A C 1
ATOM 1587 O O . PHE A 1 212 ? -10.911 9.759 7.827 1.00 95.94 212 PHE A O 1
ATOM 1594 N N . ARG A 1 213 ? -13.002 9.060 7.377 1.00 94.44 213 ARG A N 1
ATOM 1595 C CA . ARG A 1 213 ? -13.487 9.041 8.766 1.00 94.44 213 ARG A CA 1
ATOM 1596 C C . ARG A 1 213 ? -12.854 7.909 9.564 1.00 94.44 213 ARG A C 1
ATOM 1598 O O . ARG A 1 213 ? -12.781 7.977 10.786 1.00 94.44 213 ARG A O 1
ATOM 1605 N N . SER A 1 214 ? -12.445 6.847 8.879 1.00 95.12 214 SER A N 1
ATOM 1606 C CA . SER A 1 214 ? -11.801 5.695 9.493 1.00 95.12 214 SER A CA 1
ATOM 1607 C C . SER A 1 214 ? -10.405 6.058 10.009 1.00 95.12 214 SER A C 1
ATOM 1609 O O . SER A 1 214 ? -9.475 6.282 9.238 1.00 95.12 214 SER A O 1
ATOM 1611 N N . GLU A 1 215 ? -10.262 6.081 11.332 1.00 93.31 215 GLU A N 1
ATOM 1612 C CA . GLU A 1 215 ? -9.008 6.367 12.030 1.00 93.31 215 GLU A CA 1
ATOM 1613 C C . GLU A 1 215 ? -8.257 5.075 12.374 1.00 93.31 215 GLU A C 1
ATOM 1615 O O . GLU A 1 215 ? -8.767 4.201 13.087 1.00 93.31 215 GLU A O 1
ATOM 1620 N N . ILE A 1 216 ? -7.006 4.964 11.927 1.00 95.06 216 ILE A N 1
ATOM 1621 C CA . ILE A 1 216 ? -6.166 3.805 12.232 1.00 95.06 216 ILE A CA 1
ATOM 1622 C C . ILE A 1 216 ? -5.248 4.139 13.406 1.00 95.06 216 ILE A C 1
ATOM 1624 O O . ILE A 1 216 ? -4.327 4.943 13.286 1.00 95.06 216 ILE A O 1
ATOM 1628 N N . GLY A 1 217 ? -5.481 3.508 14.555 1.00 91.88 217 GLY A N 1
ATOM 1629 C CA . GLY A 1 217 ? -4.625 3.664 15.734 1.00 91.88 217 GLY A CA 1
ATOM 1630 C C . GLY A 1 217 ? -3.365 2.799 15.686 1.00 91.88 217 GLY A C 1
ATOM 1631 O O . GLY A 1 217 ? -3.349 1.738 15.059 1.00 91.88 217 GLY A O 1
ATOM 1632 N N . LEU A 1 218 ? -2.319 3.217 16.405 1.00 85.38 218 LEU A N 1
ATOM 1633 C CA . LEU A 1 218 ? -1.156 2.362 16.649 1.00 85.38 218 LEU A CA 1
ATOM 1634 C C . LEU A 1 218 ? -1.546 1.267 17.650 1.00 85.38 218 LEU A C 1
ATOM 1636 O O . LEU A 1 218 ? -2.042 1.561 18.738 1.00 85.38 218 LEU A O 1
ATOM 1640 N N . THR A 1 219 ? -1.352 0.002 17.281 1.00 90.25 219 THR A N 1
ATOM 1641 C CA . THR A 1 219 ? -1.659 -1.133 18.160 1.00 90.25 219 THR A CA 1
ATOM 1642 C C . THR A 1 219 ? -0.589 -2.205 18.035 1.00 90.25 219 THR A C 1
ATOM 1644 O O . THR A 1 219 ? -0.096 -2.456 16.937 1.00 90.25 219 THR A O 1
ATOM 1647 N N . VAL A 1 220 ? -0.298 -2.890 19.143 1.00 91.00 220 VAL A N 1
ATOM 1648 C CA . VAL A 1 220 ? 0.611 -4.049 19.165 1.00 91.00 220 VAL A CA 1
ATOM 1649 C C . VAL A 1 220 ? 0.115 -5.153 18.223 1.00 91.00 220 VAL A C 1
ATOM 1651 O O . VAL A 1 220 ? 0.910 -5.803 17.559 1.00 91.00 220 VAL A O 1
ATOM 1654 N N . LYS A 1 221 ? -1.209 -5.290 18.057 1.00 93.00 221 LYS A N 1
ATOM 1655 C CA . LYS A 1 221 ? -1.814 -6.266 17.138 1.00 93.00 221 LYS A CA 1
ATOM 1656 C C . LYS A 1 221 ? -1.394 -6.092 15.681 1.00 93.00 221 LYS A C 1
ATOM 1658 O O . LYS A 1 221 ? -1.288 -7.093 14.990 1.00 93.00 221 LYS A O 1
ATOM 1663 N N . LEU A 1 222 ? -1.118 -4.866 15.227 1.00 91.94 222 LEU A N 1
ATOM 1664 C CA . LEU A 1 222 ? -0.599 -4.641 13.872 1.00 91.94 222 LEU A CA 1
ATOM 1665 C C . LEU A 1 222 ? 0.854 -5.105 13.712 1.00 91.94 222 LEU A C 1
ATOM 1667 O O . LEU A 1 222 ? 1.236 -5.554 12.636 1.00 91.94 222 LEU A O 1
ATOM 1671 N N . GLN A 1 223 ? 1.656 -4.996 14.773 1.00 89.69 223 GLN A N 1
ATOM 1672 C CA . GLN A 1 223 ? 3.041 -5.469 14.776 1.00 89.69 223 GLN A CA 1
ATOM 1673 C C . GLN A 1 223 ? 3.085 -6.999 14.843 1.00 89.69 223 GLN A C 1
ATOM 1675 O O . GLN A 1 223 ? 3.754 -7.622 14.027 1.00 89.69 223 GLN A O 1
ATOM 1680 N N . GLU A 1 224 ? 2.305 -7.601 15.747 1.00 90.31 224 GLU A N 1
ATOM 1681 C CA . GLU A 1 224 ? 2.149 -9.058 15.846 1.00 90.31 224 GLU A CA 1
ATOM 1682 C C . GLU A 1 224 ? 1.671 -9.663 14.520 1.00 90.31 224 GLU A C 1
ATOM 1684 O O . GLU A 1 224 ? 2.255 -10.634 14.050 1.00 90.31 224 GLU A O 1
ATOM 1689 N N . SER A 1 225 ? 0.660 -9.061 13.878 1.00 91.44 225 SER A N 1
ATOM 1690 C CA . SER A 1 225 ? 0.132 -9.553 12.601 1.00 91.44 225 SER A CA 1
ATOM 1691 C C . SER A 1 225 ? 1.170 -9.494 11.476 1.00 91.44 225 SER A C 1
ATOM 1693 O O . SER A 1 225 ? 1.265 -10.418 10.677 1.00 91.44 225 SER A O 1
ATOM 1695 N N . ALA A 1 226 ? 1.977 -8.426 11.434 1.00 88.75 226 ALA A N 1
ATOM 1696 C CA . ALA A 1 226 ? 3.039 -8.286 10.441 1.00 88.75 226 ALA A CA 1
ATOM 1697 C C . ALA A 1 226 ? 4.144 -9.338 10.637 1.00 88.75 226 ALA A C 1
ATOM 1699 O O . ALA A 1 226 ? 4.601 -9.916 9.659 1.00 88.75 226 ALA A O 1
ATOM 1700 N N . LEU A 1 227 ? 4.524 -9.629 11.888 1.00 89.69 227 LEU A N 1
ATOM 1701 C CA . LEU A 1 227 ? 5.493 -10.686 12.213 1.00 89.69 227 LEU A CA 1
ATOM 1702 C C . LEU A 1 227 ? 4.979 -12.088 11.867 1.00 89.69 227 LEU A C 1
ATOM 1704 O O . LEU A 1 227 ? 5.765 -12.956 11.507 1.00 89.69 227 LEU A O 1
ATOM 1708 N N . GLN A 1 228 ? 3.669 -12.310 11.982 1.00 92.31 228 GLN A N 1
ATOM 1709 C CA . GLN A 1 228 ? 3.028 -13.567 11.591 1.00 92.31 228 GLN A CA 1
ATOM 1710 C C . GLN A 1 228 ? 2.870 -13.718 10.075 1.00 92.31 228 GLN A C 1
ATOM 1712 O O . GLN A 1 228 ? 2.581 -14.818 9.621 1.00 92.31 228 GLN A O 1
ATOM 1717 N N . GLY A 1 229 ? 3.014 -12.638 9.300 1.00 93.69 229 GLY A N 1
ATOM 1718 C CA . GLY A 1 229 ? 2.766 -12.662 7.860 1.00 93.69 229 GLY A CA 1
ATOM 1719 C C . GLY A 1 229 ? 1.284 -12.758 7.482 1.00 93.69 229 GLY A C 1
ATOM 1720 O O . GLY A 1 229 ? 0.956 -13.183 6.381 1.00 93.69 229 GLY A O 1
ATOM 1721 N N . VAL A 1 230 ? 0.367 -12.392 8.384 1.00 93.50 230 VAL A N 1
ATOM 1722 C CA . VAL A 1 230 ? -1.081 -12.573 8.187 1.00 93.50 230 VAL A CA 1
ATOM 1723 C C . VAL A 1 230 ? -1.815 -11.263 8.489 1.00 93.50 230 VAL A C 1
ATOM 1725 O O . VAL A 1 230 ? -1.579 -10.676 9.548 1.00 93.50 230 VAL A O 1
ATOM 1728 N N . PRO A 1 231 ? -2.749 -10.791 7.634 1.00 97.50 231 PRO A N 1
ATOM 1729 C CA . PRO A 1 231 ? -3.498 -9.560 7.887 1.00 97.50 231 PRO A CA 1
ATOM 1730 C C . PRO A 1 231 ? -4.190 -9.545 9.258 1.00 97.50 231 PRO A C 1
ATOM 1732 O O . PRO A 1 231 ? -4.726 -10.556 9.711 1.00 97.50 231 PRO A O 1
ATOM 1735 N N . VAL A 1 232 ? -4.275 -8.376 9.902 1.00 97.19 232 VAL A N 1
ATOM 1736 C CA . VAL A 1 232 ? -4.858 -8.229 11.251 1.00 97.19 232 VAL A CA 1
ATOM 1737 C C . VAL A 1 232 ? -6.343 -8.592 11.294 1.00 97.19 232 VAL A C 1
ATOM 1739 O O . VAL A 1 232 ? -6.853 -8.996 12.337 1.00 97.19 232 VAL A O 1
ATOM 1742 N N . LEU A 1 233 ? -7.045 -8.473 10.161 1.00 96.25 233 LEU A N 1
ATOM 1743 C CA . LEU A 1 233 ? -8.432 -8.923 10.029 1.00 96.25 233 LEU A CA 1
ATOM 1744 C C . LEU A 1 233 ? -8.568 -10.442 10.194 1.00 96.25 233 LEU A C 1
ATOM 1746 O O . LEU A 1 233 ? -9.638 -10.900 10.578 1.00 96.25 233 LEU A O 1
ATOM 1750 N N . VAL A 1 234 ? -7.505 -11.202 9.918 1.00 95.12 234 VAL A N 1
ATOM 1751 C CA . VAL A 1 234 ? -7.469 -12.665 10.016 1.00 95.12 234 VAL A CA 1
ATOM 1752 C C . VAL A 1 234 ? -6.842 -13.098 11.342 1.00 95.12 234 VAL A C 1
ATOM 1754 O O . VAL A 1 234 ? -7.443 -13.883 12.071 1.00 95.12 234 VAL A O 1
ATOM 1757 N N . SER A 1 235 ? -5.679 -12.549 11.706 1.00 95.38 235 SER A N 1
ATOM 1758 C CA . SER A 1 235 ? -4.954 -12.940 12.927 1.00 95.38 235 SER A CA 1
ATOM 1759 C C . SER A 1 235 ? -5.576 -12.398 14.220 1.00 95.38 235 SER A C 1
ATOM 1761 O O . SER A 1 235 ? -5.480 -13.030 15.272 1.00 95.38 235 SER A O 1
ATOM 1763 N N . ALA A 1 236 ? -6.242 -11.238 14.169 1.00 96.06 236 ALA A N 1
ATOM 1764 C CA . ALA A 1 236 ? -6.860 -10.604 15.334 1.00 96.06 236 ALA A CA 1
ATOM 1765 C C . ALA A 1 236 ? -8.183 -9.876 14.984 1.00 96.06 236 ALA A C 1
ATOM 1767 O O . ALA A 1 236 ? -8.291 -8.659 15.201 1.00 96.06 236 ALA A O 1
ATOM 1768 N N . PRO A 1 237 ? -9.223 -10.593 14.505 1.00 95.31 237 PRO A N 1
ATOM 1769 C CA . PRO A 1 237 ? -10.468 -10.014 13.975 1.00 95.31 237 PRO A CA 1
ATOM 1770 C C . PRO A 1 237 ? -11.242 -9.151 14.984 1.00 95.31 237 PRO A C 1
ATOM 1772 O O . PRO A 1 237 ? -11.927 -8.199 14.614 1.00 95.31 237 PRO A O 1
ATOM 1775 N N . SER A 1 238 ? -11.122 -9.445 16.281 1.00 95.06 238 SER A N 1
ATOM 1776 C CA . SER A 1 238 ? -11.773 -8.691 17.361 1.00 95.06 238 SER A CA 1
ATOM 1777 C C . SER A 1 238 ? -10.965 -7.476 17.842 1.00 95.06 238 SER A C 1
ATOM 1779 O O . SER A 1 238 ? -11.386 -6.782 18.773 1.00 95.06 238 SER A O 1
ATOM 1781 N N . SER A 1 239 ? -9.811 -7.178 17.239 1.00 96.44 239 SER A N 1
ATOM 1782 C CA . SER A 1 239 ? -8.964 -6.048 17.632 1.00 96.44 239 SER A CA 1
ATOM 1783 C C . SER A 1 239 ? -9.518 -4.696 17.162 1.00 96.44 239 SER A C 1
ATOM 1785 O O . SER A 1 239 ? -10.317 -4.602 16.228 1.00 96.44 239 SER A O 1
ATOM 1787 N N . LYS A 1 240 ? -9.067 -3.603 17.799 1.00 95.00 240 LYS A N 1
ATOM 1788 C CA . LYS A 1 240 ? -9.387 -2.237 17.344 1.00 95.00 240 LYS A CA 1
ATOM 1789 C C . LYS A 1 240 ? -8.858 -1.985 15.925 1.00 95.00 240 LYS A C 1
ATOM 1791 O O . LYS A 1 240 ? -9.542 -1.339 15.139 1.00 95.00 240 LYS A O 1
ATOM 1796 N N . ALA A 1 241 ? -7.681 -2.520 15.601 1.00 94.69 241 ALA A N 1
ATOM 1797 C CA . ALA A 1 241 ? -7.069 -2.387 14.284 1.00 94.69 241 ALA A CA 1
ATOM 1798 C C . ALA A 1 241 ? -7.880 -3.089 13.185 1.00 94.69 241 ALA A C 1
ATOM 1800 O O . ALA A 1 241 ? -8.157 -2.473 12.159 1.00 94.69 241 ALA A O 1
ATOM 1801 N N . ALA A 1 242 ? -8.328 -4.327 13.424 1.00 96.69 242 ALA A N 1
ATOM 1802 C CA . ALA A 1 242 ? -9.177 -5.057 12.482 1.00 96.69 242 ALA A CA 1
ATOM 1803 C C . ALA A 1 242 ? -10.489 -4.315 12.200 1.00 96.69 242 ALA A C 1
ATOM 1805 O O . ALA A 1 242 ? -10.844 -4.118 11.041 1.00 96.69 242 ALA A O 1
ATOM 1806 N N . ARG A 1 243 ? -11.162 -3.809 13.245 1.00 97.25 243 ARG A N 1
ATOM 1807 C CA . ARG A 1 243 ? -12.362 -2.970 13.073 1.00 97.25 243 ARG A CA 1
ATOM 1808 C C . ARG A 1 243 ? -12.083 -1.693 12.282 1.00 97.25 243 ARG A C 1
ATOM 1810 O O . ARG A 1 243 ? -12.882 -1.344 11.421 1.00 97.25 243 ARG A O 1
ATOM 1817 N N . GLY A 1 244 ? -10.966 -1.017 12.557 1.00 97.62 244 GLY A N 1
ATOM 1818 C CA . GLY A 1 244 ? -10.570 0.201 11.845 1.00 97.62 244 GLY A CA 1
ATOM 1819 C C . GLY A 1 244 ? -10.368 -0.038 10.349 1.00 97.62 244 GLY A C 1
ATOM 1820 O O . GLY A 1 244 ? -10.914 0.696 9.531 1.00 97.62 244 GLY A O 1
ATOM 1821 N N . TYR A 1 245 ? -9.659 -1.106 9.977 1.00 98.31 245 TYR A N 1
ATOM 1822 C CA . TYR A 1 245 ? -9.447 -1.444 8.568 1.00 98.31 245 TYR A CA 1
ATOM 1823 C C . TYR A 1 245 ? -10.694 -2.009 7.875 1.00 98.31 245 TYR A C 1
ATOM 1825 O O . TYR A 1 245 ? -10.902 -1.725 6.698 1.00 98.31 245 TYR A O 1
ATOM 1833 N N . ALA A 1 246 ? -11.561 -2.740 8.582 1.00 98.00 246 ALA A N 1
ATOM 1834 C CA . ALA A 1 246 ? -12.856 -3.160 8.042 1.00 98.00 246 ALA A CA 1
ATOM 1835 C C . ALA A 1 246 ? -13.777 -1.957 7.753 1.00 98.00 246 ALA A C 1
ATOM 1837 O O . ALA A 1 246 ? -14.425 -1.901 6.703 1.00 98.00 246 ALA A O 1
ATOM 1838 N N . ALA A 1 247 ? -13.793 -0.963 8.651 1.00 98.25 247 ALA A N 1
ATOM 1839 C CA . ALA A 1 247 ? -14.495 0.300 8.432 1.00 98.25 247 ALA A CA 1
ATOM 1840 C C . ALA A 1 247 ? -13.898 1.069 7.243 1.00 98.25 247 ALA A C 1
ATOM 1842 O O . ALA A 1 247 ? -14.643 1.473 6.351 1.00 98.25 247 ALA A O 1
ATOM 1843 N N . LEU A 1 248 ? -12.564 1.161 7.164 1.00 98.44 248 LEU A N 1
ATOM 1844 C CA . LEU A 1 248 ? -11.879 1.803 6.042 1.00 98.44 248 LEU A CA 1
ATOM 1845 C C . LEU A 1 248 ? -12.204 1.119 4.708 1.00 98.44 248 LEU A C 1
ATOM 1847 O O . LEU A 1 248 ? -12.471 1.807 3.731 1.00 98.44 248 LEU A O 1
ATOM 1851 N N . ALA A 1 249 ? -12.224 -0.215 4.649 1.00 98.25 249 ALA A N 1
ATOM 1852 C CA . ALA A 1 249 ? -12.571 -0.951 3.432 1.00 98.25 249 ALA A CA 1
ATOM 1853 C C . ALA A 1 249 ? -14.007 -0.665 2.965 1.00 98.25 249 ALA A C 1
ATOM 1855 O O . ALA A 1 249 ? -14.252 -0.512 1.765 1.00 98.25 249 ALA A O 1
ATOM 1856 N N . THR A 1 250 ? -14.940 -0.545 3.914 1.00 97.69 250 THR A N 1
ATOM 1857 C CA . THR A 1 250 ? -16.335 -0.171 3.639 1.00 97.69 250 THR A CA 1
ATOM 1858 C C . THR A 1 250 ? -16.409 1.255 3.095 1.00 97.69 250 THR A C 1
ATOM 1860 O O . THR A 1 250 ? -16.951 1.474 2.014 1.00 97.69 250 THR A O 1
ATOM 1863 N N . GLU A 1 251 ? -15.772 2.208 3.777 1.00 97.56 251 GLU A N 1
ATOM 1864 C CA . GLU A 1 251 ? -15.732 3.618 3.377 1.00 97.56 251 GLU A CA 1
ATOM 1865 C C . GLU A 1 251 ? -15.062 3.808 2.003 1.00 97.56 251 GLU A C 1
ATOM 1867 O O . GLU A 1 251 ? -15.549 4.553 1.154 1.00 97.56 251 GLU A O 1
ATOM 1872 N N . VAL A 1 252 ? -13.973 3.083 1.729 1.00 96.62 252 VAL A N 1
ATOM 1873 C CA . VAL A 1 252 ? -13.306 3.069 0.419 1.00 96.62 252 VAL A CA 1
ATOM 1874 C C . VAL A 1 252 ? -14.245 2.552 -0.670 1.00 96.62 252 VAL A C 1
ATOM 1876 O O . VAL A 1 252 ? -14.286 3.144 -1.749 1.00 96.62 252 VAL A O 1
ATOM 1879 N N . CYS A 1 253 ? -15.033 1.504 -0.409 1.00 94.25 253 CYS A N 1
ATOM 1880 C CA . CYS A 1 253 ? -16.028 1.020 -1.369 1.00 94.25 253 CYS A CA 1
ATOM 1881 C C . CYS A 1 253 ? -17.120 2.060 -1.656 1.00 94.25 253 CYS A C 1
ATOM 1883 O O . CYS A 1 253 ? -17.492 2.246 -2.817 1.00 94.25 253 CYS A O 1
ATOM 1885 N N . GLU A 1 254 ? -17.606 2.752 -0.623 1.00 93.88 254 GLU A N 1
ATOM 1886 C CA . GLU A 1 254 ? -18.598 3.825 -0.758 1.00 93.88 254 GLU A CA 1
ATOM 1887 C C . GLU A 1 254 ? -18.062 4.981 -1.611 1.00 93.88 254 GLU A C 1
ATOM 1889 O O . GLU A 1 254 ? -18.736 5.441 -2.534 1.00 93.88 254 GLU A O 1
ATOM 1894 N N . VAL A 1 255 ? -16.824 5.418 -1.352 1.00 92.69 255 VAL A N 1
ATOM 1895 C CA . VAL A 1 255 ? -16.175 6.506 -2.100 1.00 92.69 255 VAL A CA 1
ATOM 1896 C C . VAL A 1 255 ? -15.867 6.098 -3.542 1.00 92.69 255 VAL A C 1
ATOM 1898 O O . VAL A 1 255 ? -16.008 6.912 -4.459 1.00 92.69 255 VAL A O 1
ATOM 1901 N N . ALA A 1 256 ? -15.455 4.849 -3.767 1.00 89.12 256 ALA A N 1
ATOM 1902 C CA . ALA A 1 256 ? -15.170 4.347 -5.106 1.00 89.12 256 ALA A CA 1
ATOM 1903 C C . ALA A 1 256 ? -16.423 4.355 -5.995 1.00 89.12 256 ALA A C 1
ATOM 1905 O O . ALA A 1 256 ? -16.336 4.702 -7.181 1.00 89.12 256 ALA A O 1
ATOM 1906 N N . GLY A 1 257 ? -17.583 4.013 -5.420 1.00 87.12 257 GLY A N 1
ATOM 1907 C CA . GLY A 1 257 ? -18.875 4.002 -6.101 1.00 87.12 257 GLY A CA 1
ATOM 1908 C C . GLY A 1 257 ? -18.842 3.141 -7.366 1.00 87.12 257 GLY A C 1
ATOM 1909 O O . GLY A 1 257 ? -18.432 1.982 -7.332 1.00 87.12 257 GLY A O 1
ATOM 1910 N N . SER A 1 258 ? -19.221 3.722 -8.508 1.00 80.69 258 SER A N 1
ATOM 1911 C CA . SER A 1 258 ? -19.258 3.030 -9.807 1.00 80.69 258 SER A CA 1
ATOM 1912 C C . SER A 1 258 ? -17.889 2.613 -10.362 1.00 80.69 258 SER A C 1
ATOM 1914 O O . SER A 1 258 ? -17.843 1.893 -11.360 1.00 80.69 258 SER A O 1
ATOM 1916 N N . ARG A 1 259 ? -16.773 3.037 -9.744 1.00 82.88 259 ARG A N 1
ATOM 1917 C CA . ARG A 1 259 ? -15.425 2.566 -10.115 1.00 82.88 259 ARG A CA 1
ATOM 1918 C C . ARG A 1 259 ? -15.219 1.097 -9.749 1.00 82.88 259 ARG A C 1
ATOM 1920 O O . ARG A 1 259 ? -14.448 0.413 -10.414 1.00 82.88 259 ARG A O 1
ATOM 1927 N N . LEU A 1 260 ? -15.909 0.613 -8.715 1.00 81.56 260 LEU A N 1
ATOM 1928 C CA . LEU A 1 260 ? -15.910 -0.798 -8.353 1.00 81.56 260 LEU A CA 1
ATOM 1929 C C . LEU A 1 260 ? -16.982 -1.546 -9.138 1.00 81.56 260 LEU A C 1
ATOM 1931 O O . LEU A 1 260 ? -18.114 -1.090 -9.294 1.00 81.56 260 LEU A O 1
ATOM 1935 N N . ARG A 1 261 ? -16.640 -2.755 -9.577 1.00 78.75 261 ARG A N 1
ATOM 1936 C CA . ARG A 1 261 ? -17.621 -3.671 -10.166 1.00 78.75 261 ARG A CA 1
ATOM 1937 C C . ARG A 1 261 ? -18.644 -4.109 -9.121 1.00 78.75 261 ARG A C 1
ATOM 1939 O O . ARG A 1 261 ? -18.353 -4.049 -7.933 1.00 78.75 261 ARG A O 1
ATOM 1946 N N . PRO A 1 262 ? -19.824 -4.604 -9.503 1.00 75.50 262 PRO A N 1
ATOM 1947 C CA . PRO A 1 262 ? -20.688 -5.328 -8.576 1.00 75.50 262 PRO A CA 1
ATOM 1948 C C . PRO A 1 262 ? -19.994 -6.595 -8.053 1.00 75.50 262 PRO A C 1
ATOM 1950 O O . PRO A 1 262 ? -19.283 -7.263 -8.806 1.00 75.50 262 PRO A O 1
ATOM 1953 N N . VAL A 1 263 ? -20.200 -6.938 -6.776 1.00 76.56 263 VAL A N 1
ATOM 1954 C CA . VAL A 1 263 ? -19.699 -8.202 -6.208 1.00 76.56 263 VAL A CA 1
ATOM 1955 C C . VAL A 1 263 ? -20.377 -9.363 -6.934 1.00 76.56 263 VAL A C 1
ATOM 1957 O O . VAL A 1 263 ? -21.609 -9.461 -6.950 1.00 76.56 263 VAL A O 1
ATOM 1960 N N . ARG A 1 264 ? -19.582 -10.251 -7.535 1.00 67.44 264 ARG A N 1
ATOM 1961 C CA . ARG A 1 264 ? -20.093 -11.458 -8.190 1.00 67.44 264 ARG A CA 1
ATOM 1962 C C . ARG A 1 264 ? -20.546 -12.446 -7.114 1.00 67.44 264 ARG A C 1
ATOM 1964 O O . ARG A 1 264 ? -19.732 -13.154 -6.536 1.00 67.44 264 ARG A O 1
ATOM 1971 N N . HIS A 1 265 ? -21.844 -12.488 -6.834 1.00 46.72 265 HIS A N 1
ATOM 1972 C CA . HIS A 1 265 ? -22.420 -13.507 -5.961 1.00 46.72 265 HIS A CA 1
ATOM 1973 C C . HIS A 1 265 ? -22.591 -14.800 -6.769 1.00 46.72 265 HIS A C 1
ATOM 1975 O O . HIS A 1 265 ? -23.536 -14.912 -7.546 1.00 46.72 265 HIS A O 1
ATOM 1981 N N . GLY A 1 266 ? -21.681 -15.769 -6.620 1.00 40.97 266 GLY A N 1
ATOM 1982 C CA . GLY A 1 266 ? -21.909 -17.126 -7.129 1.00 40.97 266 GLY A CA 1
ATOM 1983 C C . GLY A 1 266 ? -20.687 -17.852 -7.690 1.00 40.97 266 GLY A C 1
ATOM 1984 O O . GLY A 1 266 ? -20.068 -17.397 -8.646 1.00 40.97 266 GLY A O 1
ATOM 1985 N N . ARG A 1 267 ? -20.476 -19.051 -7.124 1.00 34.88 267 ARG A N 1
ATOM 1986 C CA . ARG A 1 267 ? -19.464 -20.085 -7.396 1.00 34.88 267 ARG A CA 1
ATOM 1987 C C . ARG A 1 267 ? -18.035 -19.667 -7.059 1.00 34.88 267 ARG A C 1
ATOM 1989 O O . ARG A 1 267 ? -17.459 -18.818 -7.726 1.00 34.88 267 ARG A O 1
ATOM 1996 N N . ALA A 1 268 ? -17.464 -20.334 -6.050 1.00 38.16 268 ALA A N 1
ATOM 1997 C CA . ALA A 1 268 ? -16.022 -20.468 -5.896 1.00 38.16 268 ALA A CA 1
ATOM 1998 C C . ALA A 1 268 ? -15.443 -20.757 -7.283 1.00 38.16 268 ALA A C 1
ATOM 2000 O O . ALA A 1 268 ? -15.682 -21.825 -7.855 1.00 38.16 268 ALA A O 1
ATOM 2001 N N . ALA A 1 269 ? -14.811 -19.750 -7.879 1.00 34.56 269 ALA A N 1
ATOM 2002 C CA . ALA A 1 269 ? -14.107 -19.938 -9.120 1.00 34.56 269 ALA A CA 1
ATOM 2003 C C . ALA A 1 269 ? -12.965 -20.878 -8.759 1.00 34.56 269 ALA A C 1
ATOM 2005 O O . ALA A 1 269 ? -12.045 -20.479 -8.052 1.00 34.56 269 ALA A O 1
ATOM 2006 N N . ARG A 1 270 ? -13.059 -22.138 -9.195 1.00 31.94 270 ARG A N 1
ATOM 2007 C CA . ARG A 1 270 ? -11.853 -22.899 -9.489 1.00 31.94 270 ARG A CA 1
ATOM 2008 C C . ARG A 1 270 ? -11.100 -22.027 -10.483 1.00 31.94 270 ARG A C 1
ATOM 2010 O O . ARG A 1 270 ? -11.510 -21.919 -11.637 1.00 31.94 270 ARG A O 1
ATOM 2017 N N . VAL A 1 271 ? -10.112 -21.296 -9.986 1.00 37.31 271 VAL A N 1
ATOM 2018 C CA . VAL A 1 271 ? -9.004 -20.864 -10.819 1.00 37.31 271 VAL A CA 1
ATOM 2019 C C . VAL A 1 271 ? -8.451 -22.184 -11.342 1.00 37.31 271 VAL A C 1
ATOM 2021 O O . VAL A 1 271 ? -8.154 -23.073 -10.545 1.00 37.31 271 VAL A O 1
ATOM 2024 N N . GLU A 1 272 ? -8.513 -22.399 -12.657 1.00 30.72 272 GLU A N 1
ATOM 2025 C CA . GLU A 1 272 ? -7.799 -23.522 -13.259 1.00 30.72 272 GLU A CA 1
ATOM 2026 C C . GLU A 1 272 ? -6.362 -23.435 -12.755 1.00 30.72 272 GLU A C 1
ATOM 2028 O O . GLU A 1 272 ? -5.769 -22.357 -12.824 1.00 30.72 272 GLU A O 1
ATOM 2033 N N . GLU A 1 273 ? -5.882 -24.524 -12.149 1.00 27.94 273 GLU A N 1
ATOM 2034 C CA . GLU A 1 273 ? -4.544 -24.621 -11.576 1.00 27.94 273 GLU A CA 1
ATOM 2035 C C . GLU A 1 273 ? -3.552 -23.977 -12.543 1.00 27.94 273 GLU A C 1
ATOM 2037 O O . GLU A 1 273 ? -3.443 -24.387 -13.703 1.00 27.94 273 GLU A O 1
ATOM 2042 N N . ALA A 1 274 ? -2.861 -22.934 -12.075 1.00 33.06 274 ALA A N 1
ATOM 2043 C CA . ALA A 1 274 ? -1.700 -22.430 -12.783 1.00 33.06 274 ALA A CA 1
ATOM 2044 C C . ALA A 1 274 ? -0.782 -23.634 -13.058 1.00 33.06 274 ALA A C 1
ATOM 2046 O O . ALA A 1 274 ? -0.616 -24.473 -12.164 1.00 33.06 274 ALA A O 1
ATOM 2047 N N . PRO A 1 275 ? -0.235 -23.777 -14.279 1.00 28.62 275 PRO A N 1
ATOM 2048 C CA . PRO A 1 275 ? 0.599 -24.921 -14.608 1.00 28.62 275 PRO A CA 1
ATOM 2049 C C . PRO A 1 275 ? 1.712 -25.024 -13.569 1.00 28.62 275 PRO A C 1
ATOM 2051 O O . PRO A 1 275 ? 2.351 -24.020 -13.249 1.00 28.62 275 PRO A O 1
ATOM 2054 N N . ALA A 1 276 ? 1.885 -26.228 -13.016 1.00 26.69 276 ALA A N 1
ATOM 2055 C CA . ALA A 1 276 ? 2.885 -26.517 -12.001 1.00 26.69 276 ALA A CA 1
ATOM 2056 C C . ALA A 1 276 ? 4.218 -25.870 -12.391 1.00 26.69 276 ALA A C 1
ATOM 2058 O O . ALA A 1 276 ? 4.739 -26.110 -13.484 1.00 26.69 276 ALA A O 1
ATOM 2059 N N . ILE A 1 277 ? 4.736 -25.017 -11.507 1.00 34.50 277 ILE A N 1
ATOM 2060 C CA . ILE A 1 277 ? 6.062 -24.431 -11.650 1.00 34.50 277 ILE A CA 1
ATOM 2061 C C . ILE A 1 277 ? 7.032 -25.610 -11.661 1.00 34.50 277 ILE A C 1
ATOM 2063 O O . ILE A 1 277 ? 7.214 -26.284 -10.650 1.00 34.50 277 ILE A O 1
ATOM 2067 N N . VAL A 1 278 ? 7.605 -25.893 -12.828 1.00 31.56 278 VAL A N 1
ATOM 2068 C CA . VAL A 1 278 ? 8.769 -26.765 -12.929 1.00 31.56 278 VAL A CA 1
ATOM 2069 C C . VAL A 1 278 ? 9.885 -26.013 -12.215 1.00 31.56 278 VAL A C 1
ATOM 2071 O O . VAL A 1 278 ? 10.308 -24.959 -12.689 1.00 31.56 278 VAL A O 1
ATOM 2074 N N . GLU A 1 279 ? 10.303 -26.497 -11.046 1.00 29.30 279 GLU A N 1
ATOM 2075 C CA . GLU A 1 279 ? 11.561 -26.063 -10.442 1.00 29.30 279 GLU A CA 1
ATOM 2076 C C . GLU A 1 279 ? 12.666 -26.315 -11.471 1.00 29.30 279 GLU A C 1
ATOM 2078 O O . GLU A 1 279 ? 13.003 -27.463 -11.768 1.00 29.30 279 GLU A O 1
ATOM 2083 N N . GLU A 1 280 ? 13.198 -25.251 -12.073 1.00 33.47 280 GLU A N 1
ATOM 2084 C CA . GLU A 1 280 ? 14.427 -25.380 -12.844 1.00 33.47 280 GLU A CA 1
ATOM 2085 C C . GLU A 1 280 ? 15.559 -25.753 -11.875 1.00 33.47 280 GLU A C 1
ATOM 2087 O O . GLU A 1 280 ? 15.730 -25.084 -10.847 1.00 33.47 280 GLU A O 1
ATOM 2092 N N . PRO A 1 281 ? 16.338 -26.811 -12.167 1.00 30.62 281 PRO A N 1
ATOM 2093 C CA . PRO A 1 281 ? 17.471 -27.174 -11.337 1.00 30.62 281 PRO A CA 1
ATOM 2094 C C . PRO A 1 281 ? 18.493 -26.035 -11.334 1.00 30.62 281 PRO A C 1
ATOM 2096 O O . PRO A 1 281 ? 18.697 -25.350 -12.338 1.00 30.62 281 PRO A O 1
ATOM 2099 N N . ALA A 1 282 ? 19.131 -25.829 -10.181 1.00 32.28 282 ALA A N 1
ATOM 2100 C CA . ALA A 1 282 ? 20.168 -24.820 -10.014 1.00 32.28 282 ALA A CA 1
ATOM 2101 C C . ALA A 1 282 ? 21.240 -24.950 -11.117 1.00 32.28 282 ALA A C 1
ATOM 2103 O O . ALA A 1 282 ? 21.666 -26.070 -11.406 1.00 32.28 282 ALA A O 1
ATOM 2104 N N . PRO A 1 283 ? 21.702 -23.839 -11.724 1.00 35.16 283 PRO A N 1
ATOM 2105 C CA . PRO A 1 283 ? 22.770 -23.908 -12.711 1.00 35.16 283 PRO A CA 1
ATOM 2106 C C . PRO A 1 283 ? 24.046 -24.444 -12.052 1.00 35.16 283 PRO A C 1
ATOM 2108 O O . PRO A 1 283 ? 24.445 -23.967 -10.985 1.00 35.16 283 PRO A O 1
ATOM 2111 N N . GLU A 1 284 ? 24.669 -25.434 -12.692 1.00 32.31 284 GLU A N 1
ATOM 2112 C CA . GLU A 1 284 ? 25.950 -25.996 -12.264 1.00 32.31 284 GLU A CA 1
ATOM 2113 C C . GLU A 1 284 ? 27.048 -24.913 -12.235 1.00 32.31 284 GLU A C 1
ATOM 2115 O O . GLU A 1 284 ? 27.022 -23.974 -13.041 1.00 32.31 284 GLU A O 1
ATOM 2120 N N . PRO A 1 285 ? 28.013 -25.000 -11.302 1.00 31.17 285 PRO A N 1
ATOM 2121 C CA . PRO A 1 285 ? 29.081 -24.018 -11.194 1.00 31.17 285 PRO A CA 1
ATOM 2122 C C . PRO A 1 285 ? 29.990 -24.079 -12.427 1.00 31.17 285 PRO A C 1
ATOM 2124 O O . PRO A 1 285 ? 30.638 -25.087 -12.693 1.00 31.17 285 PRO A O 1
ATOM 2127 N N . VAL A 1 286 ? 30.053 -22.972 -13.166 1.00 34.91 286 VAL A N 1
ATOM 2128 C CA . VAL A 1 286 ? 31.041 -22.755 -14.228 1.00 34.91 286 VAL A CA 1
ATOM 2129 C C . VAL A 1 286 ? 32.412 -22.506 -13.603 1.00 34.91 286 VAL A C 1
ATOM 2131 O O . VAL A 1 286 ? 32.581 -21.576 -12.812 1.00 34.91 286 VAL A O 1
ATOM 2134 N N . ASP A 1 287 ? 33.364 -23.360 -13.969 1.00 27.83 287 ASP A N 1
ATOM 2135 C CA . ASP A 1 287 ? 34.773 -23.298 -13.589 1.00 27.83 287 ASP A CA 1
ATOM 2136 C C . ASP A 1 287 ? 35.428 -22.048 -14.199 1.00 27.83 287 ASP A C 1
ATOM 2138 O O . ASP A 1 287 ? 35.416 -21.842 -15.416 1.00 27.83 287 ASP A O 1
ATOM 2142 N N . ALA A 1 288 ? 35.940 -21.165 -13.344 1.00 29.22 288 ALA A N 1
ATOM 2143 C CA . ALA A 1 288 ? 36.565 -19.915 -13.749 1.00 29.22 288 ALA A CA 1
ATOM 2144 C C . ALA A 1 288 ? 38.069 -20.136 -13.945 1.00 29.22 288 ALA A C 1
ATOM 2146 O O . ALA A 1 288 ? 38.867 -19.895 -13.042 1.00 29.22 288 ALA A O 1
ATOM 2147 N N . THR A 1 289 ? 38.469 -20.558 -15.143 1.00 28.55 289 THR A N 1
ATOM 2148 C CA . THR A 1 289 ? 39.869 -20.460 -15.567 1.00 28.55 289 THR A CA 1
ATOM 2149 C C . THR A 1 289 ? 40.163 -19.026 -16.002 1.00 28.55 289 THR A C 1
ATOM 2151 O O . THR A 1 289 ? 39.674 -18.566 -17.035 1.00 28.55 289 THR A O 1
ATOM 2154 N N . VAL A 1 290 ? 40.954 -18.318 -15.198 1.00 27.73 290 VAL A N 1
ATOM 2155 C CA . VAL A 1 290 ? 41.564 -17.023 -15.531 1.00 27.73 290 VAL A CA 1
ATOM 2156 C C . VAL A 1 290 ? 42.750 -17.283 -16.472 1.00 27.73 290 VAL A C 1
ATOM 2158 O O . VAL A 1 290 ? 43.591 -18.109 -16.120 1.00 27.73 290 VAL A O 1
ATOM 2161 N N . PRO A 1 291 ? 42.871 -16.622 -17.637 1.00 28.47 291 PRO A N 1
ATOM 2162 C CA . PRO A 1 291 ? 44.139 -16.576 -18.352 1.00 28.47 291 PRO A CA 1
ATOM 2163 C C . PRO A 1 291 ? 45.042 -15.493 -17.746 1.00 28.47 291 PRO A C 1
ATOM 2165 O O . PRO A 1 291 ? 44.613 -14.352 -17.564 1.00 28.47 291 PRO A O 1
ATOM 2168 N N . GLU A 1 292 ? 46.275 -15.884 -17.431 1.00 28.02 292 GLU A N 1
ATOM 2169 C CA . GLU A 1 292 ? 47.382 -15.016 -17.022 1.00 28.02 292 GLU A CA 1
ATOM 2170 C C . GLU A 1 292 ? 48.000 -14.252 -18.211 1.00 28.02 292 GLU A C 1
ATOM 2172 O O . GLU A 1 292 ? 47.979 -14.729 -19.345 1.00 28.02 292 GLU A O 1
ATOM 2177 N N . ASP A 1 293 ? 48.596 -13.108 -17.853 1.00 28.61 293 ASP A N 1
ATOM 2178 C CA . ASP A 1 293 ? 49.589 -12.264 -18.541 1.00 28.61 293 ASP A CA 1
ATOM 2179 C C . ASP A 1 293 ? 49.193 -11.397 -19.753 1.00 28.61 293 ASP A C 1
ATOM 2181 O O . ASP A 1 293 ? 48.857 -11.867 -20.834 1.00 28.61 293 ASP A O 1
ATOM 2185 N N . ASP A 1 294 ? 49.343 -10.074 -19.581 1.00 27.22 294 ASP A N 1
ATOM 2186 C CA . ASP A 1 294 ? 50.556 -9.398 -20.071 1.00 27.22 294 ASP A CA 1
ATOM 2187 C C . ASP A 1 294 ? 50.760 -8.027 -19.393 1.00 27.22 294 ASP A C 1
ATOM 2189 O O . ASP A 1 294 ? 49.850 -7.202 -19.283 1.00 27.22 294 ASP A O 1
ATOM 2193 N N . ALA A 1 295 ? 51.988 -7.795 -18.924 1.00 29.53 295 ALA A N 1
ATOM 2194 C CA . ALA A 1 295 ? 52.450 -6.577 -18.266 1.00 29.53 295 ALA A CA 1
ATOM 2195 C C . ALA A 1 295 ? 53.309 -5.715 -19.210 1.00 29.53 295 ALA A C 1
ATOM 2197 O O . ALA A 1 295 ? 54.241 -6.239 -19.813 1.00 29.53 295 ALA A O 1
ATOM 2198 N N . ALA A 1 296 ? 53.024 -4.405 -19.275 1.00 27.11 296 ALA A N 1
ATOM 2199 C CA . ALA A 1 296 ? 53.890 -3.243 -19.605 1.00 27.11 296 ALA A CA 1
ATOM 2200 C C . ALA A 1 296 ? 52.951 -2.061 -19.964 1.00 27.11 296 ALA A C 1
ATOM 2202 O O . ALA A 1 296 ? 51.940 -2.293 -20.612 1.00 27.11 296 ALA A O 1
ATOM 2203 N N . ASP A 1 297 ? 53.113 -0.783 -19.612 1.00 24.39 297 ASP A N 1
ATOM 2204 C CA . ASP A 1 297 ? 54.238 0.087 -19.240 1.00 24.39 297 ASP A CA 1
ATOM 2205 C C . ASP A 1 297 ? 53.619 1.365 -18.589 1.00 24.39 297 ASP A C 1
ATOM 2207 O O . ASP A 1 297 ? 52.539 1.782 -19.029 1.00 24.39 297 ASP A O 1
ATOM 2211 N N . PRO A 1 298 ? 54.202 2.006 -17.552 1.00 29.92 298 PRO A N 1
ATOM 2212 C CA . PRO A 1 298 ? 53.575 3.105 -16.830 1.00 29.92 298 PRO A CA 1
ATOM 2213 C C . PRO A 1 298 ? 54.094 4.458 -17.328 1.00 29.92 298 PRO A C 1
ATOM 2215 O O . PRO A 1 298 ? 55.116 4.936 -16.852 1.00 29.92 298 PRO A O 1
ATOM 2218 N N . THR A 1 299 ? 53.377 5.124 -18.233 1.00 26.31 299 THR A N 1
ATOM 2219 C CA . THR A 1 299 ? 53.516 6.577 -18.451 1.00 26.31 299 THR A CA 1
ATOM 2220 C C . THR A 1 299 ? 52.257 7.169 -19.095 1.00 26.31 299 THR A C 1
ATOM 2222 O O . THR A 1 299 ? 52.076 7.087 -20.303 1.00 26.31 299 THR A O 1
ATOM 2225 N N . MET A 1 300 ? 51.392 7.815 -18.303 1.00 22.91 300 MET A N 1
ATOM 2226 C CA . MET A 1 300 ? 50.631 8.987 -18.761 1.00 22.91 300 MET A CA 1
ATOM 2227 C C . MET A 1 300 ? 50.034 9.769 -17.584 1.00 22.91 300 MET A C 1
ATOM 2229 O O . MET A 1 300 ? 49.234 9.263 -16.805 1.00 22.91 300 MET A O 1
ATOM 2233 N N . GLU A 1 301 ? 50.533 10.997 -17.487 1.00 23.67 301 GLU A N 1
ATOM 2234 C CA . GLU A 1 301 ? 50.028 12.220 -16.864 1.00 23.67 301 GLU A CA 1
ATOM 2235 C C . GLU A 1 301 ? 48.681 12.171 -16.124 1.00 23.67 301 GLU A C 1
ATOM 2237 O O . GLU A 1 301 ? 47.620 11.920 -16.694 1.00 23.67 301 GLU A O 1
ATOM 2242 N N . MET A 1 302 ? 48.737 12.574 -14.848 1.00 24.70 302 MET A N 1
ATOM 2243 C CA . MET A 1 302 ? 47.606 13.139 -14.116 1.00 24.70 302 MET A CA 1
ATOM 2244 C C . MET A 1 302 ? 47.059 14.356 -14.875 1.00 24.70 302 MET A C 1
ATOM 2246 O O . MET A 1 302 ? 47.556 15.471 -14.716 1.00 24.70 302 MET A O 1
ATOM 2250 N N . ALA A 1 303 ? 46.019 14.148 -15.678 1.00 22.08 303 ALA A N 1
ATOM 2251 C CA . ALA A 1 303 ? 45.116 15.221 -16.059 1.00 22.08 303 ALA A CA 1
ATOM 2252 C C . ALA A 1 303 ? 44.203 15.522 -14.864 1.00 22.08 303 ALA A C 1
ATOM 2254 O O . ALA A 1 303 ? 43.615 14.622 -14.263 1.00 22.08 303 ALA A O 1
ATOM 2255 N N . ALA A 1 304 ? 44.181 16.798 -14.496 1.00 23.06 304 ALA A N 1
ATOM 2256 C CA . ALA A 1 304 ? 43.510 17.362 -13.343 1.00 23.06 304 ALA A CA 1
ATOM 2257 C C . ALA A 1 304 ? 42.039 16.934 -13.235 1.00 23.06 304 ALA A C 1
ATOM 2259 O O . ALA A 1 304 ? 41.283 16.991 -14.203 1.00 23.06 304 ALA A O 1
ATOM 2260 N N . ALA A 1 305 ? 41.635 16.557 -12.021 1.00 25.55 305 ALA A N 1
ATOM 2261 C CA . ALA A 1 305 ? 40.244 16.619 -11.608 1.00 25.55 305 ALA A CA 1
ATOM 2262 C C . ALA A 1 305 ? 39.866 18.105 -11.513 1.00 25.55 305 ALA A C 1
ATOM 2264 O O . ALA A 1 305 ? 40.126 18.749 -10.499 1.00 25.55 305 ALA A O 1
ATOM 2265 N N . GLU A 1 306 ? 39.348 18.657 -12.607 1.00 23.30 306 GLU A N 1
ATOM 2266 C CA . GLU A 1 306 ? 38.653 19.941 -12.594 1.00 23.30 306 GLU A CA 1
ATOM 2267 C C . GLU A 1 306 ? 37.297 19.748 -11.888 1.00 23.30 306 GLU A C 1
ATOM 2269 O O . GLU A 1 306 ? 36.445 18.984 -12.338 1.00 23.30 306 GLU A O 1
ATOM 2274 N N . ASP A 1 307 ? 37.184 20.414 -10.736 1.00 27.25 307 ASP A N 1
ATOM 2275 C CA . ASP A 1 307 ? 35.993 20.956 -10.076 1.00 27.25 307 ASP A CA 1
ATOM 2276 C C . ASP A 1 307 ? 34.779 20.029 -9.836 1.00 27.25 307 ASP A C 1
ATOM 2278 O O . ASP A 1 307 ? 33.820 19.982 -10.606 1.00 27.25 307 ASP A O 1
ATOM 2282 N N . LEU A 1 308 ? 34.763 19.383 -8.661 1.00 25.97 308 LEU A N 1
ATOM 2283 C CA . LEU A 1 308 ? 33.525 19.021 -7.955 1.00 25.97 308 LEU A CA 1
ATOM 2284 C C . LEU A 1 308 ? 33.313 20.029 -6.820 1.00 25.97 308 LEU A C 1
ATOM 2286 O O . LEU A 1 308 ? 33.864 19.889 -5.730 1.00 25.97 308 LEU A O 1
ATOM 2290 N N . ASP A 1 309 ? 32.544 21.067 -7.125 1.00 30.03 309 ASP A N 1
ATOM 2291 C CA . ASP A 1 309 ? 32.281 22.229 -6.277 1.00 30.03 309 ASP A CA 1
ATOM 2292 C C . ASP A 1 309 ? 30.984 22.036 -5.466 1.00 30.03 309 ASP A C 1
ATOM 2294 O O . ASP A 1 309 ? 30.035 22.792 -5.627 1.00 30.03 309 ASP A O 1
ATOM 2298 N N . ASP A 1 310 ? 30.907 21.001 -4.620 1.00 31.72 310 ASP A N 1
ATOM 2299 C CA . ASP A 1 310 ? 29.751 20.773 -3.736 1.00 31.72 310 ASP A CA 1
ATOM 2300 C C . ASP A 1 310 ? 30.220 20.383 -2.318 1.00 31.72 310 ASP A C 1
ATOM 2302 O O . ASP A 1 310 ? 30.654 19.259 -2.059 1.00 31.72 310 ASP A O 1
ATOM 2306 N N . GLY A 1 311 ? 30.182 21.353 -1.397 1.00 29.67 311 GLY A N 1
ATOM 2307 C CA . GLY A 1 311 ? 30.558 21.201 0.015 1.00 29.67 311 GLY A CA 1
ATOM 2308 C C . GLY A 1 311 ? 29.539 20.427 0.867 1.00 29.67 311 GLY A C 1
ATOM 2309 O O . GLY A 1 311 ? 28.416 20.163 0.447 1.00 29.67 311 GLY A O 1
ATOM 2310 N N . TYR A 1 312 ? 29.922 20.089 2.102 1.00 31.89 312 TYR A N 1
ATOM 2311 C CA . TYR A 1 312 ? 29.090 19.354 3.062 1.00 31.89 312 TYR A CA 1
ATOM 2312 C C . TYR A 1 312 ? 28.263 20.334 3.919 1.00 31.89 312 TYR A C 1
ATOM 2314 O O . TYR A 1 312 ? 28.760 21.369 4.366 1.00 31.89 312 TYR A O 1
ATOM 2322 N N . ALA A 1 313 ? 27.001 20.012 4.209 1.00 32.62 313 ALA A N 1
ATOM 2323 C CA . ALA A 1 313 ? 26.182 20.756 5.172 1.00 32.62 313 ALA A CA 1
ATOM 2324 C C . ALA A 1 313 ? 26.003 19.936 6.456 1.00 32.62 313 ALA A C 1
ATOM 2326 O O . ALA A 1 313 ? 25.774 18.734 6.391 1.00 32.62 313 ALA A O 1
ATOM 2327 N N . VAL A 1 314 ? 26.099 20.572 7.628 1.00 34.12 314 VAL A N 1
ATOM 2328 C CA . VAL A 1 314 ? 25.808 19.940 8.927 1.00 34.12 314 VAL A CA 1
ATOM 2329 C C . VAL A 1 314 ? 24.753 20.770 9.652 1.00 34.12 314 VAL A C 1
ATOM 2331 O O . VAL A 1 314 ? 24.944 21.967 9.873 1.00 34.12 314 VAL A O 1
ATOM 2334 N N . THR A 1 315 ? 23.646 20.142 10.057 1.00 35.56 315 THR A N 1
ATOM 2335 C CA . THR A 1 315 ? 22.565 20.810 10.799 1.00 35.56 315 THR A CA 1
ATOM 2336 C C . THR A 1 315 ? 22.570 20.372 12.265 1.00 35.56 315 THR A C 1
ATOM 2338 O O . THR A 1 315 ? 22.226 19.238 12.588 1.00 35.56 315 THR A O 1
ATOM 2341 N N . LEU A 1 316 ? 22.928 21.278 13.178 1.00 34.28 316 LEU A N 1
ATOM 2342 C CA . LEU A 1 316 ? 22.879 21.048 14.626 1.00 34.28 316 LEU A CA 1
ATOM 2343 C C . LEU A 1 316 ? 21.449 21.238 15.162 1.00 34.28 316 LEU A C 1
ATOM 2345 O O . LEU A 1 316 ? 20.879 22.323 15.061 1.00 34.28 316 LEU A O 1
ATOM 2349 N N . ALA A 1 317 ? 20.854 20.199 15.755 1.00 31.16 317 ALA A N 1
ATOM 2350 C CA . ALA A 1 317 ? 19.504 20.269 16.320 1.00 31.16 317 ALA A CA 1
ATOM 2351 C C . ALA A 1 317 ? 19.526 20.538 17.838 1.00 31.16 317 ALA A C 1
ATOM 2353 O O . ALA A 1 317 ? 19.752 19.631 18.635 1.00 31.16 317 ALA A O 1
ATOM 2354 N N . GLY A 1 318 ? 19.222 21.778 18.236 1.00 30.55 318 GLY A N 1
ATOM 2355 C CA . GLY A 1 318 ? 19.029 22.180 19.634 1.00 30.55 318 GLY A CA 1
ATOM 2356 C C . GLY A 1 318 ? 18.483 23.606 19.737 1.00 30.55 318 GLY A C 1
ATOM 2357 O O . GLY A 1 318 ? 19.255 24.545 19.850 1.00 30.55 318 GLY A O 1
ATOM 2358 N N . GLU A 1 319 ? 17.154 23.742 19.680 1.00 27.80 319 GLU A N 1
ATOM 2359 C CA . GLU A 1 319 ? 16.381 24.999 19.592 1.00 27.80 319 GLU A CA 1
ATOM 2360 C C . GLU A 1 319 ? 16.636 25.893 18.348 1.00 27.80 319 GLU A C 1
ATOM 2362 O O . GLU A 1 319 ? 17.733 25.948 17.796 1.00 27.80 319 GLU A O 1
ATOM 2367 N N . PRO A 1 320 ? 15.590 26.570 17.826 1.00 32.78 320 PRO A N 1
ATOM 2368 C CA . PRO A 1 320 ? 15.615 27.180 16.500 1.00 32.78 320 PRO A CA 1
ATOM 2369 C C . PRO A 1 320 ? 16.294 28.555 16.527 1.00 32.78 320 PRO A C 1
ATOM 2371 O O . PRO A 1 320 ? 15.613 29.574 16.470 1.00 32.78 320 PRO A O 1
ATOM 2374 N N . THR A 1 321 ? 17.624 28.614 16.607 1.00 34.81 321 THR A N 1
ATOM 2375 C CA . THR A 1 321 ? 18.346 29.892 16.419 1.00 34.81 321 THR A CA 1
ATOM 2376 C C . THR A 1 321 ? 19.652 29.832 15.634 1.00 34.81 321 THR A C 1
ATOM 2378 O O . THR A 1 321 ? 20.186 30.896 15.343 1.00 34.81 321 THR A O 1
ATOM 2381 N N . HIS A 1 322 ? 20.162 28.674 15.208 1.00 31.83 322 HIS A N 1
ATOM 2382 C CA . HIS A 1 322 ? 21.458 28.634 14.518 1.00 31.83 322 HIS A CA 1
ATOM 2383 C C . HIS A 1 322 ? 21.310 28.021 13.121 1.00 31.83 322 HIS A C 1
ATOM 2385 O O . HIS A 1 322 ? 20.951 26.857 12.967 1.00 31.83 322 HIS A O 1
ATOM 2391 N N . GLY A 1 323 ? 21.473 28.873 12.103 1.00 34.78 323 GLY A N 1
ATOM 2392 C CA . GLY A 1 323 ? 21.351 28.528 10.688 1.00 34.78 323 GLY A CA 1
ATOM 2393 C C . GLY A 1 323 ? 22.393 27.508 10.226 1.00 34.78 323 GLY A C 1
ATOM 2394 O O . GLY A 1 323 ? 23.394 27.282 10.898 1.00 34.78 323 GLY A O 1
ATOM 2395 N N . ALA A 1 324 ? 22.134 26.896 9.069 1.00 37.88 324 ALA A N 1
ATOM 2396 C CA . ALA A 1 324 ? 23.044 25.948 8.434 1.00 37.88 324 ALA A CA 1
ATOM 2397 C C . ALA A 1 324 ? 24.436 26.574 8.236 1.00 37.88 324 ALA A C 1
ATOM 2399 O O . ALA A 1 324 ? 24.546 27.673 7.686 1.00 37.88 324 ALA A O 1
ATOM 2400 N N . VAL A 1 325 ? 25.482 25.874 8.679 1.00 40.62 325 VAL A N 1
ATOM 2401 C CA . VAL A 1 325 ? 26.878 26.263 8.447 1.00 40.62 325 VAL A CA 1
ATOM 2402 C C . VAL A 1 325 ? 27.431 25.364 7.334 1.00 40.62 325 VAL A C 1
ATOM 2404 O O . VAL A 1 325 ? 27.420 24.143 7.500 1.00 40.62 325 VAL A O 1
ATOM 2407 N N . PRO A 1 326 ? 27.877 25.923 6.196 1.00 36.41 326 PRO A N 1
ATOM 2408 C CA . PRO A 1 326 ? 28.556 25.149 5.161 1.00 36.41 326 PRO A CA 1
ATOM 2409 C C . PRO A 1 326 ? 29.968 24.783 5.638 1.00 36.41 326 PRO A C 1
ATOM 2411 O O . PRO A 1 326 ? 30.699 25.659 6.103 1.00 36.41 326 PRO A O 1
ATOM 2414 N N . LEU A 1 327 ? 30.351 23.508 5.535 1.00 47.41 327 LEU A N 1
ATOM 2415 C CA . LEU A 1 327 ? 31.680 23.011 5.912 1.00 47.41 327 LEU A CA 1
ATOM 2416 C C . LEU A 1 327 ? 32.292 22.222 4.747 1.00 47.41 327 LEU A C 1
ATOM 2418 O O . LEU A 1 327 ? 31.625 21.431 4.082 1.00 47.41 327 LEU A O 1
ATOM 2422 N N . GLY A 1 328 ? 33.572 22.457 4.460 1.00 34.62 328 GLY A N 1
ATOM 2423 C CA . GLY A 1 328 ? 34.217 21.965 3.239 1.00 34.62 328 GLY A CA 1
ATOM 2424 C C . GLY A 1 328 ? 34.549 20.474 3.270 1.00 34.62 328 GLY A C 1
ATOM 2425 O O . GLY A 1 328 ? 34.788 19.880 2.221 1.00 34.62 328 GLY A O 1
ATOM 2426 N N . ASN A 1 329 ? 34.578 19.847 4.452 1.00 44.25 329 ASN A N 1
ATOM 2427 C CA . ASN A 1 329 ? 34.898 18.427 4.616 1.00 44.25 329 ASN A CA 1
ATOM 2428 C C . ASN A 1 329 ? 34.460 17.859 5.985 1.00 44.25 329 ASN A C 1
ATOM 2430 O O . ASN A 1 329 ? 34.111 18.584 6.918 1.00 44.25 329 ASN A O 1
ATOM 2434 N N . ALA A 1 330 ? 34.519 16.529 6.117 1.00 41.44 330 ALA A N 1
ATOM 2435 C CA . ALA A 1 330 ? 34.152 15.809 7.339 1.00 41.44 330 ALA A CA 1
ATOM 2436 C C . ALA A 1 330 ? 35.061 16.107 8.552 1.00 41.44 330 ALA A C 1
ATOM 2438 O O . ALA A 1 330 ? 34.607 15.992 9.689 1.00 41.44 330 ALA A O 1
ATOM 2439 N N . ALA A 1 331 ? 36.323 16.497 8.337 1.00 46.62 331 ALA A N 1
ATOM 2440 C CA . ALA A 1 331 ? 37.236 16.838 9.431 1.00 46.62 331 ALA A CA 1
ATOM 2441 C C . ALA A 1 331 ? 36.853 18.181 10.083 1.00 46.62 331 ALA A C 1
ATOM 2443 O O . ALA A 1 331 ? 36.833 18.290 11.308 1.00 46.62 331 ALA A O 1
ATOM 2444 N N . GLU A 1 332 ? 36.452 19.169 9.278 1.00 49.44 332 GLU A N 1
ATOM 2445 C CA . GLU A 1 332 ? 35.906 20.449 9.753 1.00 49.44 332 GLU A CA 1
ATOM 2446 C C . GLU A 1 332 ? 34.584 20.271 10.508 1.00 49.44 332 GLU A C 1
ATOM 2448 O O . GLU A 1 332 ? 34.364 20.924 11.529 1.00 49.44 332 GLU A O 1
ATOM 2453 N N . ALA A 1 333 ? 33.729 19.347 10.055 1.00 50.31 333 ALA A N 1
ATOM 2454 C CA . ALA A 1 333 ? 32.493 18.990 10.751 1.00 50.31 333 ALA A CA 1
ATOM 2455 C C . ALA A 1 333 ? 32.751 18.463 12.168 1.00 50.31 333 ALA A C 1
ATOM 2457 O O . ALA A 1 333 ? 32.096 18.899 13.112 1.00 50.31 333 ALA A O 1
ATOM 2458 N N . ILE A 1 334 ? 33.723 17.563 12.336 1.00 48.84 334 ILE A N 1
ATOM 2459 C CA . ILE A 1 334 ? 34.072 16.992 13.645 1.00 48.84 334 ILE A CA 1
ATOM 2460 C C . ILE A 1 334 ? 34.636 18.074 14.572 1.00 48.84 334 ILE A C 1
ATOM 2462 O O . ILE A 1 334 ? 34.157 18.224 15.694 1.00 48.84 334 ILE A O 1
ATOM 2466 N N . HIS A 1 335 ? 35.570 18.892 14.080 1.00 52.47 335 HIS A N 1
ATOM 2467 C CA . HIS A 1 335 ? 36.176 19.955 14.881 1.00 52.47 335 HIS A CA 1
ATOM 2468 C C . HIS A 1 335 ? 35.152 21.009 15.342 1.00 52.47 335 HIS A C 1
ATOM 2470 O O . HIS A 1 335 ? 35.194 21.475 16.480 1.00 52.47 335 HIS A O 1
ATOM 2476 N N . HIS A 1 336 ? 34.181 21.351 14.486 1.00 51.78 336 HIS A N 1
ATOM 2477 C CA . HIS A 1 336 ? 33.092 22.260 14.849 1.00 51.78 336 HIS A CA 1
ATOM 2478 C C . HIS A 1 336 ? 32.190 21.686 15.954 1.00 51.78 336 HIS A C 1
ATOM 2480 O O . HIS A 1 336 ? 31.738 22.427 16.826 1.00 51.78 336 HIS A O 1
ATOM 2486 N N . LEU A 1 337 ? 31.929 20.375 15.932 1.00 51.84 337 LEU A N 1
ATOM 2487 C CA . LEU A 1 337 ? 31.099 19.693 16.928 1.00 51.84 337 LEU A CA 1
ATOM 2488 C C . LEU A 1 337 ? 31.795 19.568 18.290 1.00 51.84 337 LEU A C 1
ATOM 2490 O O . LEU A 1 337 ? 31.138 19.726 19.316 1.00 51.84 337 LEU A O 1
ATOM 2494 N N . GLU A 1 338 ? 33.107 19.327 18.306 1.00 50.94 338 GLU A N 1
ATOM 2495 C CA . GLU A 1 338 ? 33.915 19.217 19.531 1.00 50.94 338 GLU A CA 1
ATOM 2496 C C . GLU A 1 338 ? 34.024 20.544 20.299 1.00 50.94 338 GLU A C 1
ATOM 2498 O O . GLU A 1 338 ? 34.125 20.546 21.525 1.00 50.94 338 GLU A O 1
ATOM 2503 N N . GLY A 1 339 ? 33.955 21.681 19.598 1.00 49.41 339 GLY A N 1
ATOM 2504 C CA . GLY A 1 339 ? 33.989 23.016 20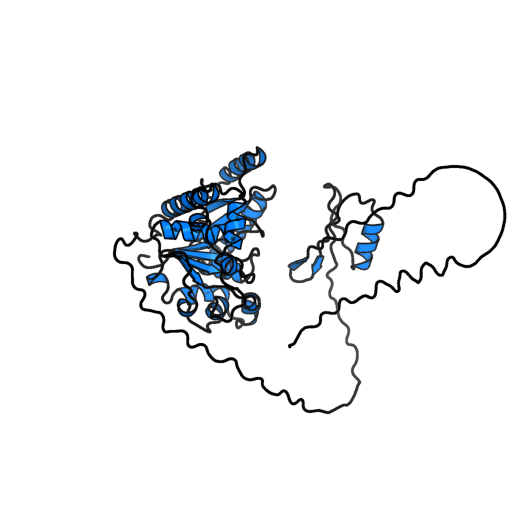.205 1.00 49.41 339 GLY A CA 1
ATOM 2505 C C . GLY A 1 339 ? 32.658 23.496 20.803 1.00 49.41 339 GLY A C 1
ATOM 2506 O O . GLY A 1 339 ? 32.617 24.572 21.402 1.00 49.41 339 GLY A O 1
ATOM 2507 N N . GLN A 1 340 ? 31.564 22.744 20.637 1.00 50.56 340 GLN A N 1
ATOM 2508 C CA . GLN A 1 340 ? 30.228 23.139 21.091 1.00 50.56 340 GLN A CA 1
ATOM 2509 C C . GLN A 1 340 ? 29.880 22.462 22.431 1.00 50.56 340 GLN A C 1
ATOM 2511 O O . GLN A 1 340 ? 30.084 21.259 22.596 1.00 50.56 340 GLN A O 1
ATOM 2516 N N . PRO A 1 341 ? 29.284 23.181 23.399 1.00 42.28 341 PRO A N 1
ATOM 2517 C CA . PRO A 1 341 ? 28.798 22.577 24.637 1.00 42.28 341 PRO A CA 1
ATOM 2518 C C . PRO A 1 341 ? 27.519 21.762 24.362 1.00 42.28 341 PRO A C 1
ATOM 2520 O O . PRO A 1 341 ? 26.402 22.262 24.495 1.00 42.28 341 PRO A O 1
ATOM 2523 N N . VAL A 1 342 ? 27.649 20.499 23.947 1.00 47.28 342 VAL A N 1
ATOM 2524 C CA . VAL A 1 342 ? 26.497 19.653 23.587 1.00 47.28 342 VAL A CA 1
ATOM 2525 C C . VAL A 1 342 ? 25.968 18.887 24.806 1.00 47.28 342 VAL A C 1
ATOM 2527 O O . VAL A 1 342 ? 26.688 18.113 25.429 1.00 47.28 342 VAL A O 1
ATOM 2530 N N . ARG A 1 343 ? 24.673 19.053 25.130 1.00 38.12 343 ARG A N 1
ATOM 2531 C CA . ARG A 1 343 ? 23.965 18.259 26.159 1.00 38.12 343 ARG A CA 1
ATOM 2532 C C . ARG A 1 343 ? 23.042 17.165 25.617 1.00 38.12 343 ARG A C 1
ATOM 2534 O O . ARG A 1 343 ? 22.503 16.427 26.427 1.00 38.12 343 ARG A O 1
ATOM 2541 N N . ASN A 1 344 ? 22.841 17.029 24.304 1.00 33.34 344 ASN A N 1
ATOM 2542 C CA . ASN A 1 344 ? 22.013 15.964 23.724 1.00 33.34 344 ASN A CA 1
ATOM 2543 C C . ASN A 1 344 ? 22.409 15.640 22.274 1.00 33.34 344 ASN A C 1
ATOM 2545 O O . ASN A 1 344 ? 22.867 16.515 21.550 1.00 33.34 344 ASN A O 1
ATOM 2549 N N . ARG A 1 345 ? 22.197 14.368 21.899 1.00 35.72 345 ARG A N 1
ATOM 2550 C CA . ARG A 1 345 ? 22.404 13.718 20.586 1.00 35.72 345 ARG A CA 1
ATOM 2551 C C . ARG A 1 345 ? 22.537 14.673 19.387 1.00 35.72 345 ARG A C 1
ATOM 2553 O O . ARG A 1 345 ? 21.576 15.338 19.011 1.00 35.72 345 ARG A O 1
ATOM 2560 N N . VAL A 1 346 ? 23.695 14.631 18.728 1.00 36.81 346 VAL A N 1
ATOM 2561 C CA . VAL A 1 346 ? 23.926 15.270 17.425 1.00 36.81 346 VAL A CA 1
ATOM 2562 C C . VAL A 1 346 ? 23.315 14.394 16.326 1.00 36.81 346 VAL A C 1
ATOM 2564 O O . VAL A 1 346 ? 23.602 13.200 16.267 1.00 36.81 346 VAL A O 1
ATOM 2567 N N . MET A 1 347 ? 22.481 14.973 15.458 1.00 34.31 347 MET A N 1
ATOM 2568 C CA . MET A 1 347 ? 22.113 14.358 14.177 1.00 34.31 347 MET A CA 1
ATOM 2569 C C . MET A 1 347 ? 23.024 14.924 13.091 1.00 34.31 347 MET A C 1
ATOM 2571 O O . MET A 1 347 ? 23.120 16.138 12.946 1.00 34.31 347 MET A O 1
ATOM 2575 N N . LEU A 1 348 ? 23.682 14.048 12.338 1.00 36.22 348 LEU A N 1
ATOM 2576 C CA . LEU A 1 348 ? 24.431 14.413 11.139 1.00 36.22 348 LEU A CA 1
ATOM 2577 C C . LEU A 1 348 ? 23.552 14.125 9.921 1.00 36.22 348 LEU A C 1
ATOM 2579 O O . LEU A 1 348 ? 23.121 12.989 9.733 1.00 36.22 348 LEU A O 1
ATOM 2583 N N . GLU A 1 349 ? 23.280 15.152 9.122 1.00 34.38 349 GLU A N 1
ATOM 2584 C CA . GLU A 1 349 ? 22.616 15.037 7.823 1.00 34.38 349 GLU A CA 1
ATOM 2585 C C . GLU A 1 349 ? 23.702 15.210 6.760 1.00 34.38 349 GLU A C 1
ATOM 2587 O O . GLU A 1 349 ? 24.217 16.304 6.583 1.00 34.38 349 GLU A O 1
ATOM 2592 N N . LEU A 1 350 ? 24.133 14.114 6.132 1.00 36.22 350 LEU A N 1
ATOM 2593 C CA . LEU A 1 350 ? 25.164 14.142 5.091 1.00 36.22 350 LEU A CA 1
ATOM 2594 C C . LEU A 1 350 ? 24.479 14.117 3.726 1.00 36.22 350 LEU A C 1
ATOM 2596 O O . LEU A 1 350 ? 23.922 13.087 3.342 1.00 36.22 350 LEU A O 1
ATOM 2600 N N . GLU A 1 351 ? 24.524 15.234 3.002 1.00 33.69 351 GLU A N 1
ATOM 2601 C CA . GLU A 1 351 ? 24.119 15.286 1.599 1.00 33.69 351 GLU A CA 1
ATOM 2602 C C . GLU A 1 351 ? 25.298 14.812 0.745 1.00 33.69 351 GLU A C 1
ATOM 2604 O O . GLU A 1 351 ? 26.282 15.519 0.545 1.00 33.69 351 GLU A O 1
ATOM 2609 N N . VAL A 1 352 ? 25.236 13.559 0.299 1.00 32.56 352 VAL A N 1
ATOM 2610 C CA . VAL A 1 352 ? 26.186 13.026 -0.681 1.00 32.56 352 VAL A CA 1
ATOM 2611 C C . VAL A 1 352 ? 25.538 13.230 -2.044 1.00 32.56 352 VAL A C 1
ATOM 2613 O O . VAL A 1 352 ? 24.392 12.809 -2.237 1.00 32.56 352 VAL A O 1
ATOM 2616 N N . GLY A 1 353 ? 26.227 13.919 -2.960 1.00 28.67 353 GLY A N 1
ATOM 2617 C CA . GLY A 1 353 ? 25.693 14.292 -4.273 1.00 28.67 353 GLY A CA 1
ATOM 2618 C C . GLY A 1 353 ? 24.870 13.172 -4.925 1.00 28.67 353 GLY A C 1
ATOM 2619 O O . GLY A 1 353 ? 25.300 12.019 -4.943 1.00 28.67 353 GLY A O 1
ATOM 2620 N N . HIS A 1 354 ? 23.708 13.546 -5.481 1.00 29.31 354 HIS A N 1
ATOM 2621 C CA . HIS A 1 354 ? 22.570 12.712 -5.937 1.00 29.31 354 HIS A CA 1
ATOM 2622 C C . HIS A 1 354 ? 21.446 12.444 -4.909 1.00 29.31 354 HIS A C 1
ATOM 2624 O O . HIS A 1 354 ? 20.588 11.593 -5.143 1.00 29.31 354 HIS A O 1
ATOM 2630 N N . GLY A 1 355 ? 21.354 13.231 -3.830 1.00 29.58 355 GLY A N 1
ATOM 2631 C CA . GLY A 1 355 ? 20.117 13.350 -3.037 1.00 29.58 355 GLY A CA 1
ATOM 2632 C C . GLY A 1 355 ? 19.828 12.186 -2.080 1.00 29.58 355 GLY A C 1
ATOM 2633 O O . GLY A 1 355 ? 18.667 11.918 -1.760 1.00 29.58 355 GLY A O 1
ATOM 2634 N N . GLY A 1 356 ? 20.865 11.483 -1.619 1.00 25.20 356 GLY A N 1
ATOM 2635 C CA . GLY A 1 356 ? 20.752 10.509 -0.533 1.00 25.20 356 GLY A CA 1
ATOM 2636 C C . GLY A 1 356 ? 20.861 11.175 0.842 1.00 25.20 356 GLY A C 1
ATOM 2637 O O . GLY A 1 356 ? 21.756 11.983 1.058 1.00 25.20 356 GLY A O 1
ATOM 2638 N N . ILE A 1 357 ? 19.982 10.803 1.781 1.00 32.31 357 ILE A N 1
ATOM 2639 C CA . ILE A 1 357 ? 20.078 11.172 3.204 1.00 32.31 357 ILE A CA 1
ATOM 2640 C C . ILE A 1 357 ? 20.603 9.955 3.974 1.00 32.31 357 ILE A C 1
ATOM 2642 O O . ILE A 1 357 ? 19.958 8.904 3.970 1.00 32.31 357 ILE A O 1
ATOM 2646 N N . ALA A 1 358 ? 21.734 10.092 4.668 1.00 30.56 358 ALA A N 1
ATOM 2647 C CA . ALA A 1 358 ? 22.209 9.107 5.641 1.00 30.56 358 ALA A CA 1
ATOM 2648 C C . ALA A 1 358 ? 21.993 9.633 7.068 1.00 30.56 358 ALA A C 1
ATOM 2650 O O . ALA A 1 358 ? 22.419 10.739 7.387 1.00 30.56 358 ALA A O 1
ATOM 2651 N N . ILE A 1 359 ? 21.344 8.837 7.926 1.00 30.36 359 ILE A N 1
ATOM 2652 C CA . ILE A 1 359 ? 21.170 9.134 9.356 1.00 30.36 359 ILE A CA 1
ATOM 2653 C C . ILE A 1 359 ? 22.109 8.211 10.135 1.00 30.36 359 ILE A C 1
ATOM 2655 O O . ILE A 1 359 ? 21.922 6.995 10.119 1.00 30.36 359 ILE A O 1
ATOM 2659 N N . ALA A 1 360 ? 23.099 8.776 10.824 1.00 33.25 360 ALA A N 1
ATOM 2660 C CA . ALA A 1 360 ? 23.949 8.036 11.754 1.00 33.25 360 ALA A CA 1
ATOM 2661 C C . ALA A 1 360 ? 23.623 8.445 13.199 1.00 33.25 360 ALA A C 1
ATOM 2663 O O . ALA A 1 360 ? 23.712 9.621 13.547 1.00 33.25 360 ALA A O 1
ATOM 2664 N N . GLU A 1 361 ? 23.257 7.482 14.052 1.00 32.16 361 GLU A N 1
ATOM 2665 C CA . GLU A 1 361 ? 23.303 7.685 15.504 1.00 32.16 361 GLU A CA 1
ATOM 2666 C C . GLU A 1 361 ? 24.753 7.507 15.962 1.00 32.16 361 GLU A C 1
ATOM 2668 O O . GLU A 1 361 ? 25.305 6.409 15.880 1.00 32.16 361 GLU A O 1
ATOM 2673 N N . LEU A 1 362 ? 25.379 8.579 16.450 1.00 34.50 362 LEU A N 1
ATOM 2674 C CA . LEU A 1 362 ? 26.638 8.449 17.177 1.00 34.50 362 LEU A CA 1
ATOM 2675 C C . LEU A 1 362 ? 26.362 7.853 18.569 1.00 34.50 362 LEU A C 1
ATOM 2677 O O . LEU A 1 362 ? 25.341 8.188 19.186 1.00 34.50 362 LEU A O 1
ATOM 2681 N N . PRO A 1 363 ? 27.242 6.972 19.081 1.00 30.73 363 PRO A N 1
ATOM 2682 C CA . PRO A 1 363 ? 27.117 6.468 20.440 1.00 30.73 363 PRO A CA 1
ATOM 2683 C C . PRO A 1 363 ? 27.154 7.633 21.445 1.00 30.73 363 PRO A C 1
ATOM 2685 O O . PRO A 1 363 ? 27.800 8.651 21.183 1.00 30.73 363 PRO A O 1
ATOM 2688 N N . PRO A 1 364 ? 26.455 7.515 22.588 1.00 32.09 364 PRO A N 1
ATOM 2689 C CA . PRO A 1 364 ? 26.508 8.530 23.629 1.00 32.09 364 PRO A CA 1
ATOM 2690 C C . PRO A 1 364 ? 27.957 8.713 24.092 1.00 32.09 364 PRO A C 1
ATOM 2692 O O . PRO A 1 364 ? 28.609 7.757 24.505 1.00 32.09 364 PRO A O 1
ATOM 2695 N N . LEU A 1 365 ? 28.453 9.947 24.013 1.00 31.44 365 LEU A N 1
ATOM 2696 C CA . LEU A 1 365 ? 29.689 10.347 24.675 1.00 31.44 365 LEU A CA 1
ATOM 2697 C C . LEU A 1 365 ? 29.433 10.322 26.187 1.00 31.44 365 LEU A C 1
ATOM 2699 O O . LEU A 1 365 ? 28.661 11.135 26.699 1.00 31.44 365 LEU A O 1
ATOM 2703 N N . GLU A 1 366 ? 30.047 9.379 26.901 1.00 24.64 366 GLU A N 1
ATOM 2704 C CA . GLU A 1 366 ? 30.126 9.450 28.359 1.00 24.64 366 GLU A CA 1
ATOM 2705 C C . GLU A 1 366 ? 31.090 10.581 28.728 1.00 24.64 366 GLU A C 1
ATOM 2707 O O . GLU A 1 366 ? 32.305 10.476 28.570 1.00 24.64 366 GLU A O 1
ATOM 2712 N N . LEU A 1 367 ? 30.537 11.698 29.197 1.00 25.38 367 LEU A N 1
ATOM 2713 C CA . LEU A 1 367 ? 31.322 12.754 29.821 1.00 25.38 367 LEU A CA 1
ATOM 2714 C C . LEU A 1 367 ? 31.648 12.318 31.252 1.00 25.38 367 LEU A C 1
ATOM 2716 O O . LEU A 1 367 ? 30.770 12.303 32.117 1.00 25.38 367 LEU A O 1
ATOM 2720 N N . HIS A 1 368 ? 32.910 11.985 31.515 1.00 24.81 368 HIS A N 1
ATOM 2721 C CA . HIS A 1 368 ? 33.406 11.922 32.885 1.00 24.81 368 HIS A CA 1
ATOM 2722 C C . HIS A 1 368 ? 33.440 13.345 33.448 1.00 24.81 368 HIS A C 1
ATOM 2724 O O . HIS A 1 368 ? 34.206 14.191 32.989 1.00 24.81 368 HIS A O 1
ATOM 2730 N N . ALA A 1 369 ? 32.585 13.620 34.432 1.00 22.81 369 ALA A N 1
ATOM 2731 C CA . ALA A 1 369 ? 32.685 14.831 35.227 1.00 22.81 369 ALA A CA 1
ATOM 2732 C C . ALA A 1 369 ? 33.981 14.758 36.044 1.00 22.81 369 ALA A C 1
ATOM 2734 O O . ALA A 1 369 ? 34.103 13.925 36.940 1.00 22.81 369 ALA A O 1
ATOM 2735 N N . VAL A 1 370 ? 34.951 15.612 35.728 1.00 26.08 370 VAL A N 1
ATOM 2736 C CA . VAL A 1 370 ? 36.051 15.884 36.651 1.00 26.08 370 VAL A CA 1
ATOM 2737 C C . VAL A 1 370 ? 35.501 16.869 37.678 1.00 26.08 370 VAL A C 1
ATOM 2739 O O . VAL A 1 370 ? 35.184 18.010 37.345 1.00 26.08 370 VAL A O 1
ATOM 2742 N N . GLU A 1 371 ? 35.300 16.401 38.909 1.00 26.56 371 GLU A N 1
ATOM 2743 C CA . GLU A 1 371 ? 34.989 17.265 40.044 1.00 26.56 371 GLU A CA 1
ATOM 2744 C C . GLU A 1 371 ? 36.194 18.176 40.309 1.00 26.56 371 GLU A C 1
ATOM 2746 O O . GLU A 1 371 ? 37.234 17.735 40.794 1.00 26.56 371 GLU A O 1
ATOM 2751 N N . GLU A 1 372 ? 36.061 19.465 40.001 1.00 30.11 372 GLU A N 1
ATOM 2752 C CA . GLU A 1 372 ? 36.972 20.474 40.529 1.00 30.11 372 GLU A CA 1
ATOM 2753 C C . GLU A 1 372 ? 36.694 20.639 42.028 1.00 30.11 372 GLU A C 1
ATOM 2755 O O . GLU A 1 372 ? 35.656 21.163 42.442 1.00 30.11 372 GLU A O 1
ATOM 2760 N N . HIS A 1 373 ? 37.626 20.188 42.865 1.00 30.12 373 HIS A N 1
ATOM 2761 C CA . HIS A 1 373 ? 37.771 20.694 44.225 1.00 30.12 373 HIS A CA 1
ATOM 2762 C C . HIS A 1 373 ? 39.074 21.480 44.336 1.00 30.12 373 HIS A C 1
ATOM 2764 O O . HIS A 1 373 ? 40.179 20.954 44.252 1.00 30.12 373 HIS A O 1
ATOM 2770 N N . SER A 1 374 ? 38.882 22.780 44.532 1.00 32.38 374 SER A N 1
ATOM 2771 C CA . SER A 1 374 ? 39.857 23.791 44.912 1.00 32.38 374 SER A CA 1
ATOM 2772 C C . SER A 1 374 ? 40.642 23.420 46.176 1.00 32.38 374 SER A C 1
ATOM 2774 O O . SER A 1 374 ? 40.032 23.082 47.192 1.00 32.38 374 SER A O 1
ATOM 2776 N N . GLY A 1 375 ? 41.961 23.622 46.170 1.00 29.14 375 GLY A N 1
ATOM 2777 C CA . GLY A 1 375 ? 42.766 23.590 47.393 1.00 29.14 375 GLY A CA 1
ATOM 2778 C C . GLY A 1 375 ? 44.258 23.829 47.165 1.00 29.14 375 GLY A C 1
ATOM 2779 O O . GLY A 1 375 ? 44.955 22.948 46.687 1.00 29.14 375 GLY A O 1
ATOM 2780 N N . ASN A 1 376 ? 44.721 25.024 47.538 1.00 29.66 376 ASN A N 1
ATOM 2781 C CA . ASN A 1 376 ? 46.116 25.479 47.610 1.00 29.66 376 ASN A CA 1
ATOM 2782 C C . ASN A 1 376 ? 47.102 24.477 48.244 1.00 29.66 376 ASN A C 1
ATOM 2784 O O . ASN A 1 376 ? 46.795 23.905 49.289 1.00 29.66 376 ASN A O 1
ATOM 2788 N N . GLY A 1 377 ? 48.352 24.470 47.763 1.00 29.03 377 GLY A N 1
ATOM 2789 C CA . GLY A 1 377 ? 49.499 24.053 48.579 1.00 29.03 377 GLY A CA 1
ATOM 2790 C C . GLY A 1 377 ? 50.783 23.763 47.800 1.00 29.03 377 GLY A C 1
ATOM 2791 O O . GLY A 1 377 ? 50.840 22.794 47.065 1.00 29.03 377 GLY A O 1
ATOM 2792 N N . HIS A 1 378 ? 51.769 24.633 48.008 1.00 28.22 378 HIS A N 1
ATOM 2793 C CA . HIS A 1 378 ? 53.185 24.650 47.620 1.00 28.22 378 HIS A CA 1
ATOM 2794 C C . HIS A 1 378 ? 53.990 23.352 47.365 1.00 28.22 378 HIS A C 1
ATOM 2796 O O . HIS A 1 378 ? 53.873 22.373 48.095 1.00 28.22 378 HIS A O 1
ATOM 2802 N N . ASP A 1 379 ? 54.933 23.558 46.432 1.00 29.64 379 ASP A N 1
ATOM 2803 C CA . ASP A 1 379 ? 56.363 23.198 46.390 1.00 29.64 379 ASP A CA 1
ATOM 2804 C C . ASP A 1 379 ? 56.864 21.800 45.964 1.00 29.64 379 ASP A C 1
ATOM 2806 O O . ASP A 1 379 ? 56.498 20.758 46.499 1.00 29.64 379 ASP A O 1
ATOM 2810 N N . ASP A 1 380 ? 57.838 21.919 45.048 1.00 27.55 380 ASP A N 1
ATOM 2811 C CA . ASP A 1 380 ? 59.038 21.119 44.787 1.00 27.55 380 ASP A CA 1
ATOM 2812 C C . ASP A 1 380 ? 59.038 19.949 43.773 1.00 27.55 380 ASP A C 1
ATOM 2814 O O . ASP A 1 380 ? 58.541 18.860 44.025 1.00 27.55 380 ASP A O 1
ATOM 2818 N N . VAL A 1 381 ? 59.759 20.233 42.668 1.00 28.77 381 VAL A N 1
ATOM 2819 C CA . VAL A 1 381 ? 60.841 19.437 42.037 1.00 28.77 381 VAL A CA 1
ATOM 2820 C C . VAL A 1 381 ? 60.466 18.078 41.422 1.00 28.77 381 VAL A C 1
ATOM 2822 O O . VAL A 1 381 ? 60.182 17.129 42.136 1.00 28.77 381 VAL A O 1
ATOM 2825 N N . GLU A 1 382 ? 60.540 17.952 40.090 1.00 29.34 382 GLU A N 1
ATOM 2826 C CA . GLU A 1 382 ? 61.657 17.361 39.309 1.00 29.34 382 GLU A CA 1
ATOM 2827 C C . GLU A 1 382 ? 61.187 17.063 37.864 1.00 29.34 382 GLU A C 1
ATOM 2829 O O . GLU A 1 382 ? 60.009 16.803 37.623 1.00 29.34 382 GLU A O 1
ATOM 2834 N N . ASP A 1 383 ? 62.103 17.193 36.904 1.00 33.19 383 ASP A N 1
ATOM 2835 C CA . ASP A 1 383 ? 61.906 16.968 35.467 1.00 33.19 383 ASP A CA 1
ATOM 2836 C C . ASP A 1 383 ? 61.426 15.538 35.152 1.00 33.19 383 ASP A C 1
ATOM 2838 O O . ASP A 1 383 ? 61.979 14.589 35.696 1.00 33.19 383 ASP A O 1
ATOM 2842 N N . ASP A 1 384 ? 60.487 15.372 34.209 1.00 32.75 384 ASP A N 1
ATOM 2843 C CA . ASP A 1 384 ? 60.544 14.232 33.282 1.00 32.75 384 ASP A CA 1
ATOM 2844 C C . ASP A 1 384 ? 59.729 14.468 31.996 1.00 32.75 384 ASP A C 1
ATOM 2846 O O . ASP A 1 384 ? 58.536 14.795 31.987 1.00 32.75 384 ASP A O 1
ATOM 2850 N N . GLU A 1 385 ? 60.439 14.319 30.881 1.00 36.47 385 GLU A N 1
ATOM 2851 C CA . GLU A 1 385 ? 59.958 14.336 29.508 1.00 36.47 385 GLU A CA 1
ATOM 2852 C C . GLU A 1 385 ? 59.105 13.088 29.222 1.00 36.47 385 GLU A C 1
ATOM 2854 O O . GLU A 1 385 ? 59.611 12.138 28.653 1.00 36.47 385 GLU A O 1
ATOM 2859 N N . ASP A 1 386 ? 57.810 13.074 29.557 1.00 31.64 386 ASP A N 1
ATOM 2860 C CA . ASP A 1 386 ? 56.910 11.975 29.125 1.00 31.64 386 ASP A CA 1
ATOM 2861 C C . ASP A 1 386 ? 55.476 12.428 28.777 1.00 31.64 386 ASP A C 1
ATOM 2863 O O . ASP A 1 386 ? 54.526 11.650 28.690 1.00 31.64 386 ASP A O 1
ATOM 2867 N N . ALA A 1 387 ? 55.300 13.716 28.461 1.00 31.50 387 ALA A N 1
ATOM 2868 C CA . ALA A 1 387 ? 54.045 14.250 27.915 1.00 31.50 387 ALA A CA 1
ATOM 2869 C C . ALA A 1 387 ? 53.886 14.038 26.389 1.00 31.50 387 ALA A C 1
ATOM 2871 O O . ALA A 1 387 ? 52.927 14.527 25.790 1.00 31.50 387 ALA A O 1
ATOM 2872 N N . ALA A 1 388 ? 54.808 13.313 25.743 1.00 32.06 388 ALA A N 1
ATOM 2873 C CA . ALA A 1 388 ? 54.792 13.059 24.299 1.00 32.06 388 ALA A CA 1
ATOM 2874 C C . ALA A 1 388 ? 54.398 11.620 23.908 1.00 32.06 388 ALA A C 1
ATOM 2876 O O . ALA A 1 388 ? 54.224 11.348 22.715 1.00 32.06 388 ALA A O 1
ATOM 2877 N N . GLU A 1 389 ? 54.214 10.705 24.868 1.00 30.94 389 GLU A N 1
ATOM 2878 C CA . GLU A 1 389 ? 53.913 9.295 24.569 1.00 30.94 389 GLU A CA 1
ATOM 2879 C C . GLU A 1 389 ? 52.417 8.936 24.683 1.00 30.94 389 GLU A C 1
ATOM 2881 O O . GLU A 1 389 ? 51.940 8.035 23.994 1.00 30.94 389 GLU A O 1
ATOM 2886 N N . VAL A 1 390 ? 51.608 9.725 25.400 1.00 31.89 390 VAL A N 1
ATOM 2887 C CA . VAL A 1 390 ? 50.152 9.477 25.522 1.00 31.89 390 VAL A CA 1
ATOM 2888 C C . VAL A 1 390 ? 49.355 9.974 24.301 1.00 31.89 390 VAL A C 1
ATOM 2890 O O . VAL A 1 390 ? 48.270 9.472 24.006 1.00 31.89 390 VAL A O 1
ATOM 2893 N N . THR A 1 391 ? 49.907 10.888 23.501 1.00 30.19 391 THR A N 1
ATOM 2894 C CA . THR A 1 391 ? 49.241 11.425 22.298 1.00 30.19 391 THR A CA 1
ATOM 2895 C C . THR A 1 391 ? 49.472 10.578 21.039 1.00 30.19 391 THR A C 1
ATOM 2897 O O . THR A 1 391 ? 48.769 10.756 20.048 1.00 30.19 391 THR A O 1
ATOM 2900 N N . ARG A 1 392 ? 50.398 9.605 21.067 1.00 29.92 392 ARG A N 1
ATOM 2901 C CA . ARG A 1 392 ? 50.670 8.694 19.932 1.00 29.92 392 ARG A CA 1
ATOM 2902 C C . ARG A 1 392 ? 49.940 7.348 20.003 1.00 29.92 392 ARG A C 1
ATOM 2904 O O . ARG A 1 392 ? 49.748 6.705 18.967 1.00 29.92 392 ARG A O 1
ATOM 2911 N N . GLU A 1 393 ? 49.448 6.936 21.171 1.00 29.62 393 GLU A N 1
ATOM 2912 C CA . GLU A 1 393 ? 48.622 5.722 21.282 1.00 29.62 393 GLU A CA 1
ATOM 2913 C C . GLU A 1 393 ? 47.152 5.933 20.871 1.00 29.62 393 GLU A C 1
ATOM 2915 O O . GLU A 1 393 ? 46.487 4.975 20.462 1.00 29.62 393 GLU A O 1
ATOM 2920 N N . ALA A 1 394 ? 46.650 7.174 20.878 1.00 29.28 394 ALA A N 1
ATOM 2921 C CA . ALA A 1 394 ? 45.284 7.489 20.444 1.00 29.28 394 ALA A CA 1
ATOM 2922 C C . ALA A 1 394 ? 45.131 7.520 18.908 1.00 29.28 394 ALA A C 1
ATOM 2924 O O . ALA A 1 394 ? 44.150 6.996 18.375 1.00 29.28 394 ALA A O 1
ATOM 2925 N N . GLU A 1 395 ? 46.132 8.019 18.172 1.00 29.39 395 GLU A N 1
ATOM 2926 C CA . GLU A 1 395 ? 46.102 8.061 16.698 1.00 29.39 395 GLU A CA 1
ATOM 2927 C C . GLU A 1 395 ? 46.279 6.679 16.044 1.00 29.39 395 GLU A C 1
ATOM 2929 O O . GLU A 1 395 ? 45.832 6.441 14.919 1.00 29.39 395 GLU A O 1
ATOM 2934 N N . THR A 1 396 ? 46.865 5.715 16.760 1.00 29.05 396 THR A N 1
ATOM 2935 C CA . THR A 1 396 ? 47.145 4.380 16.208 1.00 29.05 396 THR A CA 1
ATOM 2936 C C . THR A 1 396 ? 45.947 3.418 16.332 1.00 29.05 396 THR A C 1
ATOM 2938 O O . THR A 1 396 ? 45.888 2.399 15.640 1.00 29.05 396 THR A O 1
ATOM 2941 N N . ARG A 1 397 ? 44.922 3.742 17.141 1.00 29.09 397 ARG A N 1
ATOM 2942 C CA . ARG A 1 397 ? 43.747 2.865 17.359 1.00 29.09 397 ARG A CA 1
ATOM 2943 C C . ARG A 1 397 ? 42.535 3.138 16.463 1.00 29.09 397 ARG A C 1
ATOM 2945 O O . ARG A 1 397 ? 41.677 2.261 16.360 1.00 29.09 397 ARG A O 1
ATOM 2952 N N . GLN A 1 398 ? 42.485 4.260 15.743 1.00 30.39 398 GLN A N 1
ATOM 2953 C CA . GLN A 1 398 ? 41.365 4.602 14.847 1.00 30.39 398 GLN A CA 1
ATOM 2954 C C . GLN A 1 398 ? 41.599 4.294 13.358 1.00 30.39 398 GLN A C 1
ATOM 2956 O O . GLN A 1 398 ? 40.767 4.613 12.515 1.00 30.39 398 GLN A O 1
ATOM 2961 N N . ARG A 1 399 ? 42.658 3.549 13.012 1.00 26.27 399 ARG A N 1
ATOM 2962 C CA . ARG A 1 399 ? 42.815 2.922 11.683 1.00 26.27 399 ARG A CA 1
ATOM 2963 C C . ARG A 1 399 ? 42.181 1.525 11.596 1.00 26.27 399 ARG A C 1
ATOM 2965 O O . ARG A 1 399 ? 42.757 0.602 11.020 1.00 26.27 399 ARG A O 1
ATOM 2972 N N . ARG A 1 400 ? 40.968 1.341 12.129 1.00 24.42 400 ARG A N 1
ATOM 2973 C CA . ARG A 1 400 ? 40.155 0.141 11.854 1.00 24.42 400 ARG A CA 1
ATOM 2974 C C . ARG A 1 400 ? 39.094 0.439 10.792 1.00 24.42 400 ARG A C 1
ATOM 2976 O O . ARG A 1 400 ? 37.958 0.748 11.105 1.00 24.42 400 ARG A O 1
ATOM 2983 N N . ARG A 1 401 ? 39.528 0.281 9.536 1.00 25.23 401 ARG A N 1
ATOM 2984 C CA . ARG A 1 401 ? 38.780 -0.255 8.383 1.00 25.23 401 ARG A CA 1
ATOM 2985 C C . ARG A 1 401 ? 37.306 0.174 8.240 1.00 25.23 401 ARG A C 1
ATOM 2987 O O . ARG A 1 401 ? 36.417 -0.534 8.698 1.00 25.23 401 ARG A O 1
ATOM 2994 N N . PHE A 1 402 ? 37.054 1.167 7.389 1.00 25.22 402 PHE A N 1
ATOM 2995 C CA . PHE A 1 402 ? 35.978 1.028 6.403 1.00 25.22 402 PHE A CA 1
ATOM 2996 C C . PHE A 1 402 ? 36.576 0.326 5.183 1.00 25.22 402 PHE A C 1
ATOM 2998 O O . PHE A 1 402 ? 37.258 0.933 4.366 1.00 25.22 402 PHE A O 1
ATOM 3005 N N . LEU A 1 403 ? 36.396 -0.990 5.115 1.00 23.41 403 LEU A N 1
ATOM 3006 C CA . LEU A 1 403 ? 36.711 -1.797 3.940 1.00 23.41 403 LEU A CA 1
ATOM 3007 C C . LEU A 1 403 ? 35.446 -2.576 3.600 1.00 23.41 403 LEU A C 1
ATOM 3009 O O . LEU A 1 403 ? 35.106 -3.554 4.262 1.00 23.41 403 LEU A O 1
ATOM 3013 N N . PHE A 1 404 ? 34.735 -2.091 2.585 1.00 24.83 404 PHE A N 1
ATOM 3014 C CA . PHE A 1 404 ? 33.747 -2.876 1.864 1.00 24.83 404 PHE A CA 1
ATOM 3015 C C . PHE A 1 404 ? 34.486 -3.994 1.123 1.00 24.83 404 PHE A C 1
ATOM 3017 O O . PHE A 1 404 ? 35.341 -3.718 0.287 1.00 24.83 404 PHE A O 1
ATOM 3024 N N . PHE A 1 405 ? 34.137 -5.248 1.400 1.00 23.64 405 PHE A N 1
ATOM 3025 C CA . PHE A 1 405 ? 34.418 -6.359 0.495 1.00 23.64 405 PHE A CA 1
ATOM 3026 C C . PHE A 1 405 ? 33.112 -7.083 0.187 1.00 23.64 405 PHE A C 1
ATOM 3028 O O . PHE A 1 405 ? 32.419 -7.561 1.084 1.00 23.64 405 PHE A O 1
ATOM 3035 N N . GLY A 1 406 ? 32.782 -7.143 -1.101 1.00 23.08 406 GLY A N 1
ATOM 3036 C CA . GLY A 1 406 ? 31.741 -8.007 -1.634 1.00 23.08 406 GLY A CA 1
ATOM 3037 C C . GLY A 1 406 ? 32.298 -9.371 -2.058 1.00 23.08 406 GLY A C 1
ATOM 3038 O O . GLY A 1 406 ? 33.337 -9.415 -2.705 1.00 23.08 406 GLY A O 1
ATOM 3039 N N . ARG A 1 407 ? 31.506 -10.423 -1.768 1.00 24.30 407 ARG A N 1
ATOM 3040 C CA . ARG A 1 407 ? 31.431 -11.786 -2.372 1.00 24.30 407 ARG A CA 1
ATOM 3041 C C . ARG A 1 407 ? 32.678 -12.702 -2.249 1.00 24.30 407 ARG A C 1
ATOM 3043 O O . ARG A 1 407 ? 33.795 -12.228 -2.302 1.00 24.30 407 ARG A O 1
ATOM 3050 N N . LYS A 1 408 ? 32.585 -14.042 -2.132 1.00 25.08 408 LYS A N 1
ATOM 3051 C CA . LYS A 1 408 ? 31.492 -15.038 -2.267 1.00 25.08 408 LYS A CA 1
ATOM 3052 C C . LYS A 1 408 ? 31.871 -16.351 -1.522 1.00 25.08 408 LYS A C 1
ATOM 3054 O O . LYS A 1 408 ? 33.034 -16.721 -1.545 1.00 25.08 408 LYS A O 1
ATOM 3059 N N . ALA A 1 409 ? 30.847 -17.047 -1.012 1.00 28.92 409 ALA A N 1
ATOM 3060 C CA . ALA A 1 409 ? 30.658 -18.503 -0.827 1.00 28.92 409 ALA A CA 1
ATOM 3061 C C . ALA A 1 409 ? 31.621 -19.366 0.029 1.00 28.92 409 ALA A C 1
ATOM 3063 O O . ALA A 1 409 ? 32.757 -19.625 -0.355 1.00 28.92 409 ALA A O 1
ATOM 3064 N N . SER A 1 410 ? 31.043 -19.995 1.061 1.00 33.75 410 SER A N 1
ATOM 3065 C CA . SER A 1 410 ? 30.750 -21.444 1.086 1.00 33.75 410 SER A CA 1
ATOM 3066 C C . SER A 1 410 ? 29.539 -21.711 1.970 1.00 33.75 410 SER A C 1
ATOM 3068 O O . SER A 1 410 ? 29.533 -21.125 3.078 1.00 33.75 410 SER A O 1
#

Radius of gyration: 28.08 Å; chains: 1; bounding box: 84×57×72 Å

Foldseek 3Di:
DPQFAAEEEEAFQAPDLCSLLLQQLLLLLLVVVQFQEEEAELALVQLNCLLQVHDLADDAQAVLCLLLVVDAQVRQWDDGPRPSYIYRTHHNCSVCSVVSDPPDPPSLCSSLVSCVPPPSNRGNYYYYRHYSHLDSSVLSSLLNHLEYEYRFELDPCRVVRVVVVVVSNVVSCVPRNVNYYYLAYAYEQQDPDPSSVVSVVVRVVPPPGDYDPQHAHDDVLSVVSSNVSHRSCPVPVPDPRVVSSSSVSVSSCVSCDPSGDPNDPDDPPPPPDDPPPDPDPDDDDDDDDDDDDDDDDDDDDDDDPPDPDDFWWFDFDDDPDDDIDTDRDPVRVVVVVVPDPDPDWGWGFTDDPPGDTDTDGDPDDPDDDDDDDDDDDDDDDDDDDDPPPVVVVVVVPPPPDPDDDDDDDD